Protein AF-0000000079914888 (afdb_homodimer)

Secondary structure (DSSP, 8-state):
---HHHHHHHHHHHHHHHHTT--EEEEESSGGG-EEEEEEEGGG--HHHHHHHHHHB-S--EEEEEHHHHHHTT--BSSTTTTSSTTS--BBPPEEESSS-SSS-SHHHHHHHHHHHH-TT--GGGEEEEEEEEEEEE-TTGGGT--SHHHHHHHHHHHTTS-SEEEEEEBB-TTSPBP-HHHHHHHHHHHT--EEEHHHHHHHHHHH-SSSS-SEEEEEEEEEEETTEEEEEEEEEETTT--EEEEEEETT--SSS-EEEEEEPPTTS-TTSTTSHHHHHHHHHHHHHHHH--EEEEE--SS--TTTTSHHHHHHHHHHHHHHHHHTT-SEEEEES-TT-SSTT-EEEEE-------TT-------/---HHHHHHHHHHHHHHHHTT--EEEEESSGGG-EEEEEEEGGG--HHHHHHHHHHB-S--EEEEEHHHHHHTT--BSSTTTTSSTTS--BBPPEEESSS-SSS-SHHHHHHHHHHHH-TT--GGGEEEEEEEEEEEE-TTGGGT--SHHHHHHHHHHHTTS-SEEEEEEBB-TTSPBP-HHHHHHHHHHHT--EEEHHHHHHHHHHH-SSSS-SEEEEEEEEEEETTEEEEEEEEEETTT--EEEEEEETT--SSS-EEEEEEPPTTS-TTSTTSHHHHHHHHHHHHHHHH--EEEEE--SS--TTTTSHHHHHHHHHHHHHHHHHTT-SEEEEES-TT-SSTT-EEEEE-------TT-------

InterPro domains:
  IPR000422 3,4-dihydroxy-2-butanone 4-phosphate synthase, RibB [PF00926] (12-204)
  IPR017945 DHBP synthase RibB-like alpha/beta domain superfamily [SSF55821] (9-207)
  IPR036144 GTP cyclohydrolase II superfamily [G3DSA:3.40.50.10990] (211-333)
  IPR036144 GTP cyclohydrolase II superfamily [SSF142695] (216-333)

Nearest PDB structures (foldseek):
  4i14-assembly1_A  TM=8.337E-01  e=9.834E-28  Mycobacterium tuberculosis H37Ra
  7uf0-assembly1_A  TM=9.380E-01  e=1.508E-22  Vibrio cholerae
  7tye-assembly1_A  TM=9.480E-01  e=1.698E-22  Escherichia coli
  3h07-assembly1_B  TM=9.379E-01  e=3.901E-22  Yersinia pestis CO92
  1k4i-assembly1_A  TM=9.338E-01  e=3.513E-21  Pyricularia grisea

Foldseek 3Di:
DCPLVNLVVLLVQQLVCQLVQHKAWEWEDDAPPIWIKIKTQLQSQALPVLVVRCVFFPLQKEKQAAVVLCVQLVFAFPDVPPPPDLPGFRWTFAKWFPPDADQCRHSHRVSVRSNLSQDPPRHNVRIDTHGRYIYTYAYNQACLVPLDPSSLSLQSCQLSVGRSIIIMGIGADPVGHHQGDPRVVVVCVVVVHRYHYSVSSLLCCLQLNRNDDCLWDWDDWDWADDPVFIWIKIWIQRNVQRWIKIKIWAPPADLAAFEEEEAEQDPVRDLCPPDDPSVVVVVVVNVVCNVPIHMYIYTYDDVPPPCCVPPSVLSNVNSVVSRVCVVVPHQKYWYAQRRPDPDRGDTDIDGNDNPNDDPPPPPCPVD/DCPLVNLVVLLVQQLVCQLVQHKAWEWEDDFPPIWIKIKTQLQSQALVVLVVRCVFFPLQKEKQAAVVLCVQLVFAFPDVPPPPDLPGFRWTAAKWFPPDADQCRHSHRVSVRSNLSQDPPRHNVRIDTHGRYIYTYAYPQQCLVPLDPSSLSLLSCLLSVGRSIIIMGIGADPVGHHQGDPRVVVVCVVVVHRYHYSVSSLLCCLQQNSLPDFQKDWDDWDWDDDPVFIWIKIWIQRPSQRWIKIKIWAPPADLAAFEEEEAEQDPVRDLCPPDDPSVVVVVVVNVVCNVPIHMYIYTYDDVPPPCCVPPSVLSNVNSVVSSVCVVVPHQKYWYAQRRPDPDRGDTDIDGRDNPDDDPPVPPPPPD

pLDDT: mean 82.07, std 18.64, range [19.5, 98.88]

Organism: NCBI:txid1990687

Radius of gyration: 35.87 Å; Cα contacts (8 Å, |Δi|>4): 1701; chains: 2; bounding box: 53×127×68 Å

Structure (mmCIF, N/CA/C/O backbone):
data_AF-0000000079914888-model_v1
#
loop_
_entity.id
_entity.type
_entity.pdbx_description
1 polymer '3,4-dihydroxy-2-butanone-4-phosphate synthase'
#
loop_
_atom_site.group_PDB
_atom_site.id
_atom_site.type_symbol
_atom_site.label_atom_id
_atom_site.label_alt_id
_atom_site.label_comp_id
_atom_site.label_asym_id
_atom_site.label_entity_id
_atom_site.label_seq_id
_atom_site.pdbx_PDB_ins_code
_atom_site.Cartn_x
_atom_site.Cartn_y
_atom_site.Cartn_z
_atom_site.occupancy
_atom_site.B_iso_or_equiv
_atom_site.auth_seq_id
_atom_site.auth_comp_id
_atom_site.auth_asym_id
_atom_site.auth_atom_id
_atom_site.pdbx_PDB_model_num
ATOM 1 N N . MET A 1 1 ? 11.844 36.281 2.699 1 27.12 1 MET A N 1
ATOM 2 C CA . MET A 1 1 ? 10.992 36.594 3.842 1 27.12 1 MET A CA 1
ATOM 3 C C . MET A 1 1 ? 9.539 36.219 3.549 1 27.12 1 MET A C 1
ATOM 5 O O . MET A 1 1 ? 8.922 36.812 2.652 1 27.12 1 MET A O 1
ATOM 9 N N . THR A 1 2 ? 9.195 35.031 3.654 1 41.75 2 THR A N 1
ATOM 10 C CA . THR A 1 2 ? 7.836 34.594 3.352 1 41.75 2 THR A CA 1
ATOM 11 C C . THR A 1 2 ? 6.816 35.5 4.039 1 41.75 2 THR A C 1
ATOM 13 O O . THR A 1 2 ? 6.898 35.719 5.25 1 41.75 2 THR A O 1
ATOM 16 N N . ASP A 1 3 ? 6.332 36.531 3.318 1 44.31 3 ASP A N 1
ATOM 17 C CA . ASP A 1 3 ? 5.324 37.469 3.795 1 44.31 3 ASP A CA 1
ATOM 18 C C . ASP A 1 3 ? 4.219 36.75 4.566 1 44.31 3 ASP A C 1
ATOM 20 O O . ASP A 1 3 ? 3.605 35.812 4.055 1 44.31 3 ASP A O 1
ATOM 24 N N . VAL A 1 4 ? 4.273 36.969 5.945 1 45.81 4 VAL A N 1
ATOM 25 C CA . VAL A 1 4 ? 3.314 36.375 6.883 1 45.81 4 VAL A CA 1
ATOM 26 C C . VAL A 1 4 ? 1.916 36.406 6.273 1 45.81 4 VAL A C 1
ATOM 28 O O . VAL A 1 4 ? 1.139 35.469 6.441 1 45.81 4 VAL A O 1
ATOM 31 N N . CYS A 1 5 ? 1.622 37.5 5.559 1 51.66 5 CYS A N 1
ATOM 32 C CA . CYS A 1 5 ? 0.307 37.625 4.941 1 51.66 5 CYS A CA 1
ATOM 33 C C . CYS A 1 5 ? 0.116 36.562 3.855 1 51.66 5 CYS A C 1
ATOM 35 O O . CYS A 1 5 ? -0.977 36.031 3.703 1 51.66 5 CYS A O 1
ATOM 37 N N . ASP A 1 6 ? 1.163 36.219 3.285 1 70.38 6 ASP A N 1
ATOM 38 C CA . ASP A 1 6 ? 1.077 35.219 2.207 1 70.38 6 ASP A CA 1
ATOM 39 C C . ASP A 1 6 ? 0.903 33.812 2.758 1 70.38 6 ASP A C 1
ATOM 41 O O . ASP A 1 6 ? 0.128 33.031 2.217 1 70.38 6 ASP A O 1
ATOM 45 N N . VAL A 1 7 ? 1.467 33.594 3.936 1 75.56 7 VAL A N 1
ATOM 46 C CA . VAL A 1 7 ? 1.355 32.312 4.582 1 75.56 7 VAL A CA 1
ATOM 47 C C . VAL A 1 7 ? -0.082 32.094 5.047 1 75.56 7 VAL A C 1
ATOM 49 O O . VAL A 1 7 ? -0.653 31.016 4.82 1 75.56 7 VAL A O 1
ATOM 52 N N . LYS A 1 8 ? -0.635 33.125 5.68 1 76.62 8 LYS A N 1
ATOM 53 C CA . LYS A 1 8 ? -2.008 33 6.168 1 76.62 8 LYS A CA 1
ATOM 54 C C . LYS A 1 8 ? -2.975 32.688 5.027 1 76.62 8 LYS A C 1
ATOM 56 O O . LYS A 1 8 ? -3.863 31.859 5.172 1 76.62 8 LYS A O 1
ATOM 61 N N . LYS A 1 9 ? -2.781 33.375 3.971 1 80.81 9 LYS A N 1
ATOM 62 C CA . LYS A 1 9 ? -3.662 33.156 2.824 1 80.81 9 LYS A CA 1
ATOM 63 C C . LYS A 1 9 ? -3.555 31.734 2.293 1 80.81 9 LYS A C 1
ATOM 65 O O . LYS A 1 9 ? -4.562 31.125 1.932 1 80.81 9 LYS A O 1
ATOM 70 N N . ARG A 1 10 ? -2.404 31.203 2.225 1 88.44 10 ARG A N 1
ATOM 71 C CA . ARG A 1 10 ? -2.201 29.828 1.755 1 88.44 10 ARG A CA 1
ATOM 72 C C . ARG A 1 10 ? -2.857 28.828 2.693 1 88.44 10 ARG A C 1
ATOM 74 O O . ARG A 1 10 ? -3.512 27.891 2.242 1 88.44 10 ARG A O 1
ATOM 81 N N . ILE A 1 11 ? -2.713 29.078 3.957 1 88.81 11 ILE A N 1
ATOM 82 C CA . ILE A 1 11 ? -3.281 28.188 4.953 1 88.81 11 ILE A CA 1
ATOM 83 C C . ILE A 1 11 ? -4.805 28.234 4.895 1 88.81 11 ILE A C 1
ATOM 85 O O . ILE A 1 11 ? -5.477 27.203 4.91 1 88.81 11 ILE A O 1
ATOM 89 N N . GLU A 1 12 ? -5.32 29.438 4.789 1 85.56 12 GLU A N 1
ATOM 90 C CA . GLU A 1 12 ? -6.77 29.609 4.707 1 85.56 12 GLU A CA 1
ATOM 91 C C . GLU A 1 12 ? -7.332 28.953 3.451 1 85.56 12 GLU A C 1
ATOM 93 O O . GLU A 1 12 ? -8.398 28.328 3.492 1 85.56 12 GLU A O 1
ATOM 98 N N . SER A 1 13 ? -6.645 29.125 2.393 1 91.19 13 SER A N 1
ATOM 99 C CA . SER A 1 13 ? -7.066 28.469 1.156 1 91.19 13 SER A CA 1
ATOM 100 C C . SER A 1 13 ? -7.129 26.953 1.322 1 91.19 13 SER A C 1
ATOM 102 O O . SER A 1 13 ? -8.102 26.312 0.917 1 91.19 13 SER A O 1
ATOM 104 N N . ALA A 1 14 ? -6.125 26.375 1.916 1 95.69 14 ALA A N 1
ATOM 105 C CA . ALA A 1 14 ? -6.07 24.922 2.135 1 95.69 14 ALA A CA 1
ATOM 106 C C . ALA A 1 14 ? -7.164 24.484 3.098 1 95.69 14 ALA A C 1
ATOM 108 O O . ALA A 1 14 ? -7.871 23.5 2.83 1 95.69 14 ALA A O 1
ATOM 109 N N . THR A 1 15 ? -7.348 25.203 4.207 1 93.88 15 THR A N 1
ATOM 110 C CA . THR A 1 15 ? -8.305 24.781 5.227 1 93.88 15 THR A CA 1
ATOM 111 C C . THR A 1 15 ? -9.734 24.953 4.73 1 93.88 15 THR A C 1
ATOM 113 O O . THR A 1 15 ? -10.625 24.172 5.09 1 93.88 15 THR A O 1
ATOM 116 N N . ASN A 1 16 ? -9.961 26 3.893 1 93.12 16 ASN A N 1
ATOM 117 C CA . ASN A 1 16 ? -11.273 26.156 3.271 1 93.12 16 ASN A CA 1
ATOM 118 C C . ASN A 1 16 ? -11.602 24.984 2.357 1 93.12 16 ASN A C 1
ATOM 120 O O . ASN A 1 16 ? -12.734 24.5 2.348 1 93.12 16 ASN A O 1
ATOM 124 N N . ALA A 1 17 ? -10.656 24.562 1.61 1 96.88 17 ALA A N 1
ATOM 125 C CA . ALA A 1 17 ? -10.852 23.391 0.76 1 96.88 17 ALA A CA 1
ATOM 126 C C . ALA A 1 17 ? -11.148 22.141 1.596 1 96.88 17 ALA A C 1
ATOM 128 O O . ALA A 1 17 ? -12.117 21.438 1.332 1 96.88 17 ALA A O 1
ATOM 129 N N . LEU A 1 18 ? -10.375 21.938 2.623 1 97.5 18 LEU A N 1
ATOM 130 C CA . LEU A 1 18 ? -10.531 20.766 3.475 1 97.5 18 LEU A CA 1
ATOM 131 C C . LEU A 1 18 ? -11.898 20.75 4.145 1 97.5 18 LEU A C 1
ATOM 133 O O . LEU A 1 18 ? -12.523 19.688 4.277 1 97.5 18 LEU A O 1
ATOM 137 N N . ALA A 1 19 ? -12.336 21.891 4.551 1 94.75 19 ALA A N 1
ATOM 138 C CA . ALA A 1 19 ? -13.609 22 5.262 1 94.75 19 ALA A CA 1
ATOM 139 C C . ALA A 1 19 ? -14.766 21.516 4.398 1 94.75 19 ALA A C 1
ATOM 141 O O . ALA A 1 19 ? -15.82 21.125 4.922 1 94.75 19 ALA A O 1
ATOM 142 N N . THR A 1 20 ? -14.547 21.516 3.115 1 95.62 20 THR A N 1
ATOM 143 C CA . THR A 1 20 ? -15.602 21.062 2.211 1 95.62 20 THR A CA 1
ATOM 144 C C . THR A 1 20 ? -15.289 19.688 1.651 1 95.62 20 THR A C 1
ATOM 146 O O . THR A 1 20 ? -15.914 19.25 0.685 1 95.62 20 THR A O 1
ATOM 149 N N . GLY A 1 21 ? -14.281 19.031 2.146 1 97.12 21 GLY A N 1
ATOM 150 C CA . GLY A 1 21 ? -13.938 17.672 1.764 1 97.12 21 GLY A CA 1
ATOM 151 C C . GLY A 1 21 ? -13.008 17.594 0.567 1 97.12 21 GLY A C 1
ATOM 152 O O . GLY A 1 21 ? -12.703 16.5 0.078 1 97.12 21 GLY A O 1
ATOM 153 N N . ARG A 1 22 ? -12.578 18.703 0.05 1 97.94 22 ARG A N 1
ATOM 154 C CA . ARG A 1 22 ? -11.656 18.766 -1.08 1 97.94 22 ARG A CA 1
ATOM 155 C C . ARG A 1 22 ? -10.211 18.594 -0.618 1 97.94 22 ARG A C 1
ATOM 157 O O . ARG A 1 22 ? -9.883 18.906 0.528 1 97.94 22 ARG A O 1
ATOM 164 N N . PRO A 1 23 ? -9.383 18.141 -1.525 1 98.69 23 PRO A N 1
ATOM 165 C CA . PRO A 1 23 ? -8 17.859 -1.137 1 98.69 23 PRO A CA 1
ATOM 166 C C . PRO A 1 23 ? -7.137 19.125 -1.113 1 98.69 23 PRO A C 1
ATOM 168 O O . PRO A 1 23 ? -7.535 20.156 -1.656 1 98.69 23 PRO A O 1
ATOM 171 N N . ALA A 1 24 ? -6.043 19.062 -0.455 1 98.62 24 ALA A N 1
ATOM 172 C CA . ALA A 1 24 ? -4.918 19.984 -0.508 1 98.62 24 ALA A CA 1
ATOM 173 C C . ALA A 1 24 ? -3.598 19.25 -0.672 1 98.62 24 ALA A C 1
ATOM 175 O O . ALA A 1 24 ? -3.547 18.016 -0.543 1 98.62 24 ALA A O 1
ATOM 176 N N . LEU A 1 25 ? -2.557 19.984 -1.064 1 98.56 25 LEU A N 1
ATOM 177 C CA . LEU A 1 25 ? -1.216 19.422 -1.157 1 98.56 25 LEU A CA 1
ATOM 178 C C . LEU A 1 25 ? -0.324 19.953 -0.04 1 98.56 25 LEU A C 1
ATOM 180 O O . LEU A 1 25 ? -0.385 21.125 0.302 1 98.56 25 LEU A O 1
ATOM 184 N N . ILE A 1 26 ? 0.391 19.094 0.558 1 98.06 26 ILE A N 1
ATOM 185 C CA . ILE A 1 26 ? 1.416 19.453 1.53 1 98.06 26 ILE A CA 1
ATOM 186 C C . ILE A 1 26 ? 2.801 19.188 0.942 1 98.06 26 ILE A C 1
ATOM 188 O O . ILE A 1 26 ? 3.088 18.078 0.483 1 98.06 26 ILE A O 1
ATOM 192 N N . VAL A 1 27 ? 3.607 20.156 0.972 1 96.12 27 VAL A N 1
ATOM 193 C CA . VAL A 1 27 ? 4.93 20.047 0.365 1 96.12 27 VAL A CA 1
ATOM 194 C C . VAL A 1 27 ? 6.004 20.125 1.448 1 96.12 27 VAL A C 1
ATOM 196 O O . VAL A 1 27 ? 5.984 21.047 2.275 1 96.12 27 VAL A O 1
ATOM 199 N N . SER A 1 28 ? 6.867 19.156 1.496 1 92.94 28 SER A N 1
ATOM 200 C CA . SER A 1 28 ? 8.031 19.156 2.373 1 92.94 28 SER A CA 1
ATOM 201 C C . SER A 1 28 ? 9.328 19.25 1.571 1 92.94 28 SER A C 1
ATOM 203 O O . SER A 1 28 ? 9.375 18.828 0.413 1 92.94 28 SER A O 1
ATOM 205 N N . GLY A 1 29 ? 10.305 19.766 2.186 1 85.5 29 GLY A N 1
ATOM 206 C CA . GLY A 1 29 ? 11.594 19.906 1.522 1 85.5 29 GLY A CA 1
ATOM 207 C C . GLY A 1 29 ? 11.672 21.141 0.635 1 85.5 29 GLY A C 1
ATOM 208 O O . GLY A 1 29 ? 10.758 21.969 0.635 1 85.5 29 GLY A O 1
ATOM 209 N N . ALA A 1 30 ? 12.891 21.344 0.058 1 77.62 30 ALA A N 1
ATOM 210 C CA . ALA A 1 30 ? 13.094 22.516 -0.809 1 77.62 30 ALA A CA 1
ATOM 211 C C . ALA A 1 30 ? 13.688 22.094 -2.15 1 77.62 30 ALA A C 1
ATOM 213 O O . ALA A 1 30 ? 14.445 21.125 -2.225 1 77.62 30 ALA A O 1
ATOM 214 N N . ASP A 1 31 ? 13.18 22.719 -3.113 1 74 31 ASP A N 1
ATOM 215 C CA . ASP A 1 31 ? 13.711 22.609 -4.469 1 74 31 ASP A CA 1
ATOM 216 C C . ASP A 1 31 ? 13.672 21.172 -4.957 1 74 31 ASP A C 1
ATOM 218 O O . ASP A 1 31 ? 12.617 20.531 -4.93 1 74 31 ASP A O 1
ATOM 222 N N . ASP A 1 32 ? 14.828 20.578 -5.234 1 74.44 32 ASP A N 1
ATOM 223 C CA . ASP A 1 32 ? 14.93 19.266 -5.883 1 74.44 32 ASP A CA 1
ATOM 224 C C . ASP A 1 32 ? 14.711 18.141 -4.879 1 74.44 32 ASP A C 1
ATOM 226 O O . ASP A 1 32 ? 14.703 16.969 -5.25 1 74.44 32 ASP A O 1
ATOM 230 N N . GLN A 1 33 ? 14.383 18.516 -3.725 1 82.38 33 GLN A N 1
ATOM 231 C CA . GLN A 1 33 ? 14.148 17.5 -2.699 1 82.38 33 GLN A CA 1
ATOM 232 C C . GLN A 1 33 ? 12.719 17.578 -2.172 1 82.38 33 GLN A C 1
ATOM 234 O O . GLN A 1 33 ? 12.422 17.094 -1.079 1 82.38 33 GLN A O 1
ATOM 239 N N . GLU A 1 34 ? 11.953 18.203 -3.039 1 90.75 34 GLU A N 1
ATOM 240 C CA . GLU A 1 34 ? 10.562 18.375 -2.613 1 90.75 34 GLU A CA 1
ATOM 241 C C . GLU A 1 34 ? 9.805 17.062 -2.678 1 90.75 34 GLU A C 1
ATOM 243 O O . GLU A 1 34 ? 10.008 16.266 -3.592 1 90.75 34 GLU A O 1
ATOM 248 N N . VAL A 1 35 ? 9.031 16.844 -1.685 1 94 35 VAL A N 1
ATOM 249 C CA . VAL A 1 35 ? 8.047 15.766 -1.661 1 94 35 VAL A CA 1
ATOM 250 C C . VAL A 1 35 ? 6.656 16.328 -1.393 1 94 35 VAL A C 1
ATOM 252 O O . VAL A 1 35 ? 6.465 17.094 -0.439 1 94 35 VAL A O 1
ATOM 255 N N . ALA A 1 36 ? 5.766 16.078 -2.264 1 97.69 36 ALA A N 1
ATOM 256 C CA . ALA A 1 36 ? 4.395 16.562 -2.102 1 97.69 36 ALA A CA 1
ATOM 257 C C . ALA A 1 36 ? 3.443 15.414 -1.782 1 97.69 36 ALA A C 1
ATOM 259 O O . ALA A 1 36 ? 3.492 14.359 -2.426 1 97.69 36 ALA A O 1
ATOM 260 N N . ASP A 1 37 ? 2.656 15.617 -0.782 1 98.25 37 ASP A N 1
ATOM 261 C CA . ASP A 1 37 ? 1.632 14.648 -0.405 1 98.25 37 ASP A CA 1
ATOM 262 C C . ASP A 1 37 ? 0.232 15.219 -0.604 1 98.25 37 ASP A C 1
ATOM 264 O O . ASP A 1 37 ? -0 16.406 -0.348 1 98.25 37 ASP A O 1
ATOM 268 N N . VAL A 1 38 ? -0.628 14.336 -1.021 1 98.62 38 VAL A N 1
ATOM 269 C CA . VAL A 1 38 ? -2.049 14.664 -1.042 1 98.62 38 VAL A CA 1
ATOM 270 C C . VAL A 1 38 ? -2.627 14.547 0.365 1 98.62 38 VAL A C 1
ATOM 272 O O . VAL A 1 38 ? -2.262 13.648 1.12 1 98.62 38 VAL A O 1
ATOM 275 N N . LEU A 1 39 ? -3.473 15.484 0.669 1 98.69 39 LEU A N 1
ATOM 276 C CA . LEU A 1 39 ? -4.203 15.469 1.933 1 98.69 39 LEU A CA 1
ATOM 277 C C . LEU A 1 39 ? -5.707 15.516 1.693 1 98.69 39 LEU A C 1
ATOM 279 O O . LEU A 1 39 ? -6.207 16.438 1.044 1 98.69 39 LEU A O 1
ATOM 283 N N . ILE A 1 40 ? -6.402 14.531 2.182 1 98.81 40 ILE A N 1
ATOM 284 C CA . ILE A 1 40 ? -7.859 14.484 2.242 1 98.81 40 ILE A CA 1
ATOM 285 C C . ILE A 1 40 ? -8.312 14.352 3.695 1 98.81 40 ILE A C 1
ATOM 287 O O . ILE A 1 40 ? -7.832 13.477 4.422 1 98.81 40 ILE A O 1
ATOM 291 N N . PRO A 1 41 ? -9.164 15.328 4.137 1 98.75 41 PRO A N 1
ATOM 292 C CA . PRO A 1 41 ? -9.672 15.109 5.492 1 98.75 41 PRO A CA 1
ATOM 293 C C . PRO A 1 41 ? -10.445 13.797 5.629 1 98.75 41 PRO A C 1
ATOM 295 O O . PRO A 1 41 ? -11.477 13.617 4.98 1 98.75 41 PRO A O 1
ATOM 298 N N . ALA A 1 42 ? -9.969 12.906 6.488 1 98.88 42 ALA A N 1
ATOM 299 C CA . ALA A 1 42 ? -10.523 11.562 6.602 1 98.88 42 ALA A CA 1
ATOM 300 C C . ALA A 1 42 ? -12 11.609 6.961 1 98.88 42 ALA A C 1
ATOM 302 O O . ALA A 1 42 ? -12.797 10.812 6.457 1 98.88 42 ALA A O 1
ATOM 303 N N . ALA A 1 43 ? -12.398 12.531 7.816 1 98.44 43 ALA A N 1
ATOM 304 C CA . ALA A 1 43 ? -13.773 12.625 8.297 1 98.44 43 ALA A CA 1
ATOM 305 C C . ALA A 1 43 ? -14.75 12.844 7.145 1 98.44 43 ALA A C 1
ATOM 307 O O . ALA A 1 43 ? -15.914 12.445 7.223 1 98.44 43 ALA A O 1
ATOM 308 N N . LEU A 1 44 ? -14.273 13.43 6.078 1 98.44 44 LEU A N 1
ATOM 309 C CA . LEU A 1 44 ? -15.133 13.773 4.953 1 98.44 44 LEU A CA 1
ATOM 310 C C . LEU A 1 44 ? -14.711 13.031 3.693 1 98.44 44 LEU A C 1
ATOM 312 O O . LEU A 1 44 ? -15.094 13.414 2.584 1 98.44 44 LEU A O 1
ATOM 316 N N . ALA A 1 45 ? -13.906 12.016 3.852 1 98.56 45 ALA A N 1
ATOM 317 C CA . ALA A 1 45 ? -13.367 11.297 2.701 1 98.56 45 ALA A CA 1
ATOM 318 C C . ALA A 1 45 ? -14.477 10.586 1.931 1 98.56 45 ALA A C 1
ATOM 320 O O . ALA A 1 45 ? -15.242 9.812 2.506 1 98.56 45 ALA A O 1
ATOM 321 N N . GLY A 1 46 ? -14.586 10.883 0.694 1 98.19 46 GLY A N 1
ATOM 322 C CA . GLY A 1 46 ? -15.477 10.172 -0.211 1 98.19 46 GLY A CA 1
ATOM 323 C C . GLY A 1 46 ? -14.75 9.453 -1.325 1 98.19 46 GLY A C 1
ATOM 324 O O . GLY A 1 46 ? -13.539 9.633 -1.506 1 98.19 46 GLY A O 1
ATOM 325 N N . PRO A 1 47 ? -15.539 8.641 -2.088 1 98.06 47 PRO A N 1
ATOM 326 C CA . PRO A 1 47 ? -14.906 7.84 -3.141 1 98.06 47 PRO A CA 1
ATOM 327 C C . PRO A 1 47 ? -14.289 8.703 -4.242 1 98.06 47 PRO A C 1
ATOM 329 O O . PRO A 1 47 ? -13.25 8.344 -4.801 1 98.06 47 PRO A O 1
ATOM 332 N N . ARG A 1 48 ? -14.828 9.805 -4.52 1 98 48 ARG A N 1
ATOM 333 C CA . ARG A 1 48 ? -14.367 10.641 -5.625 1 98 48 ARG A CA 1
ATOM 334 C C . ARG A 1 48 ? -12.93 11.109 -5.391 1 98 48 ARG A C 1
ATOM 336 O O . ARG A 1 48 ? -12.047 10.859 -6.211 1 98 48 ARG A O 1
ATOM 343 N N . TRP A 1 49 ? -12.711 11.758 -4.281 1 98.5 49 TRP A N 1
ATOM 344 C CA . TRP A 1 49 ? -11.391 12.328 -4.027 1 98.5 49 TRP A CA 1
ATOM 345 C C . TRP A 1 49 ? -10.398 11.25 -3.627 1 98.5 49 TRP A C 1
ATOM 347 O O . TRP A 1 49 ? -9.195 11.375 -3.887 1 98.5 49 TRP A O 1
ATOM 357 N N . THR A 1 50 ? -10.938 10.156 -3.004 1 98.75 50 THR A N 1
ATOM 358 C CA . THR A 1 50 ? -10.047 9.031 -2.719 1 98.75 50 THR A CA 1
ATOM 359 C C . THR A 1 50 ? -9.555 8.391 -4.012 1 98.75 50 THR A C 1
ATOM 361 O O . THR A 1 50 ? -8.367 8.07 -4.141 1 98.75 50 THR A O 1
ATOM 364 N N . ALA A 1 51 ? -10.445 8.234 -4.984 1 98.75 51 ALA A N 1
ATOM 365 C CA . ALA A 1 51 ? -10.055 7.723 -6.297 1 98.75 51 ALA A CA 1
ATOM 366 C C . ALA A 1 51 ? -9.055 8.656 -6.977 1 98.75 51 ALA A C 1
ATOM 368 O O . ALA A 1 51 ? -8.086 8.203 -7.59 1 98.75 51 ALA A O 1
ATOM 369 N N . TRP A 1 52 ? -9.359 9.938 -6.859 1 98.69 52 TRP A N 1
ATOM 370 C CA . TRP A 1 52 ? -8.445 10.945 -7.395 1 98.69 52 TRP A CA 1
ATOM 371 C C . TRP A 1 52 ? -7.062 10.82 -6.766 1 98.69 52 TRP A C 1
ATOM 373 O O . TRP A 1 52 ? -6.047 10.891 -7.461 1 98.69 52 TRP A O 1
ATOM 383 N N . ALA A 1 53 ? -7.012 10.625 -5.484 1 98.62 53 ALA A N 1
ATOM 384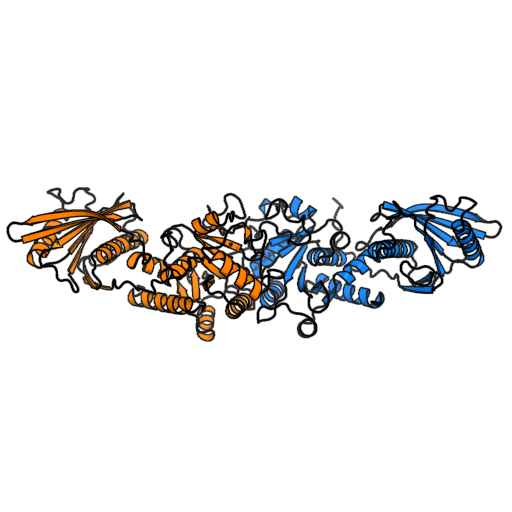 C CA . ALA A 1 53 ? -5.738 10.445 -4.789 1 98.62 53 ALA A CA 1
ATOM 385 C C . ALA A 1 53 ? -5.016 9.203 -5.285 1 98.62 53 ALA A C 1
ATOM 387 O O . ALA A 1 53 ? -3.812 9.242 -5.559 1 98.62 53 ALA A O 1
ATOM 388 N N . VAL A 1 54 ? -5.73 8.109 -5.387 1 98.56 54 VAL A N 1
ATOM 389 C CA . VAL A 1 54 ? -5.117 6.867 -5.855 1 98.56 54 VAL A CA 1
ATOM 390 C C . VAL A 1 54 ? -4.523 7.078 -7.246 1 98.56 54 VAL A C 1
ATOM 392 O O . VAL A 1 54 ? -3.4 6.652 -7.52 1 98.56 54 VAL A O 1
ATOM 395 N N . ARG A 1 55 ? -5.188 7.785 -8.086 1 98 55 ARG A N 1
ATOM 396 C CA . ARG A 1 55 ? -4.801 8 -9.477 1 98 55 ARG A CA 1
ATOM 397 C C . ARG A 1 55 ? -3.516 8.812 -9.57 1 98 55 ARG A C 1
ATOM 399 O O . ARG A 1 55 ? -2.697 8.594 -10.461 1 98 55 ARG A O 1
ATOM 406 N N . TYR A 1 56 ? -3.336 9.727 -8.664 1 98.31 56 TYR A N 1
ATOM 407 C CA . TYR A 1 56 ? -2.279 10.703 -8.898 1 98.31 56 TYR A CA 1
ATOM 408 C C . TYR A 1 56 ? -1.164 10.562 -7.871 1 98.31 56 TYR A C 1
ATOM 410 O O . TYR A 1 56 ? -0.207 11.344 -7.875 1 98.31 56 TYR A O 1
ATOM 418 N N . THR A 1 57 ? -1.278 9.625 -6.992 1 98.5 57 THR A N 1
ATOM 419 C CA . THR A 1 57 ? -0.246 9.414 -5.984 1 98.5 57 THR A CA 1
ATOM 420 C C . THR A 1 57 ? 0.374 8.023 -6.129 1 98.5 57 THR A C 1
ATOM 422 O O . THR A 1 57 ? 0.115 7.324 -7.109 1 98.5 57 THR A O 1
ATOM 425 N N . SER A 1 58 ? 1.237 7.684 -5.145 1 97.94 58 SER A N 1
ATOM 426 C CA . SER A 1 58 ? 1.842 6.359 -5.059 1 97.94 58 SER A CA 1
ATOM 427 C C . SER A 1 58 ? 0.786 5.285 -4.824 1 97.94 58 SER A C 1
ATOM 429 O O . SER A 1 58 ? 1.05 4.094 -5.012 1 97.94 58 SER A O 1
ATOM 431 N N . GLY A 1 59 ? -0.333 5.711 -4.363 1 98.25 59 GLY A N 1
ATOM 432 C CA . GLY A 1 59 ? -1.402 4.781 -4.039 1 98.25 59 GLY A CA 1
ATOM 433 C C . GLY A 1 59 ? -1.282 4.195 -2.645 1 98.25 59 GLY A C 1
ATOM 434 O O . GLY A 1 59 ? -2.221 3.57 -2.145 1 98.25 59 GLY A O 1
ATOM 435 N N . LEU A 1 60 ? -0.147 4.301 -2.018 1 98.25 60 LEU A N 1
ATOM 436 C CA . LEU A 1 60 ? -0.001 3.893 -0.624 1 98.25 60 LEU A CA 1
ATOM 437 C C . LEU A 1 60 ? -0.72 4.863 0.306 1 98.25 60 LEU A C 1
ATOM 439 O O . LEU A 1 60 ? -0.107 5.801 0.827 1 98.25 60 LEU A O 1
ATOM 443 N N . LEU A 1 61 ? -1.974 4.617 0.514 1 98.62 61 LEU A N 1
ATOM 444 C CA . LEU A 1 61 ? -2.795 5.508 1.323 1 98.62 61 LEU A CA 1
ATOM 445 C C . LEU A 1 61 ? -2.521 5.301 2.809 1 98.62 61 LEU A C 1
ATOM 447 O O . LEU A 1 61 ? -2.676 4.191 3.324 1 98.62 61 LEU A O 1
ATOM 451 N N . CYS A 1 62 ? -2.197 6.348 3.432 1 98.31 62 CYS A N 1
ATOM 452 C CA . CYS A 1 62 ? -1.969 6.352 4.871 1 98.31 62 CYS A CA 1
ATOM 453 C C . CYS A 1 62 ? -2.977 7.246 5.582 1 98.31 62 CYS A C 1
ATOM 455 O O . CYS A 1 62 ? -3.473 8.211 5 1 98.31 62 CYS A O 1
ATOM 457 N N . ALA A 1 63 ? -3.299 6.918 6.766 1 98.75 63 ALA A N 1
ATOM 458 C CA . ALA A 1 63 ? -4.121 7.77 7.625 1 98.75 63 ALA A CA 1
ATOM 459 C C . ALA A 1 63 ? -3.289 8.383 8.75 1 98.75 63 ALA A C 1
ATOM 461 O O . ALA A 1 63 ? -3.102 7.762 9.797 1 98.75 63 ALA A O 1
ATOM 462 N N . ALA A 1 64 ? -2.844 9.578 8.516 1 98.31 64 ALA A N 1
ATOM 463 C CA . ALA A 1 64 ? -2.1 10.281 9.555 1 98.31 64 ALA A CA 1
ATOM 464 C C . ALA A 1 64 ? -3.012 10.688 10.703 1 98.31 64 ALA A C 1
ATOM 466 O O . ALA A 1 64 ? -4.113 11.195 10.484 1 98.31 64 ALA A O 1
ATOM 467 N N . MET A 1 65 ? -2.547 10.469 11.891 1 97.94 65 MET A N 1
ATOM 468 C CA . MET A 1 65 ? -3.367 10.758 13.062 1 97.94 65 MET A CA 1
ATOM 469 C C . MET A 1 65 ? -2.496 10.992 14.297 1 97.94 65 MET A C 1
ATOM 471 O O . MET A 1 65 ? -1.33 10.602 14.32 1 97.94 65 MET A O 1
ATOM 475 N N . ARG A 1 66 ? -3.078 11.688 15.242 1 93.31 66 ARG A N 1
ATOM 476 C CA . ARG A 1 66 ? -2.375 11.836 16.516 1 93.31 66 ARG A CA 1
ATOM 477 C C . ARG A 1 66 ? -2.174 10.484 17.188 1 93.31 66 ARG A C 1
ATOM 479 O O . ARG A 1 66 ? -3.029 9.602 17.094 1 93.31 66 ARG A O 1
ATOM 486 N N . SER A 1 67 ? -1.054 10.367 17.859 1 91.56 67 SER A N 1
ATOM 487 C CA . SER A 1 67 ? -0.733 9.109 18.547 1 91.56 67 SER A CA 1
ATOM 488 C C . SER A 1 67 ? -1.826 8.727 19.531 1 91.56 67 SER A C 1
ATOM 490 O O . SER A 1 67 ? -2.088 7.539 19.75 1 91.56 67 SER A O 1
ATOM 492 N N . THR A 1 68 ? -2.477 9.711 20.125 1 92.81 68 THR A N 1
ATOM 493 C CA . THR A 1 68 ? -3.543 9.438 21.094 1 92.81 68 THR A CA 1
ATOM 494 C C . THR A 1 68 ? -4.715 8.734 20.406 1 92.81 68 THR A C 1
ATOM 496 O O . THR A 1 68 ? -5.312 7.824 20.984 1 92.81 68 THR A O 1
ATOM 499 N N . ARG A 1 69 ? -5.051 9.148 19.219 1 95.88 69 ARG A N 1
ATOM 500 C CA . ARG A 1 69 ? -6.117 8.492 18.469 1 95.88 69 ARG A CA 1
ATOM 501 C C . ARG A 1 69 ? -5.738 7.062 18.109 1 95.88 69 ARG A C 1
ATOM 503 O O . ARG A 1 69 ? -6.562 6.152 18.219 1 95.88 69 ARG A O 1
ATOM 510 N N . ALA A 1 70 ? -4.527 6.859 17.688 1 96.19 70 ALA A N 1
ATOM 511 C CA . ALA A 1 70 ? -4.035 5.516 17.391 1 96.19 70 ALA A CA 1
ATOM 512 C C . ALA A 1 70 ? -4.113 4.617 18.625 1 96.19 70 ALA A C 1
ATOM 514 O O . ALA A 1 70 ? -4.488 3.449 18.516 1 96.19 70 ALA A O 1
ATOM 515 N N . ASP A 1 71 ? -3.779 5.184 19.75 1 94.81 71 ASP A N 1
ATOM 516 C CA . ASP A 1 71 ? -3.844 4.43 21 1 94.81 71 ASP A CA 1
ATOM 517 C C . ASP A 1 71 ? -5.285 4.051 21.344 1 94.81 71 ASP A C 1
ATOM 519 O O . ASP A 1 71 ? -5.555 2.918 21.75 1 94.81 71 ASP A O 1
ATOM 523 N N . GLU A 1 72 ? -6.125 5.008 21.203 1 96.25 72 GLU A N 1
ATOM 524 C CA . GLU A 1 72 ? -7.539 4.777 21.469 1 96.25 72 GLU A CA 1
ATOM 525 C C . GLU A 1 72 ? -8.078 3.615 20.625 1 96.25 72 GLU A C 1
ATOM 527 O O . GLU A 1 72 ? -8.898 2.828 21.109 1 96.25 72 GLU A O 1
ATOM 532 N N . LEU A 1 73 ? -7.602 3.518 19.453 1 97.62 73 LEU A N 1
ATOM 533 C CA . LEU A 1 73 ? -8.094 2.506 18.531 1 97.62 73 LEU A CA 1
ATOM 534 C C . LEU A 1 73 ? -7.211 1.261 18.562 1 97.62 73 LEU A C 1
ATOM 536 O O . LEU A 1 73 ? -7.426 0.323 17.797 1 97.62 73 LEU A O 1
ATOM 540 N N . GLU A 1 74 ? -6.16 1.278 19.422 1 96.12 74 GLU A N 1
ATOM 541 C CA . GLU A 1 74 ? -5.23 0.162 19.578 1 96.12 74 GLU A CA 1
ATOM 542 C C . GLU A 1 74 ? -4.562 -0.187 18.25 1 96.12 74 GLU A C 1
ATOM 544 O O . GLU A 1 74 ? -4.539 -1.352 17.844 1 96.12 74 GLU A O 1
ATOM 549 N N . LEU A 1 75 ? -4.117 0.8 17.594 1 95.31 75 LEU A N 1
ATOM 550 C CA . LEU A 1 75 ? -3.375 0.638 16.344 1 95.31 75 LEU A CA 1
ATOM 551 C C . LEU A 1 75 ? -1.873 0.641 16.609 1 95.31 75 LEU A C 1
ATOM 553 O O . LEU A 1 75 ? -1.26 1.705 16.719 1 95.31 75 LEU A O 1
ATOM 557 N N . PRO A 1 76 ? -1.286 -0.473 16.641 1 90.19 76 PRO A N 1
ATOM 558 C CA . PRO A 1 76 ? 0.139 -0.511 16.969 1 90.19 76 PRO A CA 1
ATOM 559 C C . PRO A 1 76 ? 1.032 -0.076 15.812 1 90.19 76 PRO A C 1
ATOM 561 O O . PRO A 1 76 ? 0.611 -0.124 14.656 1 90.19 76 PRO A O 1
ATOM 564 N N . ALA A 1 77 ? 2.254 0.299 16.219 1 90.62 77 ALA A N 1
ATOM 565 C CA . ALA A 1 77 ? 3.27 0.53 15.188 1 90.62 77 ALA A CA 1
ATOM 566 C C . ALA A 1 77 ? 3.561 -0.746 14.406 1 90.62 77 ALA A C 1
ATOM 568 O O . ALA A 1 77 ? 3.482 -1.849 14.953 1 90.62 77 ALA A O 1
ATOM 569 N N . MET A 1 78 ? 3.816 -0.608 13.164 1 90.75 78 MET A N 1
ATOM 570 C CA . MET A 1 78 ? 4.125 -1.759 12.32 1 90.75 78 MET A CA 1
ATOM 571 C C . MET A 1 78 ? 5.387 -2.467 12.812 1 90.75 78 MET A C 1
ATOM 573 O O . MET A 1 78 ? 5.477 -3.695 12.75 1 90.75 78 MET A O 1
ATOM 577 N N . VAL A 1 79 ? 6.359 -1.733 13.172 1 86.31 79 VAL A N 1
ATOM 578 C CA . VAL A 1 79 ? 7.594 -2.26 13.75 1 86.31 79 VAL A CA 1
ATOM 579 C C . VAL A 1 79 ? 7.82 -1.645 15.125 1 86.31 79 VAL A C 1
ATOM 581 O O . VAL A 1 79 ? 7.66 -0.435 15.312 1 86.31 79 VAL A O 1
ATOM 584 N N . ARG A 1 80 ? 8.164 -2.57 16.031 1 77.56 80 ARG A N 1
ATOM 585 C CA . ARG A 1 80 ? 8.438 -2.055 17.359 1 77.56 80 ARG A CA 1
ATOM 586 C C . ARG A 1 80 ? 9.602 -1.065 17.344 1 77.56 80 ARG A C 1
ATOM 588 O O . ARG A 1 80 ? 10.633 -1.324 16.703 1 77.56 80 ARG A O 1
ATOM 595 N N . GLY A 1 81 ? 9.453 -0.033 17.969 1 63.22 81 GLY A N 1
ATOM 596 C CA . GLY A 1 81 ? 10.492 0.98 18.078 1 63.22 81 GLY A CA 1
ATOM 597 C C . GLY A 1 81 ? 10.547 1.909 16.891 1 63.22 81 GLY A C 1
ATOM 598 O O . GLY A 1 81 ? 11.406 2.789 16.812 1 63.22 81 GLY A O 1
ATOM 599 N N . ASN A 1 82 ? 9.719 1.521 15.898 1 60.19 82 ASN A N 1
ATOM 600 C CA . ASN A 1 82 ? 9.664 2.371 14.711 1 60.19 82 ASN A CA 1
ATOM 601 C C . ASN A 1 82 ? 9.039 3.727 15.023 1 60.19 82 ASN A C 1
ATOM 603 O O . ASN A 1 82 ? 8.172 3.83 15.898 1 60.19 82 ASN A O 1
ATOM 607 N N . GLY A 1 83 ? 9.602 4.953 14.602 1 49 83 GLY A N 1
ATOM 608 C CA . GLY A 1 83 ? 9.125 6.301 14.852 1 49 83 GLY A CA 1
ATOM 609 C C . GLY A 1 83 ? 10.102 7.133 15.664 1 49 83 GLY A C 1
ATOM 610 O O . GLY A 1 83 ? 9.898 8.336 15.852 1 49 83 GLY A O 1
ATOM 611 N N . SER A 1 84 ? 10.992 6.289 16.219 1 42.59 84 SER A N 1
ATOM 612 C CA . SER A 1 84 ? 11.984 7.043 16.984 1 42.59 84 SER A CA 1
ATOM 613 C C . SER A 1 84 ? 12.945 7.785 16.062 1 42.59 84 SER A C 1
ATOM 615 O O . SER A 1 84 ? 13.586 8.758 16.469 1 42.59 84 SER A O 1
ATOM 617 N N . SER A 1 85 ? 13.062 7.152 14.805 1 47.34 85 SER A N 1
ATOM 618 C CA . SER A 1 85 ? 13.992 7.855 13.93 1 47.34 85 SER A CA 1
ATOM 619 C C . SER A 1 85 ? 13.258 8.789 12.977 1 47.34 85 SER A C 1
ATOM 621 O O . SER A 1 85 ? 12.109 8.539 12.617 1 47.34 85 SER A O 1
ATOM 623 N N . THR A 1 86 ? 13.719 9.953 12.859 1 48.16 86 THR A N 1
ATOM 624 C CA . THR A 1 86 ? 13.25 10.977 11.938 1 48.16 86 THR A CA 1
ATOM 625 C C . THR A 1 86 ? 13.219 10.453 10.508 1 48.16 86 THR A C 1
ATOM 627 O O . THR A 1 86 ? 12.594 11.055 9.633 1 48.16 86 THR A O 1
ATOM 630 N N . THR A 1 87 ? 13.789 9.18 10.281 1 54.91 87 THR A N 1
ATOM 631 C CA . THR A 1 87 ? 14.016 8.828 8.883 1 54.91 87 THR A CA 1
ATOM 632 C C . THR A 1 87 ? 13.031 7.746 8.43 1 54.91 87 THR A C 1
ATOM 634 O O . THR A 1 87 ? 12.906 7.469 7.238 1 54.91 87 THR A O 1
ATOM 637 N N . THR A 1 88 ? 12.336 7.246 9.469 1 62.62 88 THR A N 1
ATOM 638 C CA . THR A 1 88 ? 11.445 6.164 9.062 1 62.62 88 THR A CA 1
ATOM 639 C C . THR A 1 88 ? 9.992 6.531 9.328 1 62.62 88 THR A C 1
ATOM 641 O O . THR A 1 88 ? 9.664 7.074 10.391 1 62.62 88 THR A O 1
ATOM 644 N N . PRO A 1 89 ? 9.258 6.219 8.32 1 72.38 89 PRO A N 1
ATOM 645 C CA . PRO A 1 89 ? 7.848 6.551 8.531 1 72.38 89 PRO A CA 1
ATOM 646 C C . PRO A 1 89 ? 7.234 5.797 9.711 1 72.38 89 PRO A C 1
ATOM 648 O O . PRO A 1 89 ? 7.555 4.625 9.93 1 72.38 89 PRO A O 1
ATOM 651 N N . ALA A 1 90 ? 6.488 6.422 10.398 1 87.19 90 ALA A N 1
ATOM 652 C CA . ALA A 1 90 ? 5.852 5.832 11.578 1 87.19 90 ALA A CA 1
ATOM 653 C C . ALA A 1 90 ? 4.586 5.074 11.195 1 87.19 90 ALA A C 1
ATOM 655 O O . ALA A 1 90 ? 3.51 5.336 11.734 1 87.19 90 ALA A O 1
ATOM 656 N N . PHE A 1 91 ? 4.777 4.066 10.352 1 93.81 91 PHE A N 1
ATOM 657 C CA . PHE A 1 91 ? 3.65 3.277 9.867 1 93.81 91 PHE A CA 1
ATOM 658 C C . PHE A 1 91 ? 3.064 2.424 10.992 1 93.81 91 PHE A C 1
ATOM 660 O O . PHE A 1 91 ? 3.805 1.858 11.797 1 93.81 91 PHE A O 1
ATOM 667 N N . GLY A 1 92 ? 1.814 2.4 11.008 1 94.5 92 GLY A N 1
ATOM 668 C CA . GLY A 1 92 ? 1.122 1.401 11.805 1 94.5 92 GLY A CA 1
ATOM 669 C C . GLY A 1 92 ? 0.672 0.198 10.992 1 94.5 92 GLY A C 1
ATOM 670 O O . GLY A 1 92 ? 0.811 0.179 9.773 1 94.5 92 GLY A O 1
ATOM 671 N N . VAL A 1 93 ? 0.195 -0.753 11.773 1 94.19 93 VAL A N 1
ATOM 672 C CA . VAL A 1 93 ? -0.42 -1.913 11.141 1 94.19 93 VAL A CA 1
ATOM 673 C C . VAL A 1 93 ? -1.621 -1.469 10.305 1 94.19 93 VAL A C 1
ATOM 675 O O . VAL A 1 93 ? -2.467 -0.707 10.781 1 94.19 93 VAL A O 1
ATOM 678 N N . GLY A 1 94 ? -1.628 -1.957 9.008 1 95.88 94 GLY A N 1
ATOM 679 C CA . GLY A 1 94 ? -2.73 -1.585 8.133 1 95.88 94 GLY A CA 1
ATOM 680 C C . GLY A 1 94 ? -4.082 -2.049 8.648 1 95.88 94 GLY A C 1
ATOM 681 O O . GLY A 1 94 ? -4.176 -3.078 9.32 1 95.88 94 GLY A O 1
ATOM 682 N N . VAL A 1 95 ? -5.121 -1.302 8.227 1 96.81 95 VAL A N 1
ATOM 683 C CA . VAL A 1 95 ? -6.449 -1.621 8.734 1 96.81 95 VAL A CA 1
ATOM 684 C C . VAL A 1 95 ? -7.484 -1.467 7.625 1 96.81 95 VAL A C 1
ATOM 686 O O . VAL A 1 95 ? -7.23 -0.803 6.617 1 96.81 95 VAL A O 1
ATOM 689 N N . ASP A 1 96 ? -8.625 -2.104 7.793 1 96.75 96 ASP A N 1
ATOM 690 C CA . ASP A 1 96 ? -9.859 -1.898 7.051 1 96.75 96 ASP A CA 1
ATOM 691 C C . ASP A 1 96 ? -11.055 -1.752 7.992 1 96.75 96 ASP A C 1
ATOM 693 O O . ASP A 1 96 ? -11.039 -2.283 9.109 1 96.75 96 ASP A O 1
ATOM 697 N N . ALA A 1 97 ? -12.031 -0.983 7.551 1 97.69 97 ALA A N 1
ATOM 698 C CA . ALA A 1 97 ? -13.305 -1.045 8.266 1 97.69 97 ALA A CA 1
ATOM 699 C C . ALA A 1 97 ? -13.875 -2.461 8.25 1 97.69 97 ALA A C 1
ATOM 701 O O . ALA A 1 97 ? -13.781 -3.164 7.238 1 97.69 97 ALA A O 1
ATOM 702 N N . VAL A 1 98 ? -14.5 -2.857 9.344 1 95.44 98 VAL A N 1
ATOM 703 C CA . VAL A 1 98 ? -15.086 -4.188 9.43 1 95.44 98 VAL A CA 1
ATOM 704 C C . VAL A 1 98 ? -16.344 -4.25 8.578 1 95.44 98 VAL A C 1
ATOM 706 O O . VAL A 1 98 ? -16.625 -5.262 7.922 1 95.44 98 VAL A O 1
ATOM 709 N N . ALA A 1 99 ? -17.047 -3.229 8.602 1 95.62 99 ALA A N 1
ATOM 710 C CA . ALA A 1 99 ? -18.344 -3.213 7.91 1 95.62 99 ALA A CA 1
ATOM 711 C C . ALA A 1 99 ? -18.328 -2.205 6.766 1 95.62 99 ALA A C 1
ATOM 713 O O . ALA A 1 99 ? -17.672 -1.165 6.848 1 95.62 99 ALA A O 1
ATOM 714 N N . GLY A 1 100 ? -19.047 -2.578 5.691 1 94.94 100 GLY A N 1
ATOM 715 C CA . GLY A 1 100 ? -19.25 -1.643 4.598 1 94.94 100 GLY A CA 1
ATOM 716 C C . GLY A 1 100 ? -18.125 -1.639 3.586 1 94.94 100 GLY A C 1
ATOM 717 O O . GLY A 1 100 ? -17.938 -0.662 2.855 1 94.94 100 GLY A O 1
ATOM 718 N N . VAL A 1 101 ? -17.281 -2.645 3.66 1 94.38 101 VAL A N 1
ATOM 719 C CA . VAL A 1 101 ? -16.203 -2.73 2.689 1 94.38 101 VAL A CA 1
ATOM 720 C C . VAL A 1 101 ? -16.203 -4.109 2.033 1 94.38 101 VAL A C 1
ATOM 722 O O . VAL A 1 101 ? -16.75 -5.066 2.588 1 94.38 101 VAL A O 1
ATOM 725 N N . GLY A 1 102 ? -15.727 -4.184 0.835 1 92.12 102 GLY A N 1
ATOM 726 C CA . GLY A 1 102 ? -15.477 -5.438 0.144 1 92.12 102 GLY A CA 1
ATOM 727 C C . GLY A 1 102 ? -14.062 -5.957 0.334 1 92.12 102 GLY A C 1
ATOM 728 O O . GLY A 1 102 ? -13.688 -6.363 1.435 1 92.12 102 GLY A O 1
ATOM 729 N N . THR A 1 103 ? -13.219 -5.82 -0.66 1 90.19 103 THR A N 1
ATOM 730 C CA . THR A 1 103 ? -11.828 -6.27 -0.597 1 90.19 103 THR A CA 1
ATOM 731 C C . THR A 1 103 ? -11 -5.348 0.291 1 90.19 103 THR A C 1
ATOM 733 O O . THR A 1 103 ? -9.914 -5.719 0.733 1 90.19 103 THR A O 1
ATOM 736 N N . GLY A 1 104 ? -11.484 -4.199 0.493 1 95 104 GLY A N 1
ATOM 737 C CA . GLY A 1 104 ? -10.781 -3.201 1.278 1 95 104 GLY A CA 1
ATOM 738 C C . GLY A 1 104 ? -9.875 -2.318 0.443 1 95 104 GLY A C 1
ATOM 739 O O . GLY A 1 104 ? -9.375 -1.299 0.926 1 95 104 GLY A O 1
ATOM 740 N N . ILE A 1 105 ? -9.719 -2.605 -0.835 1 96.5 105 ILE A N 1
ATOM 741 C CA . ILE A 1 105 ? -8.641 -1.992 -1.595 1 96.5 105 ILE A CA 1
ATOM 742 C C . ILE A 1 105 ? -9.195 -0.902 -2.506 1 96.5 105 ILE A C 1
ATOM 744 O O . ILE A 1 105 ? -8.453 -0.039 -2.98 1 96.5 105 ILE A O 1
ATOM 748 N N . SER A 1 106 ? -10.516 -0.865 -2.812 1 97.19 106 SER A N 1
ATOM 749 C CA . SER A 1 106 ? -11.117 0.125 -3.701 1 97.19 106 SER A CA 1
ATOM 750 C C . SER A 1 106 ? -11.133 1.508 -3.059 1 97.19 106 SER A C 1
ATOM 752 O O . SER A 1 106 ? -10.938 1.638 -1.848 1 97.19 106 SER A O 1
ATOM 754 N N . ALA A 1 107 ? -11.352 2.533 -3.906 1 98.5 107 ALA A N 1
ATOM 755 C CA . ALA A 1 107 ? -11.461 3.885 -3.363 1 98.5 107 ALA A CA 1
ATOM 756 C C . ALA A 1 107 ? -12.641 3.996 -2.398 1 98.5 107 ALA A C 1
ATOM 758 O O . ALA A 1 107 ? -12.547 4.672 -1.37 1 98.5 107 ALA A O 1
ATOM 759 N N . THR A 1 108 ? -13.719 3.359 -2.752 1 98.25 108 THR A N 1
ATOM 760 C CA . THR A 1 108 ? -14.891 3.354 -1.882 1 98.25 108 THR A CA 1
ATOM 761 C C . THR A 1 108 ? -14.562 2.709 -0.538 1 98.25 108 THR A C 1
ATOM 763 O O . THR A 1 108 ? -14.891 3.26 0.516 1 98.25 108 THR A O 1
ATOM 766 N N 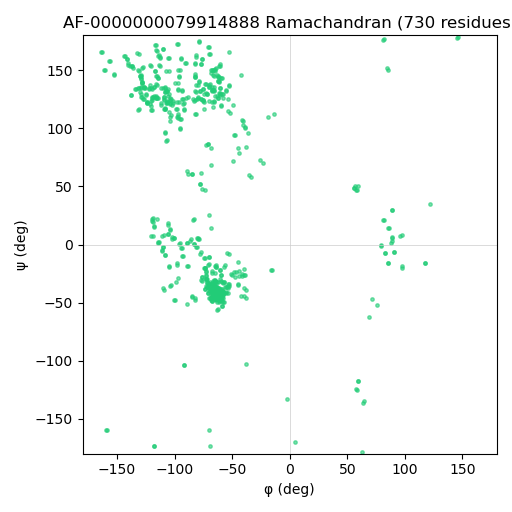. ASP A 1 109 ? -13.953 1.597 -0.584 1 97.94 109 ASP A N 1
ATOM 767 C CA . ASP A 1 109 ? -13.625 0.878 0.643 1 97.94 109 ASP A CA 1
ATOM 768 C C . ASP A 1 109 ? -12.625 1.664 1.491 1 97.94 109 ASP A C 1
ATOM 770 O O . ASP A 1 109 ? -12.797 1.78 2.707 1 97.94 109 ASP A O 1
ATOM 774 N N . ARG A 1 110 ? -11.586 2.221 0.852 1 98.69 110 ARG A N 1
ATOM 775 C CA . ARG A 1 110 ? -10.547 2.914 1.605 1 98.69 110 ARG A CA 1
ATOM 776 C C . ARG A 1 110 ? -11.055 4.258 2.125 1 98.69 110 ARG A C 1
ATOM 778 O O . ARG A 1 110 ? -10.641 4.711 3.193 1 98.69 110 ARG A O 1
ATOM 785 N N . SER A 1 111 ? -12.008 4.914 1.405 1 98.75 111 SER A N 1
ATOM 786 C CA . SER A 1 111 ? -12.641 6.113 1.945 1 98.75 111 SER A CA 1
ATOM 787 C C . SER A 1 111 ? -13.5 5.789 3.162 1 98.75 111 SER A C 1
ATOM 789 O O . SER A 1 111 ? -13.531 6.555 4.129 1 98.75 111 SER A O 1
ATOM 791 N N . ARG A 1 112 ? -14.172 4.676 3.137 1 98.56 112 ARG A N 1
ATOM 792 C CA . ARG A 1 112 ? -14.945 4.23 4.285 1 98.56 112 ARG A CA 1
ATOM 793 C C . ARG A 1 112 ? -14.047 3.967 5.488 1 98.56 112 ARG A C 1
ATOM 795 O O . ARG A 1 112 ? -14.359 4.375 6.609 1 98.56 112 ARG A O 1
ATOM 802 N N . THR A 1 113 ? -12.984 3.281 5.25 1 98.69 113 THR A N 1
ATOM 803 C CA . THR A 1 113 ? -12.031 3.012 6.324 1 98.69 113 THR A CA 1
ATOM 804 C C . THR A 1 113 ? -11.5 4.312 6.918 1 98.69 113 THR A C 1
ATOM 806 O O . THR A 1 113 ? -11.383 4.441 8.141 1 98.69 113 THR A O 1
ATOM 809 N N . ALA A 1 114 ? -11.227 5.273 6.035 1 98.81 114 ALA A N 1
ATOM 810 C CA . ALA A 1 114 ? -10.758 6.578 6.5 1 98.81 114 ALA A CA 1
ATOM 811 C C . ALA A 1 114 ? -11.781 7.238 7.414 1 98.81 114 ALA A C 1
ATOM 813 O O . ALA A 1 114 ? -11.43 7.766 8.477 1 98.81 114 ALA A O 1
ATOM 814 N N . ARG A 1 115 ? -13.023 7.207 7.039 1 98.75 115 ARG A N 1
ATOM 815 C CA . ARG A 1 115 ? -14.078 7.82 7.84 1 98.75 115 ARG A CA 1
ATOM 816 C C . ARG A 1 115 ? -14.219 7.117 9.188 1 98.75 115 ARG A C 1
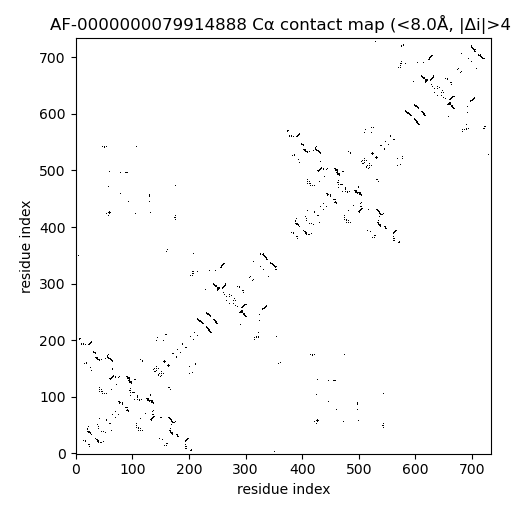ATOM 818 O O . ARG A 1 115 ? -14.477 7.762 10.203 1 98.75 115 ARG A O 1
ATOM 825 N N . VAL A 1 116 ? -14.086 5.84 9.188 1 98.69 116 VAL A N 1
ATOM 826 C CA . VAL A 1 116 ? -14.164 5.078 10.43 1 98.69 116 VAL A CA 1
ATOM 827 C C . VAL A 1 116 ? -13.016 5.473 11.359 1 98.69 116 VAL A C 1
ATOM 829 O O . VAL A 1 116 ? -13.211 5.648 12.562 1 98.69 116 VAL A O 1
ATOM 832 N N . LEU A 1 117 ? -11.852 5.664 10.836 1 98.75 117 LEU A N 1
ATOM 833 C CA . LEU A 1 117 ? -10.68 6.059 11.617 1 98.75 117 LEU A CA 1
ATOM 834 C C . LEU A 1 117 ? -10.875 7.445 12.219 1 98.75 117 LEU A C 1
ATOM 836 O O . LEU A 1 117 ? -10.367 7.73 13.305 1 98.75 117 LEU A O 1
ATOM 840 N N . ALA A 1 118 ? -11.625 8.289 11.531 1 98.5 118 ALA A N 1
ATOM 841 C CA . ALA A 1 118 ? -11.773 9.68 11.938 1 98.5 118 ALA A CA 1
ATOM 842 C C . ALA A 1 118 ? -12.938 9.852 12.906 1 98.5 118 ALA A C 1
ATOM 844 O O . ALA A 1 118 ? -13.031 10.867 13.609 1 98.5 118 ALA A O 1
ATOM 845 N N . SER A 1 119 ? -13.844 8.914 12.977 1 97.81 119 SER A N 1
ATOM 846 C CA . SER A 1 119 ? -15.039 9.023 13.797 1 97.81 119 SER A CA 1
ATOM 847 C C . SER A 1 119 ? -14.719 8.828 15.273 1 97.81 119 SER A C 1
ATOM 849 O O . SER A 1 119 ? -14.062 7.855 15.648 1 97.81 119 SER A O 1
ATOM 851 N N . PRO A 1 120 ? -15.258 9.711 16.109 1 95.19 120 PRO A N 1
ATOM 852 C CA . PRO A 1 120 ? -15.016 9.562 17.547 1 95.19 120 PRO A CA 1
ATOM 853 C C . PRO A 1 120 ? -15.742 8.359 18.141 1 95.19 120 PRO A C 1
ATOM 855 O O . PRO A 1 120 ? -15.414 7.922 19.25 1 95.19 120 PRO A O 1
ATOM 858 N N . GLN A 1 121 ? -16.594 7.754 17.453 1 96.81 121 GLN A N 1
ATOM 859 C CA . GLN A 1 121 ? -17.375 6.637 17.953 1 96.81 121 GLN A CA 1
ATOM 860 C C . GLN A 1 121 ? -16.719 5.305 17.625 1 96.81 121 GLN A C 1
ATOM 862 O O . GLN A 1 121 ? -17.109 4.262 18.156 1 96.81 121 GLN A O 1
ATOM 867 N N . THR A 1 122 ? -15.742 5.414 16.828 1 97.81 122 THR A N 1
ATOM 868 C CA . THR A 1 122 ? -15.117 4.172 16.391 1 97.81 122 THR A CA 1
ATOM 869 C C . THR A 1 122 ? -14.406 3.482 17.547 1 97.81 122 THR A C 1
ATOM 871 O O . THR A 1 122 ? -13.734 4.137 18.344 1 97.81 122 THR A O 1
ATOM 874 N N . ARG A 1 123 ? -14.625 2.178 17.719 1 97.5 123 ARG A N 1
ATOM 875 C CA . ARG A 1 123 ? -13.945 1.304 18.656 1 97.5 123 ARG A CA 1
ATOM 876 C C . ARG A 1 123 ? -12.938 0.402 17.953 1 97.5 123 ARG A C 1
ATOM 878 O O . ARG A 1 123 ? -13.047 0.178 16.734 1 97.5 123 ARG A O 1
ATOM 885 N N . PRO A 1 124 ? -11.984 -0.152 18.656 1 97.31 124 PRO A N 1
ATOM 886 C CA . PRO A 1 124 ? -10.984 -1.03 18.031 1 97.31 124 PRO A CA 1
ATOM 887 C C . PRO A 1 124 ? -11.617 -2.168 17.234 1 97.31 124 PRO A C 1
ATOM 889 O O . PRO A 1 124 ? -11.125 -2.525 16.172 1 97.31 124 PRO A O 1
ATOM 892 N N . VAL A 1 125 ? -12.727 -2.721 17.609 1 96.38 125 VAL A N 1
ATOM 893 C CA . VAL A 1 125 ? -13.359 -3.887 17 1 96.38 125 VAL A CA 1
ATOM 894 C C . VAL A 1 125 ? -13.984 -3.5 15.664 1 96.38 125 VAL A C 1
ATOM 896 O O . VAL A 1 125 ? -14.305 -4.367 14.844 1 96.38 125 VAL A O 1
ATOM 899 N N . ASP A 1 126 ? -14.078 -2.246 15.398 1 97.38 126 ASP A N 1
ATOM 900 C CA . ASP A 1 126 ? -14.68 -1.774 14.156 1 97.38 126 ASP A CA 1
ATOM 901 C C . ASP A 1 126 ? -13.656 -1.789 13.016 1 97.38 126 ASP A C 1
ATOM 903 O O . ASP A 1 126 ? -13.984 -1.446 11.875 1 97.38 126 ASP A O 1
ATOM 907 N N . LEU A 1 127 ? -12.422 -2.23 13.336 1 96.75 127 LEU A N 1
ATOM 908 C CA . LEU A 1 127 ? -11.336 -2.273 12.359 1 96.75 127 LEU A CA 1
ATOM 909 C C . LEU A 1 127 ? -10.719 -3.666 12.297 1 96.75 127 LEU A C 1
ATOM 911 O O . LEU A 1 127 ? -10.531 -4.312 13.328 1 96.75 127 LEU A O 1
ATOM 915 N N . THR A 1 128 ? -10.5 -4.094 11.086 1 93.19 128 THR A N 1
ATOM 916 C CA . THR A 1 128 ? -9.734 -5.324 10.914 1 93.19 128 THR A CA 1
ATOM 917 C C . THR A 1 128 ? -8.242 -5.012 10.789 1 93.19 128 THR A C 1
ATOM 919 O O . THR A 1 128 ? -7.863 -3.914 10.375 1 93.19 128 THR A O 1
ATOM 922 N N . ARG A 1 129 ? -7.414 -5.98 11.109 1 91.94 129 ARG A N 1
ATOM 923 C CA . ARG A 1 129 ? -5.961 -5.957 10.977 1 91.94 129 ARG A CA 1
ATOM 924 C C . ARG A 1 129 ? -5.438 -7.281 10.43 1 91.94 129 ARG A C 1
ATOM 926 O O . ARG A 1 129 ? -5.824 -8.352 10.906 1 91.94 129 ARG A O 1
ATOM 933 N N . PRO A 1 130 ? -4.66 -7.273 9.43 1 93.31 130 PRO A N 1
ATOM 934 C CA . PRO A 1 130 ? -4.18 -6.137 8.648 1 93.31 130 PRO A CA 1
ATOM 935 C C . PRO A 1 130 ? -5.219 -5.625 7.652 1 93.31 130 PRO A C 1
ATOM 937 O O . PRO A 1 130 ? -6.32 -6.176 7.566 1 93.31 130 PRO A O 1
ATOM 940 N N . GLY A 1 131 ? -4.879 -4.52 6.977 1 94.88 131 GLY A N 1
ATOM 941 C CA . GLY A 1 131 ? -5.758 -3.961 5.965 1 94.88 131 GLY A CA 1
ATOM 942 C C . GLY A 1 131 ? -5.043 -3.045 4.988 1 94.88 131 GLY A C 1
ATOM 943 O O . GLY A 1 131 ? -3.824 -3.143 4.816 1 94.88 131 GLY A O 1
ATOM 944 N N . HIS A 1 132 ? -5.828 -2.178 4.32 1 97.38 132 HIS A N 1
ATOM 945 C CA . HIS A 1 132 ? -5.324 -1.555 3.1 1 97.38 132 HIS A CA 1
ATOM 946 C C . HIS A 1 132 ? -5.051 -0.069 3.312 1 97.38 132 HIS A C 1
ATOM 948 O O . HIS A 1 132 ? -4.598 0.621 2.398 1 97.38 132 HIS A O 1
ATOM 954 N N . VAL A 1 133 ? -5.34 0.423 4.496 1 98.25 133 VAL A N 1
ATOM 955 C CA . VAL A 1 133 ? -4.988 1.786 4.879 1 98.25 133 VAL A CA 1
ATOM 956 C C . VAL A 1 133 ? -3.994 1.757 6.035 1 98.25 133 VAL A C 1
ATOM 958 O O . VAL A 1 133 ? -4.246 1.117 7.062 1 98.25 133 VAL A O 1
ATOM 961 N N . LEU A 1 134 ? -2.879 2.453 5.859 1 97.75 134 LEU A N 1
ATOM 962 C CA . LEU A 1 134 ? -1.828 2.389 6.867 1 97.75 134 LEU A CA 1
ATOM 963 C C . LEU A 1 134 ? -1.898 3.592 7.805 1 97.75 134 LEU A C 1
ATOM 965 O O . LEU A 1 134 ? -1.697 4.73 7.375 1 97.75 134 LEU A O 1
ATOM 969 N N . PRO A 1 135 ? -2.158 3.348 9.078 1 97.56 135 PRO A N 1
ATOM 970 C CA . PRO A 1 135 ? -2.064 4.461 10.023 1 97.56 135 PRO A CA 1
ATOM 971 C C . PRO A 1 135 ? -0.655 5.047 10.109 1 97.56 135 PRO A C 1
ATOM 973 O O . PRO A 1 135 ? 0.33 4.309 10.023 1 97.56 135 PRO A O 1
ATOM 976 N N . LEU A 1 136 ? -0.566 6.293 10.211 1 96.81 136 LEU A N 1
ATOM 977 C CA . LEU A 1 136 ? 0.671 7.031 10.445 1 96.81 136 LEU A CA 1
ATOM 978 C C . LEU A 1 136 ? 0.586 7.836 11.734 1 96.81 136 LEU A C 1
ATOM 980 O O . LEU A 1 136 ? -0.195 8.789 11.828 1 96.81 136 LEU A O 1
ATOM 984 N N . ARG A 1 137 ? 1.399 7.496 12.68 1 94.19 137 ARG A N 1
ATOM 985 C CA . ARG A 1 137 ? 1.367 8.18 13.969 1 94.19 137 ARG A CA 1
ATOM 986 C C . ARG A 1 137 ? 2.141 9.492 13.914 1 94.19 137 ARG A C 1
ATOM 988 O O . ARG A 1 137 ? 3.27 9.531 13.422 1 94.19 137 ARG A O 1
ATOM 995 N N . THR A 1 138 ? 1.513 10.492 14.398 1 93.5 138 THR A N 1
ATOM 996 C CA . THR A 1 138 ? 2.152 11.805 14.391 1 93.5 138 THR A CA 1
ATOM 997 C C . THR A 1 138 ? 2.447 12.273 15.812 1 93.5 138 THR A C 1
ATOM 999 O O . THR A 1 138 ? 1.897 11.734 16.781 1 93.5 138 THR A O 1
ATOM 1002 N N . ALA A 1 139 ? 3.305 13.234 15.891 1 86.25 139 ALA A N 1
ATOM 1003 C CA . ALA A 1 139 ? 3.688 13.812 17.172 1 86.25 139 ALA A CA 1
ATOM 1004 C C . ALA A 1 139 ? 2.518 14.562 17.812 1 86.25 139 ALA A C 1
ATOM 1006 O O . ALA A 1 139 ? 1.683 15.133 17.109 1 86.25 139 ALA A O 1
ATOM 1007 N N . SER A 1 140 ? 2.498 14.586 19.109 1 82.56 140 SER A N 1
ATOM 1008 C CA . SER A 1 140 ? 1.391 15.156 19.875 1 82.56 140 SER A CA 1
ATOM 1009 C C . SER A 1 140 ? 1.247 16.656 19.594 1 82.56 140 SER A C 1
ATOM 1011 O O . SER A 1 140 ? 0.134 17.172 19.578 1 82.56 140 SER A O 1
ATOM 1013 N N . ARG A 1 141 ? 2.318 17.312 19.328 1 78.81 141 ARG A N 1
ATOM 1014 C CA . ARG A 1 141 ? 2.264 18.75 19.094 1 78.81 141 ARG A CA 1
ATOM 1015 C C . ARG A 1 141 ? 2.379 19.078 17.609 1 78.81 141 ARG A C 1
ATOM 1017 O O . ARG A 1 141 ? 2.732 20.203 17.25 1 78.81 141 ARG A O 1
ATOM 1024 N N . GLY A 1 142 ? 2.232 18.016 16.812 1 89.38 142 GLY A N 1
ATOM 1025 C CA . GLY A 1 142 ? 2.213 18.203 15.383 1 89.38 142 GLY A CA 1
ATOM 1026 C C . GLY A 1 142 ? 3.523 18.734 14.828 1 89.38 142 GLY A C 1
ATOM 1027 O O . GLY A 1 142 ? 4.598 18.25 15.195 1 89.38 142 GLY A O 1
ATOM 1028 N N . VAL A 1 143 ? 3.455 19.703 13.969 1 89.69 143 VAL A N 1
ATOM 1029 C CA . VAL A 1 143 ? 4.609 20.219 13.234 1 89.69 143 VAL A CA 1
ATOM 1030 C C . VAL A 1 143 ? 5.527 20.984 14.188 1 89.69 143 VAL A C 1
ATOM 1032 O O . VAL A 1 143 ? 6.68 21.266 13.852 1 89.69 143 VAL A O 1
ATOM 1035 N N . LEU A 1 144 ? 5.031 21.359 15.328 1 77.12 144 LEU A N 1
ATOM 1036 C CA . LEU A 1 144 ? 5.875 22.047 16.297 1 77.12 144 LEU A CA 1
ATOM 1037 C C . LEU A 1 144 ? 6.875 21.094 16.938 1 77.12 144 LEU A C 1
ATOM 1039 O O . LEU A 1 144 ? 7.887 21.531 17.484 1 77.12 144 LEU A O 1
ATOM 1043 N N . GLU A 1 145 ? 6.531 19.828 16.906 1 78.81 145 GLU A N 1
ATOM 1044 C CA . GLU A 1 145 ? 7.414 18.797 17.453 1 78.81 145 GLU A CA 1
ATOM 1045 C C . GLU A 1 145 ? 8.188 18.094 16.344 1 78.81 145 GLU A C 1
ATOM 1047 O O . GLU A 1 145 ? 9.391 17.844 16.469 1 78.81 145 GLU A O 1
ATOM 1052 N N . ARG A 1 146 ? 7.504 17.703 15.336 1 84.62 146 ARG A N 1
ATOM 1053 C CA . ARG A 1 146 ? 8.086 17.031 14.18 1 84.62 146 ARG A CA 1
ATOM 1054 C C . ARG A 1 146 ? 7.605 17.656 12.875 1 84.62 146 ARG A C 1
ATOM 1056 O O . ARG A 1 146 ? 6.414 17.609 12.562 1 84.62 146 ARG A O 1
ATOM 1063 N N . ARG A 1 147 ? 8.508 18.25 12.086 1 87.31 147 ARG A N 1
ATOM 1064 C CA . ARG A 1 147 ? 8.172 19.047 10.922 1 87.31 147 ARG A CA 1
ATOM 1065 C C . ARG A 1 147 ? 8.055 18.188 9.672 1 87.31 147 ARG A C 1
ATOM 1067 O O . ARG A 1 147 ? 8.758 18.422 8.68 1 87.31 147 ARG A O 1
ATOM 1074 N N . ASN A 1 148 ? 7.109 17.25 9.727 1 92.44 148 ASN A N 1
ATOM 1075 C CA . ASN A 1 148 ? 6.867 16.359 8.609 1 92.44 148 ASN A CA 1
ATOM 1076 C C . ASN A 1 148 ? 5.48 16.562 8.008 1 92.44 148 ASN A C 1
ATOM 1078 O O . ASN A 1 148 ? 4.629 17.219 8.609 1 92.44 148 ASN A O 1
ATOM 1082 N N . SER A 1 149 ? 5.312 15.977 6.816 1 95.62 149 SER A N 1
ATOM 1083 C CA . SER A 1 149 ? 4.051 16.094 6.09 1 95.62 149 SER A CA 1
ATOM 1084 C C . SER A 1 149 ? 2.895 15.5 6.879 1 95.62 149 SER A C 1
ATOM 1086 O O . SER A 1 149 ? 1.783 16.031 6.863 1 95.62 149 SER A O 1
ATOM 1088 N N . ALA A 1 150 ? 3.152 14.438 7.547 1 96.38 150 ALA A N 1
ATOM 1089 C CA . ALA A 1 150 ? 2.096 13.781 8.312 1 96.38 150 ALA A CA 1
ATOM 1090 C C . ALA A 1 150 ? 1.569 14.695 9.414 1 96.38 150 ALA A C 1
ATOM 1092 O O . ALA A 1 150 ? 0.357 14.828 9.594 1 96.38 150 ALA A O 1
ATOM 1093 N N . GLU A 1 151 ? 2.512 15.328 10.164 1 94.06 151 GLU A N 1
ATOM 1094 C CA . GLU A 1 151 ? 2.129 16.266 11.211 1 94.06 151 GLU A CA 1
ATOM 1095 C C . GLU A 1 151 ? 1.355 17.453 10.633 1 94.06 151 GLU A C 1
ATOM 1097 O O . GLU A 1 151 ? 0.34 17.875 11.195 1 94.06 151 GLU A O 1
ATOM 1102 N N . ALA A 1 152 ? 1.857 17.922 9.508 1 96 152 ALA A N 1
ATOM 1103 C CA . ALA A 1 152 ? 1.203 19.062 8.875 1 96 152 ALA A CA 1
ATOM 1104 C C . ALA A 1 152 ? -0.219 18.719 8.445 1 96 152 ALA A C 1
ATOM 1106 O O . ALA A 1 152 ? -1.134 19.531 8.578 1 96 152 ALA A O 1
ATOM 1107 N N . ALA A 1 153 ? -0.435 17.531 7.906 1 98 153 ALA A N 1
ATOM 1108 C CA . ALA A 1 153 ? -1.747 17.094 7.449 1 98 153 ALA A CA 1
ATOM 1109 C C . ALA A 1 153 ? -2.75 17.062 8.602 1 98 153 ALA A C 1
ATOM 1111 O O . ALA A 1 153 ? -3.871 17.562 8.469 1 98 153 ALA A O 1
ATOM 1112 N N . VAL A 1 154 ? -2.332 16.531 9.688 1 97 154 VAL A N 1
ATOM 1113 C CA . VAL A 1 154 ? -3.201 16.422 10.852 1 97 154 VAL A CA 1
ATOM 1114 C C . VAL A 1 154 ? -3.496 17.812 11.406 1 97 154 VAL A C 1
ATOM 1116 O O . VAL A 1 154 ? -4.645 18.141 11.727 1 97 154 VAL A O 1
ATOM 1119 N N . ASP A 1 155 ? -2.451 18.672 11.516 1 94 155 ASP A N 1
ATOM 1120 C CA . ASP A 1 155 ? -2.617 20.047 11.992 1 94 155 ASP A CA 1
ATOM 1121 C C . ASP A 1 155 ? -3.619 20.812 11.133 1 94 155 ASP A C 1
ATOM 1123 O O . ASP A 1 155 ? -4.48 21.516 11.664 1 94 155 ASP A O 1
ATOM 1127 N N . LEU A 1 156 ? -3.533 20.609 9.836 1 95.62 156 LEU A N 1
ATOM 1128 C CA . LEU A 1 156 ? -4.414 21.328 8.93 1 95.62 156 LEU A CA 1
ATOM 1129 C C . LEU A 1 156 ? -5.859 20.875 9.102 1 95.62 156 LEU A C 1
ATOM 1131 O O . LEU A 1 156 ? -6.785 21.688 9 1 95.62 156 LEU A O 1
ATOM 1135 N N . CYS A 1 157 ? -6.066 19.594 9.305 1 96.25 157 CYS A N 1
ATOM 1136 C CA . CYS A 1 157 ? -7.418 19.125 9.602 1 96.25 157 CYS A CA 1
ATOM 1137 C C . CYS A 1 157 ? -7.965 19.797 10.859 1 96.25 157 CYS A C 1
ATOM 1139 O O . CYS A 1 157 ? -9.109 20.266 10.867 1 96.25 157 CYS A O 1
ATOM 1141 N N . GLU A 1 158 ? -7.133 19.891 11.859 1 91.94 158 GLU A N 1
ATOM 1142 C CA . GLU A 1 158 ? -7.547 20.531 13.109 1 91.94 158 GLU A CA 1
ATOM 1143 C C . GLU A 1 158 ? -7.863 22 12.898 1 91.94 158 GLU A C 1
ATOM 1145 O O . GLU A 1 158 ? -8.875 22.5 13.391 1 91.94 158 GLU A O 1
ATOM 1150 N N . ILE A 1 159 ? -6.973 22.672 12.195 1 87.06 159 ILE A N 1
ATOM 1151 C CA . ILE A 1 159 ? -7.172 24.078 11.906 1 87.06 159 ILE A CA 1
ATOM 1152 C C . ILE A 1 159 ? -8.477 24.281 11.141 1 87.06 159 ILE A C 1
ATOM 1154 O O . ILE A 1 159 ? -9.188 25.266 11.352 1 87.06 159 ILE A O 1
ATOM 1158 N N . ALA A 1 160 ? -8.859 23.281 10.297 1 91.62 160 ALA A N 1
ATOM 1159 C CA . ALA A 1 160 ? -10.078 23.359 9.492 1 91.62 160 ALA A CA 1
ATOM 1160 C C . ALA A 1 160 ? -11.305 22.984 10.32 1 91.62 160 ALA A C 1
ATOM 1162 O O . ALA A 1 160 ? -12.43 22.984 9.812 1 91.62 160 ALA A O 1
ATOM 1163 N N . GLY A 1 161 ? -11.094 22.609 11.625 1 89.38 161 GLY A N 1
ATOM 1164 C CA . GLY A 1 161 ? -12.188 22.25 12.516 1 89.38 161 GLY A CA 1
ATOM 1165 C C . GLY A 1 161 ? -12.672 20.828 12.328 1 89.38 161 GLY A C 1
ATOM 1166 O O . GLY A 1 161 ? -13.828 20.516 12.625 1 89.38 161 GLY A O 1
ATOM 1167 N N . LEU A 1 162 ? -11.852 20.062 11.789 1 94.44 162 LEU A N 1
ATOM 1168 C CA . LEU A 1 162 ? -12.219 18.672 11.508 1 94.44 162 LEU A CA 1
ATOM 1169 C C . LEU A 1 162 ? -11.453 17.719 12.414 1 94.44 162 LEU A C 1
ATOM 1171 O O . LEU A 1 162 ? -10.531 18.125 13.125 1 94.44 162 LEU A O 1
ATOM 1175 N N . SER A 1 163 ? -11.914 16.422 12.391 1 95.75 163 SER A N 1
ATOM 1176 C CA . SER A 1 163 ? -11.188 15.375 13.094 1 95.75 163 SER A CA 1
ATOM 1177 C C . SER A 1 163 ? -9.719 15.352 12.68 1 95.75 163 SER A C 1
ATOM 1179 O O . SER A 1 163 ? -9.398 15.484 11.5 1 95.75 163 SER A O 1
ATOM 1181 N N . PRO A 1 164 ? -8.844 15.211 13.672 1 96.31 164 PRO A N 1
ATOM 1182 C CA . PRO A 1 164 ? -7.414 15.25 13.359 1 96.31 164 PRO A CA 1
ATOM 1183 C C . PRO A 1 164 ? -6.906 13.945 12.75 1 96.31 164 PRO A C 1
ATOM 1185 O O . PRO A 1 164 ? -5.941 13.359 13.25 1 96.31 164 PRO A O 1
ATOM 1188 N N . VAL A 1 165 ? -7.5 13.469 11.781 1 98.56 165 VAL A N 1
ATOM 1189 C CA . VAL A 1 165 ? -7.121 12.32 10.961 1 98.56 165 VAL A CA 1
ATOM 1190 C C . VAL A 1 165 ? -7.145 12.703 9.484 1 98.56 165 VAL A C 1
ATOM 1192 O O . VAL A 1 165 ? -8.125 13.266 8.992 1 98.56 165 VAL A O 1
ATOM 1195 N N . ALA A 1 166 ? -6.055 12.453 8.828 1 98.81 166 ALA A N 1
ATOM 1196 C CA . ALA A 1 166 ? -5.902 12.859 7.43 1 98.81 166 ALA A CA 1
ATOM 1197 C C . ALA A 1 166 ? -5.492 11.672 6.559 1 98.81 166 ALA A C 1
ATOM 1199 O O . ALA A 1 166 ? -4.57 10.93 6.898 1 98.81 166 ALA A O 1
ATOM 1200 N N . LEU A 1 167 ? -6.246 11.422 5.52 1 98.81 167 LEU A N 1
ATOM 1201 C CA . LEU A 1 167 ? -5.816 10.484 4.488 1 98.81 167 LEU A CA 1
ATOM 1202 C C . LEU A 1 167 ? -4.75 11.117 3.592 1 98.81 167 LEU A C 1
ATOM 1204 O O . LEU A 1 167 ? -4.957 12.203 3.049 1 98.81 167 LEU A O 1
ATOM 1208 N N . THR A 1 168 ? -3.545 10.469 3.461 1 98.5 168 THR A N 1
ATOM 1209 C CA . THR A 1 168 ? -2.43 11.07 2.738 1 98.5 168 THR A CA 1
ATOM 1210 C C . THR A 1 168 ? -1.743 10.039 1.849 1 98.5 168 THR A C 1
ATOM 1212 O O . THR A 1 168 ? -1.825 8.836 2.107 1 98.5 168 THR A O 1
ATOM 1215 N N . ALA A 1 169 ? -1.131 10.43 0.818 1 98.44 169 ALA A N 1
ATOM 1216 C CA . ALA A 1 169 ? -0.285 9.641 -0.074 1 98.44 169 ALA A CA 1
ATOM 1217 C C . ALA A 1 169 ? 0.625 10.539 -0.905 1 98.44 169 ALA A C 1
ATOM 1219 O O . ALA A 1 169 ? 0.26 11.672 -1.23 1 98.44 169 ALA A O 1
ATOM 1220 N N . THR A 1 170 ? 1.771 10.031 -1.251 1 98.12 170 THR A N 1
ATOM 1221 C CA . THR A 1 170 ? 2.77 10.836 -1.941 1 98.12 170 THR A CA 1
ATOM 1222 C C . THR A 1 170 ? 2.416 10.992 -3.418 1 98.12 170 THR A C 1
ATOM 1224 O O . THR A 1 170 ? 2.098 10.008 -4.09 1 98.12 170 THR A O 1
ATOM 1227 N N . LEU A 1 171 ? 2.475 12.195 -3.895 1 98.25 171 LEU A N 1
ATOM 1228 C CA . LEU A 1 171 ? 2.182 12.531 -5.281 1 98.25 171 LEU A CA 1
ATOM 1229 C C . LEU A 1 171 ? 3.293 12.039 -6.207 1 98.25 171 LEU A C 1
ATOM 1231 O O . LEU A 1 171 ? 4.473 12.297 -5.953 1 98.25 171 LEU A O 1
ATOM 1235 N N . LEU A 1 172 ? 2.9 11.352 -7.238 1 97.81 172 LEU A N 1
ATOM 1236 C CA . LEU A 1 172 ? 3.838 10.883 -8.25 1 97.81 172 LEU A CA 1
ATOM 1237 C C . LEU A 1 172 ? 3.361 11.258 -9.648 1 97.81 172 LEU A C 1
ATOM 1239 O O . LEU A 1 172 ? 2.158 11.266 -9.922 1 97.81 172 LEU A O 1
ATOM 1243 N N . GLY A 1 173 ? 4.359 11.547 -10.508 1 96.56 173 GLY A N 1
ATOM 1244 C CA . GLY A 1 173 ? 4.023 11.602 -11.922 1 96.56 173 GLY A CA 1
ATOM 1245 C C . GLY A 1 173 ? 3.717 10.242 -12.516 1 96.56 173 GLY A C 1
ATOM 1246 O O . GLY A 1 173 ? 3.977 9.211 -11.883 1 96.56 173 GLY A O 1
ATOM 1247 N N . ASP A 1 174 ? 3.197 10.289 -13.758 1 95.12 174 ASP A N 1
ATOM 1248 C CA . ASP A 1 174 ? 2.844 9.039 -14.422 1 95.12 174 ASP A CA 1
ATOM 1249 C C . ASP A 1 174 ? 4.086 8.188 -14.68 1 95.12 174 ASP A C 1
ATOM 1251 O O . ASP A 1 174 ? 3.98 6.977 -14.867 1 95.12 174 ASP A O 1
ATOM 1255 N N . ASP A 1 175 ? 5.191 8.781 -14.633 1 96.31 175 ASP A N 1
ATOM 1256 C CA . ASP A 1 175 ? 6.43 8.039 -14.836 1 96.31 175 ASP A CA 1
ATOM 1257 C C . ASP A 1 175 ? 6.961 7.492 -13.516 1 96.31 175 ASP A C 1
ATOM 1259 O O . ASP A 1 175 ? 8.031 6.871 -13.477 1 96.31 175 ASP A O 1
ATOM 1263 N N . GLY A 1 176 ? 6.258 7.727 -12.43 1 96.62 176 GLY A N 1
ATOM 1264 C CA . GLY A 1 176 ? 6.586 7.125 -11.148 1 96.62 176 GLY A CA 1
ATOM 1265 C C . GLY A 1 176 ? 7.566 7.953 -10.336 1 96.62 176 GLY A C 1
ATOM 1266 O O . GLY A 1 176 ? 8.031 7.512 -9.289 1 96.62 176 GLY A O 1
ATOM 1267 N N . THR A 1 177 ? 7.891 9.133 -10.828 1 96.12 177 THR A N 1
ATOM 1268 C CA . THR A 1 177 ? 8.812 10 -10.102 1 96.12 177 THR A CA 1
ATOM 1269 C C . THR A 1 177 ? 8.055 10.984 -9.227 1 96.12 177 THR A C 1
ATOM 1271 O O . THR A 1 177 ? 6.871 11.242 -9.445 1 96.12 177 THR A O 1
ATOM 1274 N N . LEU A 1 178 ? 8.773 11.5 -8.258 1 95.94 178 LEU A N 1
ATOM 1275 C CA . LEU A 1 178 ? 8.188 12.523 -7.402 1 95.94 178 LEU A CA 1
ATOM 1276 C C . LEU A 1 178 ? 7.898 13.789 -8.195 1 95.94 178 LEU A C 1
ATOM 1278 O O . LEU A 1 178 ? 8.727 14.234 -8.992 1 95.94 178 LEU A O 1
ATOM 1282 N N . LEU A 1 179 ? 6.746 14.312 -8.016 1 94.62 179 LEU A N 1
ATOM 1283 C CA . LEU A 1 179 ? 6.422 15.578 -8.648 1 94.62 179 LEU A CA 1
ATOM 1284 C C . LEU A 1 179 ? 7.008 16.75 -7.867 1 94.62 179 LEU A C 1
ATOM 1286 O O . LEU A 1 179 ? 6.762 16.891 -6.664 1 94.62 179 LEU A O 1
ATOM 1290 N N . GLN A 1 180 ? 7.777 17.594 -8.602 1 93.62 180 GLN A N 1
ATOM 1291 C CA . GLN A 1 180 ? 8.5 18.672 -7.922 1 93.62 180 GLN A CA 1
ATOM 1292 C C . GLN A 1 180 ? 8.523 19.938 -8.773 1 93.62 180 GLN A C 1
ATOM 1294 O O . GLN A 1 180 ? 8.156 19.906 -9.953 1 93.62 180 GLN A O 1
ATOM 1299 N N . GLY A 1 181 ? 8.805 21.016 -8.141 1 91.12 181 GLY A N 1
ATOM 1300 C CA . GLY A 1 181 ? 9.062 22.266 -8.828 1 91.12 181 GLY A CA 1
ATOM 1301 C C . GLY A 1 181 ? 7.914 22.719 -9.711 1 91.12 181 GLY A C 1
ATOM 1302 O O . GLY A 1 181 ? 6.77 22.781 -9.266 1 91.12 181 GLY A O 1
ATOM 1303 N N . THR A 1 182 ? 8.25 22.938 -10.984 1 91.75 182 THR A N 1
ATOM 1304 C CA . THR A 1 182 ? 7.301 23.5 -11.93 1 91.75 182 THR A CA 1
ATOM 1305 C C . THR A 1 182 ? 6.188 22.5 -12.234 1 91.75 182 THR A C 1
ATOM 1307 O O . THR A 1 182 ? 5.039 22.891 -12.461 1 91.75 182 THR A O 1
ATOM 1310 N N . GLU A 1 183 ? 6.512 21.281 -12.242 1 93.94 183 GLU A N 1
ATOM 1311 C CA . GLU A 1 183 ? 5.5 20.266 -12.516 1 93.94 183 GLU A CA 1
ATOM 1312 C C . GLU A 1 183 ? 4.477 20.188 -11.383 1 93.94 183 GLU A C 1
ATOM 1314 O O . GLU A 1 183 ? 3.285 19.984 -11.633 1 93.94 183 GLU A O 1
ATOM 1319 N N . LEU A 1 184 ? 4.988 20.281 -10.195 1 95.44 184 LEU A N 1
ATOM 1320 C CA . LEU A 1 184 ? 4.094 20.297 -9.047 1 95.44 184 LEU A CA 1
ATOM 1321 C C . LEU A 1 184 ? 3.17 21.5 -9.078 1 95.44 184 LEU A C 1
ATOM 1323 O O . LEU A 1 184 ? 1.967 21.375 -8.836 1 95.44 184 LEU A O 1
ATOM 1327 N N . ALA A 1 185 ? 3.75 22.672 -9.383 1 93.44 185 ALA A N 1
ATOM 1328 C CA . ALA A 1 185 ? 2.957 23.891 -9.477 1 93.44 185 ALA A CA 1
ATOM 1329 C C . ALA A 1 185 ? 1.891 23.766 -10.562 1 93.44 185 ALA A C 1
ATOM 1331 O O . ALA A 1 185 ? 0.748 24.188 -10.367 1 93.44 185 ALA A O 1
ATOM 1332 N N . ALA A 1 186 ? 2.238 23.25 -11.688 1 96.12 186 ALA A N 1
ATOM 1333 C CA . ALA A 1 186 ? 1.304 23.047 -12.789 1 96.12 186 ALA A CA 1
ATOM 1334 C C . ALA A 1 186 ? 0.188 22.078 -12.391 1 96.12 186 ALA A C 1
ATOM 1336 O O . ALA A 1 186 ? -0.979 22.297 -12.727 1 96.12 186 ALA A O 1
ATOM 1337 N N . PHE A 1 187 ? 0.598 21.062 -11.711 1 97.38 187 PHE A N 1
ATOM 1338 C CA . PHE A 1 187 ? -0.386 20.094 -11.242 1 97.38 187 PHE A CA 1
ATOM 1339 C C . PHE A 1 187 ? -1.419 20.766 -10.344 1 97.38 187 PHE A C 1
ATOM 1341 O O . PHE A 1 187 ? -2.623 20.578 -10.523 1 97.38 187 PHE A O 1
ATOM 1348 N N . ALA A 1 188 ? -0.944 21.453 -9.344 1 96.94 188 ALA A N 1
ATOM 1349 C CA . ALA A 1 188 ? -1.822 22.141 -8.398 1 96.94 188 ALA A CA 1
ATOM 1350 C C . ALA A 1 188 ? -2.789 23.062 -9.125 1 96.94 188 ALA A C 1
ATOM 1352 O O . ALA A 1 188 ? -3.971 23.141 -8.781 1 96.94 188 ALA A O 1
ATOM 1353 N N . GLN A 1 189 ? -2.287 23.75 -10.117 1 95.62 189 GLN A N 1
ATOM 1354 C CA . GLN A 1 189 ? -3.1 24.672 -10.891 1 95.62 189 GLN A CA 1
ATOM 1355 C C . GLN A 1 189 ? -4.148 23.938 -11.719 1 95.62 189 GLN A C 1
ATOM 1357 O O . GLN A 1 189 ? -5.332 24.281 -11.68 1 95.62 189 GLN A O 1
ATOM 1362 N N . VAL A 1 190 ? -3.789 22.922 -12.438 1 97.25 190 VAL A N 1
ATOM 1363 C CA . VAL A 1 190 ? -4.66 22.172 -13.328 1 97.25 190 VAL A CA 1
ATOM 1364 C C . VAL A 1 190 ? -5.781 21.5 -12.531 1 97.25 190 VAL A C 1
ATOM 1366 O O . VAL A 1 190 ? -6.926 21.453 -12.984 1 97.25 190 VAL A O 1
ATOM 1369 N N . HIS A 1 191 ? -5.449 21.016 -11.367 1 97.56 191 HIS A N 1
ATOM 1370 C CA . HIS A 1 191 ? -6.434 20.297 -10.578 1 97.56 191 HIS A CA 1
ATOM 1371 C C . HIS A 1 191 ? -7.133 21.219 -9.578 1 97.56 191 HIS A C 1
ATOM 1373 O O . HIS A 1 191 ? -8.016 20.781 -8.836 1 97.56 191 HIS A O 1
ATOM 1379 N N . SER A 1 192 ? -6.727 22.516 -9.5 1 97 192 SER A N 1
ATOM 1380 C CA . SER A 1 192 ? -7.305 23.516 -8.609 1 97 192 SER A CA 1
ATOM 1381 C C . SER A 1 192 ? -7.262 23.062 -7.16 1 97 192 SER A C 1
ATOM 1383 O O . SER A 1 192 ? -8.281 23.094 -6.461 1 97 192 SER A O 1
ATOM 1385 N N . VAL A 1 193 ? -6.125 22.594 -6.73 1 97.94 193 VAL A N 1
ATOM 1386 C CA . VAL A 1 193 ? -5.914 22.156 -5.355 1 97.94 193 VAL A CA 1
ATOM 1387 C C . VAL A 1 193 ? -4.875 23.047 -4.676 1 97.94 193 VAL A C 1
ATOM 1389 O O . VAL A 1 193 ? -3.797 23.281 -5.227 1 97.94 193 VAL A O 1
ATOM 1392 N N . PRO A 1 194 ? -5.211 23.641 -3.512 1 97.31 194 PRO A N 1
ATOM 1393 C CA . PRO A 1 194 ? -4.227 24.469 -2.824 1 97.31 194 PRO A CA 1
ATOM 1394 C C . PRO A 1 194 ? -3.023 23.688 -2.32 1 97.31 194 PRO A C 1
ATOM 1396 O O . PRO A 1 194 ? -3.162 22.516 -1.927 1 97.31 194 PRO A O 1
ATOM 1399 N N . ALA A 1 195 ? -1.885 24.328 -2.361 1 96.38 195 ALA A N 1
ATOM 1400 C CA . ALA A 1 195 ? -0.644 23.734 -1.873 1 96.38 195 ALA A CA 1
ATOM 1401 C C . ALA A 1 195 ? -0.042 24.562 -0.744 1 96.38 195 ALA A C 1
ATOM 1403 O O . ALA A 1 195 ? -0.034 25.797 -0.808 1 96.38 195 ALA A O 1
ATOM 1404 N N . VAL A 1 196 ? 0.369 23.859 0.31 1 94.94 196 VAL A N 1
ATOM 1405 C CA . VAL A 1 196 ? 0.981 24.547 1.447 1 94.94 196 VAL A CA 1
ATOM 1406 C C . VAL A 1 196 ? 2.305 23.875 1.801 1 94.94 196 VAL A C 1
ATOM 1408 O O . VAL A 1 196 ? 2.424 22.641 1.727 1 94.94 196 VAL A O 1
ATOM 1411 N N . GLN A 1 197 ? 3.256 24.656 2.184 1 93.44 197 GLN A N 1
ATOM 1412 C CA . GLN A 1 197 ? 4.516 24.125 2.695 1 93.44 197 GLN A CA 1
ATOM 1413 C C . GLN A 1 197 ? 4.395 23.75 4.168 1 93.44 197 GLN A C 1
ATOM 1415 O O . GLN A 1 197 ? 3.691 24.406 4.93 1 93.44 197 GLN A O 1
ATOM 1420 N N . VAL A 1 198 ? 5.117 22.672 4.516 1 93.62 198 VAL A N 1
ATOM 1421 C CA . VAL A 1 198 ? 5.152 22.297 5.93 1 93.62 198 VAL A CA 1
ATOM 1422 C C . VAL A 1 198 ? 5.559 23.5 6.77 1 93.62 198 VAL A C 1
ATOM 1424 O O . VAL A 1 198 ? 4.988 23.75 7.836 1 93.62 198 VAL A O 1
ATOM 1427 N N . GLN A 1 199 ? 6.445 24.328 6.238 1 85.44 199 GLN A N 1
ATOM 1428 C CA . GLN A 1 199 ? 6.941 25.5 6.945 1 85.44 199 GLN A CA 1
ATOM 1429 C C . GLN A 1 199 ? 5.836 26.547 7.141 1 85.44 199 GLN A C 1
ATOM 1431 O O . GLN A 1 199 ? 5.824 27.266 8.141 1 85.44 199 GLN A O 1
ATOM 1436 N N . ASP A 1 200 ? 4.93 26.609 6.145 1 83.69 200 ASP A N 1
ATOM 1437 C CA . ASP A 1 200 ? 3.775 27.484 6.289 1 83.69 200 ASP A CA 1
ATOM 1438 C C . ASP A 1 200 ? 2.918 27.078 7.484 1 83.69 200 ASP A C 1
ATOM 1440 O O . ASP A 1 200 ? 2.412 27.938 8.211 1 83.69 200 ASP A O 1
ATOM 1444 N N . VAL A 1 201 ? 2.785 25.812 7.699 1 90.12 201 VAL A N 1
ATOM 1445 C CA . VAL A 1 201 ? 1.966 25.297 8.797 1 90.12 201 VAL A CA 1
ATOM 1446 C C . VAL A 1 201 ? 2.65 25.578 10.133 1 90.12 201 VAL A C 1
ATOM 1448 O O . VAL A 1 201 ? 1.994 25.953 11.102 1 90.12 201 VAL A O 1
ATOM 1451 N N . VAL A 1 202 ? 3.967 25.375 10.148 1 82.06 202 VAL A N 1
ATOM 1452 C CA . VAL A 1 202 ? 4.742 25.672 11.352 1 82.06 202 VAL A CA 1
ATOM 1453 C C . VAL A 1 202 ? 4.551 27.141 11.734 1 82.06 202 VAL A C 1
ATOM 1455 O O . VAL A 1 202 ? 4.219 27.453 12.875 1 82.06 202 VAL A O 1
ATOM 1458 N N . HIS A 1 203 ? 4.73 27.969 10.719 1 73.56 203 HIS A N 1
ATOM 1459 C CA . HIS A 1 203 ? 4.602 29.391 10.945 1 73.56 203 HIS A CA 1
ATOM 1460 C C . HIS A 1 203 ? 3.209 29.75 11.453 1 73.56 203 HIS A C 1
ATOM 1462 O O . HIS A 1 203 ? 3.068 30.531 12.398 1 73.56 203 HIS A O 1
ATOM 1468 N N . TYR A 1 204 ? 2.277 29.219 10.82 1 79.75 204 TYR A N 1
ATOM 1469 C CA . TYR A 1 204 ? 0.896 29.516 11.195 1 79.75 204 TYR A CA 1
ATOM 1470 C C . TYR A 1 204 ? 0.621 29.062 12.633 1 79.75 204 TYR A C 1
ATOM 1472 O O . TYR A 1 204 ? 0.017 29.812 13.406 1 79.75 204 TYR A O 1
ATOM 1480 N N . ARG A 1 205 ? 1.042 27.844 12.969 1 79.19 205 ARG A N 1
ATOM 1481 C CA . ARG A 1 205 ? 0.797 27.297 14.297 1 79.19 205 ARG A CA 1
ATOM 1482 C C . ARG A 1 205 ? 1.52 28.109 15.367 1 79.19 205 ARG A C 1
ATOM 1484 O O . ARG A 1 205 ? 1.026 28.25 16.484 1 79.19 205 ARG A O 1
ATOM 1491 N N . LEU A 1 206 ? 2.684 28.562 15.016 1 66.31 206 LEU A N 1
ATOM 1492 C CA . LEU A 1 206 ? 3.463 29.359 15.961 1 66.31 206 LEU A CA 1
ATOM 1493 C C . LEU A 1 206 ? 2.795 30.703 16.219 1 66.31 206 LEU A C 1
ATOM 1495 O O . LEU A 1 206 ? 2.869 31.234 17.328 1 66.31 206 LEU A O 1
ATOM 1499 N N . HIS A 1 207 ? 2.25 31.219 15.156 1 60.56 207 HIS A N 1
ATOM 1500 C CA . HIS A 1 207 ? 1.754 32.594 15.258 1 60.56 207 HIS A CA 1
ATOM 1501 C C . HIS A 1 207 ? 0.254 32.625 15.531 1 60.56 207 HIS A C 1
ATOM 1503 O O . HIS A 1 207 ? -0.289 33.625 15.953 1 60.56 207 HIS A O 1
ATOM 1509 N N . HIS A 1 208 ? -0.333 31.578 15.031 1 56.75 208 HIS A N 1
ATOM 1510 C CA . HIS A 1 208 ? -1.778 31.516 15.219 1 56.75 208 HIS A CA 1
ATOM 1511 C C . HIS A 1 208 ? -2.164 30.344 16.109 1 56.75 208 HIS A C 1
ATOM 1513 O O . HIS A 1 208 ? -3.352 30.047 16.281 1 56.75 208 HIS A O 1
ATOM 1519 N N . GLY A 1 209 ? -1.133 29.906 16.906 1 47.56 209 GLY A N 1
ATOM 1520 C CA . GLY A 1 209 ? -1.221 28.688 17.688 1 47.56 209 GLY A CA 1
ATOM 1521 C C . GLY A 1 209 ? -2.506 27.906 17.453 1 47.56 209 GLY A C 1
ATOM 1522 O O . GLY A 1 209 ? -3.256 28.219 16.531 1 47.56 209 GLY A O 1
ATOM 1523 N N . ASP A 1 210 ? -2.846 26.828 18.266 1 44.44 210 ASP A N 1
ATOM 1524 C CA . ASP A 1 210 ? -3.857 25.844 17.906 1 44.44 210 ASP A CA 1
ATOM 1525 C C . ASP A 1 210 ? -5.094 26.516 17.297 1 44.44 210 ASP A C 1
ATOM 1527 O O . ASP A 1 210 ? -5.312 27.719 17.5 1 44.44 210 ASP A O 1
ATOM 1531 N N . GLY A 1 211 ? -6.023 25.969 16.172 1 38.06 211 GLY A N 1
ATOM 1532 C CA . GLY A 1 211 ? -7.289 26.656 15.945 1 38.06 211 GLY A CA 1
ATOM 1533 C C . GLY A 1 211 ? -7.523 27.797 16.922 1 38.06 211 GLY A C 1
ATOM 1534 O O . GLY A 1 211 ? -6.672 28.094 17.766 1 38.06 211 GLY A O 1
ATOM 1535 N N . HIS A 1 212 ? -8.812 27.828 17.516 1 35.03 212 HIS A N 1
ATOM 1536 C CA . HIS A 1 212 ? -9.297 28.828 18.453 1 35.03 212 HIS A CA 1
ATOM 1537 C C . HIS A 1 212 ? -8.203 29.266 19.422 1 35.03 212 HIS A C 1
ATOM 1539 O O . HIS A 1 212 ? -7.883 30.453 19.5 1 35.03 212 HIS A O 1
ATOM 1545 N N . VAL A 1 213 ? -8.117 28.812 20.781 1 37.81 213 VAL A N 1
ATOM 1546 C CA . VAL A 1 213 ? -8.008 29.094 22.203 1 37.81 213 VAL A CA 1
ATOM 1547 C C . VAL A 1 213 ? -6.594 28.797 22.688 1 37.81 213 VAL A C 1
ATOM 1549 O O . VAL A 1 213 ? -6.133 27.656 22.625 1 37.81 213 VAL A O 1
ATOM 1552 N N . GLY A 1 214 ? -5.461 29.594 23.219 1 51.44 214 GLY A N 1
ATOM 1553 C CA . GLY A 1 214 ? -4.828 29.875 24.484 1 51.44 214 GLY A CA 1
ATOM 1554 C C . GLY A 1 214 ? -3.361 29.5 24.531 1 51.44 214 GLY A C 1
ATOM 1555 O O . GLY A 1 214 ? -2.961 28.625 25.297 1 51.44 214 GLY A O 1
ATOM 1556 N N . ARG A 1 215 ? -2.434 29.656 23.203 1 65.69 215 ARG A N 1
ATOM 1557 C CA . ARG A 1 215 ? -1.055 29.344 23.562 1 65.69 215 ARG A CA 1
ATOM 1558 C C . ARG A 1 215 ? -0.674 29.953 24.891 1 65.69 215 ARG A C 1
ATOM 1560 O O . ARG A 1 215 ? 0.005 29.328 25.703 1 65.69 215 ARG A O 1
ATOM 1567 N N . VAL A 1 216 ? -1.097 31.109 24.891 1 75.56 216 VAL A N 1
ATOM 1568 C CA . VAL A 1 216 ? -0.793 31.781 26.141 1 75.56 216 VAL A CA 1
ATOM 1569 C C . VAL A 1 216 ? -2.062 31.891 26.984 1 75.56 216 VAL A C 1
ATOM 1571 O O . VAL A 1 216 ? -3.16 32.031 26.453 1 75.56 216 VAL A O 1
ATOM 1574 N N . ARG A 1 217 ? -1.861 31.484 28.125 1 80.88 217 ARG A N 1
ATOM 1575 C CA . ARG A 1 217 ? -2.918 31.688 29.109 1 80.88 217 ARG A CA 1
ATOM 1576 C C . ARG A 1 217 ? -2.594 32.875 30.031 1 80.88 217 ARG A C 1
ATOM 1578 O O . ARG A 1 217 ? -1.531 32.906 30.656 1 80.88 217 ARG A O 1
ATOM 1585 N N . GLN A 1 218 ? -3.537 33.812 30.031 1 85.69 218 GLN A N 1
ATOM 1586 C CA . GLN A 1 218 ? -3.369 34.906 30.953 1 85.69 218 GLN A CA 1
ATOM 1587 C C . GLN A 1 218 ? -3.516 34.438 32.406 1 85.69 218 GLN A C 1
ATOM 1589 O O . GLN A 1 218 ? -4.5 33.781 32.75 1 85.69 218 GLN A O 1
ATOM 1594 N N . THR A 1 219 ? -2.492 34.688 33.125 1 89.31 219 THR A N 1
ATOM 1595 C CA . THR A 1 219 ? -2.496 34.156 34.5 1 89.31 219 THR A CA 1
ATOM 1596 C C . THR A 1 219 ? -2.799 35.281 35.5 1 89.31 219 THR A C 1
ATOM 1598 O O . THR A 1 219 ? -3.371 35.031 36.562 1 89.31 219 THR A O 1
ATOM 1601 N N . ALA A 1 220 ? -2.357 36.438 35.25 1 85.62 220 ALA A N 1
ATOM 1602 C CA . ALA A 1 220 ? -2.586 37.531 36.188 1 85.62 220 ALA A CA 1
ATOM 1603 C C . ALA A 1 220 ? -2.604 38.875 35.438 1 85.62 220 ALA A C 1
ATOM 1605 O O . ALA A 1 220 ? -2.029 39 34.344 1 85.62 220 ALA A O 1
ATOM 1606 N N . THR A 1 221 ? -3.436 39.781 35.938 1 87.5 221 THR A N 1
ATOM 1607 C CA . THR A 1 221 ? -3.436 41.156 35.469 1 87.5 221 THR A CA 1
ATOM 1608 C C . THR A 1 221 ? -3.359 42.125 36.656 1 87.5 221 THR A C 1
ATOM 1610 O O . THR A 1 221 ? -4.02 41.906 37.688 1 87.5 221 THR A O 1
ATOM 1613 N N . ARG A 1 222 ? -2.438 43.031 36.562 1 82.94 222 ARG A N 1
ATOM 1614 C CA . ARG A 1 222 ? -2.354 44.062 37.594 1 82.94 222 ARG A CA 1
ATOM 1615 C C . ARG A 1 222 ? -2.131 45.438 36.969 1 82.94 222 ARG A C 1
ATOM 1617 O O . ARG A 1 222 ? -1.656 45.562 35.844 1 82.94 222 ARG A O 1
ATOM 1624 N N . ILE A 1 223 ? -2.623 46.438 37.719 1 81.25 223 ILE A N 1
ATOM 1625 C CA . ILE A 1 223 ? -2.373 47.812 37.312 1 81.25 223 ILE A CA 1
ATOM 1626 C C . ILE A 1 223 ? -1.266 48.406 38.188 1 81.25 223 ILE A C 1
ATOM 1628 O O . ILE A 1 223 ? -1.281 48.25 39.406 1 81.25 223 ILE A O 1
ATOM 1632 N N . VAL A 1 224 ? -0.263 48.906 37.562 1 80.12 224 VAL A N 1
ATOM 1633 C CA . VAL A 1 224 ? 0.825 49.562 38.25 1 80.12 224 VAL A CA 1
ATOM 1634 C C . VAL A 1 224 ? 0.702 51.062 38.094 1 80.12 224 VAL A C 1
ATOM 1636 O O . VAL A 1 224 ? 0.685 51.562 36.969 1 80.12 224 VAL A O 1
ATOM 1639 N N . ASP A 1 225 ? 0.604 51.688 39.25 1 76.94 225 ASP A N 1
ATOM 1640 C CA . ASP A 1 225 ? 0.494 53.125 39.219 1 76.94 225 ASP A CA 1
ATOM 1641 C C . ASP A 1 225 ? 1.871 53.781 39.125 1 76.94 225 ASP A C 1
ATOM 1643 O O . ASP A 1 225 ? 2.799 53.406 39.844 1 76.94 225 ASP A O 1
ATOM 1647 N N . LEU A 1 226 ? 1.914 54.562 38.125 1 71.31 226 LEU A N 1
ATOM 1648 C CA . LEU A 1 226 ? 3.064 55.438 38 1 71.31 226 LEU A CA 1
ATOM 1649 C C . LEU A 1 226 ? 2.682 56.875 38.312 1 71.31 226 LEU A C 1
ATOM 1651 O O . LEU A 1 226 ? 1.495 57.219 38.375 1 71.31 226 LEU A O 1
ATOM 1655 N N . PRO A 1 227 ? 3.537 57.656 38.812 1 65.69 227 PRO A N 1
ATOM 1656 C CA . PRO A 1 227 ? 3.176 59 39.281 1 65.69 227 PRO A CA 1
ATOM 1657 C C . PRO A 1 227 ? 2.166 59.688 38.344 1 65.69 227 PRO A C 1
ATOM 1659 O O . PRO A 1 227 ? 1.224 60.312 38.844 1 65.69 227 PRO A O 1
ATOM 1662 N N . ASP A 1 228 ? 2.186 59.719 37.125 1 62.12 228 ASP A N 1
ATOM 1663 C CA . ASP A 1 228 ? 1.286 60.469 36.25 1 62.12 228 ASP A CA 1
ATOM 1664 C C . ASP A 1 228 ? 0.544 59.5 35.312 1 62.12 228 ASP A C 1
ATOM 1666 O O . ASP A 1 228 ? -0.195 59.969 34.438 1 62.12 228 ASP A O 1
ATOM 1670 N N . ARG A 1 229 ? 0.708 58.344 35.531 1 74.06 229 ARG A N 1
ATOM 1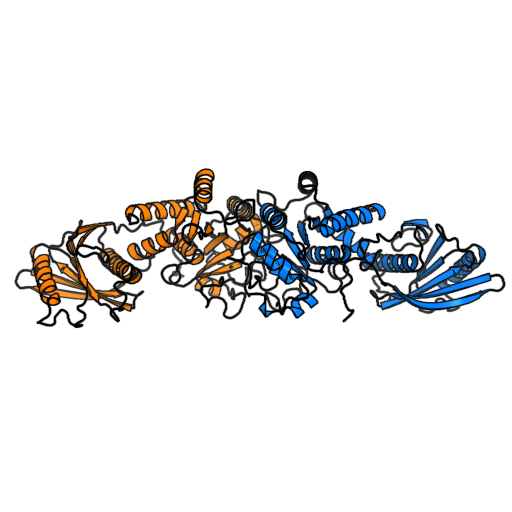671 C CA . ARG A 1 229 ? 0.082 57.438 34.594 1 74.06 229 ARG A CA 1
ATOM 1672 C C . ARG A 1 229 ? -0.004 56.031 35.188 1 74.06 229 ARG A C 1
ATOM 1674 O O . ARG A 1 229 ? 0.314 55.812 36.344 1 74.06 229 ARG A O 1
ATOM 1681 N N . CYS A 1 230 ? -0.802 55.219 34.562 1 76.38 230 CYS A N 1
ATOM 1682 C CA . CYS A 1 230 ? -0.86 53.844 35 1 76.38 230 CYS A CA 1
ATOM 1683 C C . CYS A 1 230 ? -0.483 52.906 33.844 1 76.38 230 CYS A C 1
ATOM 1685 O O . CYS A 1 230 ? -0.409 53.312 32.688 1 76.38 230 CYS A O 1
ATOM 1687 N N . MET A 1 231 ? -0.026 51.812 34.25 1 84.81 231 MET A N 1
ATOM 1688 C CA . MET A 1 231 ? 0.317 50.75 33.312 1 84.81 231 MET A CA 1
ATOM 1689 C C . MET A 1 231 ? -0.375 49.438 33.688 1 84.81 231 MET A C 1
ATOM 1691 O O . MET A 1 231 ? -0.522 49.125 34.844 1 84.81 231 MET A O 1
ATOM 1695 N N . ARG A 1 232 ? -0.932 48.812 32.688 1 87.56 232 ARG A N 1
ATOM 1696 C CA . ARG A 1 232 ? -1.483 47.5 32.875 1 87.56 232 ARG A CA 1
ATOM 1697 C C . ARG A 1 232 ? -0.421 46.406 32.656 1 87.56 232 ARG A C 1
ATOM 1699 O O . ARG A 1 232 ? 0.296 46.438 31.641 1 87.56 232 ARG A O 1
ATOM 1706 N N . VAL A 1 233 ? -0.222 45.5 33.594 1 89.19 233 VAL A N 1
ATOM 1707 C CA . VAL A 1 233 ? 0.728 44.406 33.531 1 89.19 233 VAL A CA 1
ATOM 1708 C C . VAL A 1 233 ? -0.026 43.094 33.438 1 89.19 233 VAL A C 1
ATOM 1710 O O . VAL A 1 233 ? -0.855 42.781 34.312 1 89.19 233 VAL A O 1
ATOM 1713 N N . VAL A 1 234 ? 0.186 42.375 32.406 1 90.94 234 VAL A N 1
ATOM 1714 C CA . VAL A 1 234 ? -0.508 41.094 32.188 1 90.94 234 VAL A CA 1
ATOM 1715 C C . VAL A 1 234 ? 0.505 39.969 32.094 1 90.94 234 VAL A C 1
ATOM 1717 O O . VAL A 1 234 ? 1.454 40.031 31.328 1 90.94 234 VAL A O 1
ATOM 1720 N N . ASP A 1 235 ? 0.333 38.938 32.906 1 91.81 235 ASP A N 1
ATOM 1721 C CA . ASP A 1 235 ? 1.198 37.75 32.906 1 91.81 235 ASP A CA 1
ATOM 1722 C C . ASP A 1 235 ? 0.593 36.625 32.094 1 91.81 235 ASP A C 1
ATOM 1724 O O . ASP A 1 235 ? -0.619 36.406 32.125 1 91.81 235 ASP A O 1
ATOM 1728 N N . PHE A 1 236 ? 1.448 35.969 31.359 1 89.38 236 PHE A N 1
ATOM 1729 C CA . PHE A 1 236 ? 1.028 34.875 30.5 1 89.38 236 PHE A CA 1
ATOM 1730 C C . PHE A 1 236 ? 1.862 33.625 30.75 1 89.38 236 PHE A C 1
ATOM 1732 O O . PHE A 1 236 ? 3.076 33.719 30.953 1 89.38 236 PHE A O 1
ATOM 1739 N N . ASP A 1 237 ? 1.188 32.5 30.766 1 87 237 ASP A N 1
ATOM 1740 C CA . ASP A 1 237 ? 1.866 31.203 30.672 1 87 237 ASP A CA 1
ATOM 1741 C C . ASP A 1 237 ? 1.862 30.703 29.219 1 87 237 ASP A C 1
ATOM 1743 O O . ASP A 1 237 ? 0.812 30.656 28.578 1 87 237 ASP A O 1
ATOM 1747 N N . ASP A 1 238 ? 3.029 30.469 28.719 1 81.25 238 ASP A N 1
ATOM 1748 C CA . ASP A 1 238 ? 3.152 29.844 27.406 1 81.25 238 ASP A CA 1
ATOM 1749 C C . ASP A 1 238 ? 3.021 28.328 27.516 1 81.25 238 ASP A C 1
ATOM 1751 O O . ASP A 1 238 ? 3.92 27.656 28.016 1 81.25 238 ASP A O 1
ATOM 1755 N N . GLU A 1 239 ? 1.966 27.875 26.984 1 73.94 239 GLU A N 1
ATOM 1756 C CA . GLU A 1 239 ? 1.643 26.469 27.156 1 73.94 239 GLU A CA 1
ATOM 1757 C C . GLU A 1 239 ? 2.543 25.578 26.297 1 73.94 239 GLU A C 1
ATOM 1759 O O . GLU A 1 239 ? 2.68 24.391 26.562 1 73.94 239 GLU A O 1
ATOM 1764 N N . LEU A 1 240 ? 3.125 26.141 25.312 1 70.62 240 LEU A N 1
ATOM 1765 C CA . LEU A 1 240 ? 4.016 25.375 24.453 1 70.62 240 LEU A CA 1
ATOM 1766 C C . LEU A 1 240 ? 5.41 25.266 25.062 1 70.62 240 LEU A C 1
ATOM 1768 O O . LEU A 1 240 ? 5.996 24.172 25.109 1 70.62 240 LEU A O 1
ATOM 1772 N N . THR A 1 241 ? 5.957 26.344 25.547 1 73.06 241 THR A N 1
ATOM 1773 C CA . THR A 1 241 ? 7.336 26.375 26.031 1 73.06 241 THR A CA 1
ATOM 1774 C C . THR A 1 241 ? 7.395 26.219 27.547 1 73.06 241 THR A C 1
ATOM 1776 O O . THR A 1 241 ? 8.453 25.922 28.094 1 73.06 241 THR A O 1
ATOM 1779 N N . GLY A 1 242 ? 6.301 26.438 28.141 1 76.06 242 GLY A N 1
ATOM 1780 C CA . GLY A 1 242 ? 6.273 26.438 29.594 1 76.06 242 GLY A CA 1
ATOM 1781 C C . GLY A 1 242 ? 6.785 27.734 30.203 1 76.06 242 GLY A C 1
ATOM 1782 O O . GLY A 1 242 ? 6.797 27.891 31.422 1 76.06 242 GLY A O 1
ATOM 1783 N N . ALA A 1 243 ? 7.172 28.609 29.422 1 80.38 243 ALA A N 1
ATOM 1784 C CA . ALA A 1 243 ? 7.723 29.875 29.922 1 80.38 243 ALA A CA 1
ATOM 1785 C C . ALA A 1 243 ? 6.617 30.812 30.406 1 80.38 243 ALA A C 1
ATOM 1787 O O . ALA A 1 243 ? 5.449 30.625 30.062 1 80.38 243 ALA A O 1
ATOM 1788 N N . HIS A 1 244 ? 7.082 31.688 31.328 1 87.56 244 HIS A N 1
ATOM 1789 C CA . HIS A 1 244 ? 6.195 32.719 31.844 1 87.56 244 HIS A CA 1
ATOM 1790 C C . HIS A 1 244 ? 6.586 34.094 31.297 1 87.56 244 HIS A C 1
ATOM 1792 O O . HIS A 1 244 ? 7.711 34.562 31.516 1 87.56 244 HIS A O 1
ATOM 1798 N N . HIS A 1 245 ? 5.656 34.656 30.562 1 89.19 245 HIS A N 1
ATOM 1799 C CA . HIS A 1 245 ? 5.926 35.969 29.953 1 89.19 245 HIS A CA 1
ATOM 1800 C C . HIS A 1 245 ? 5.051 37.062 30.562 1 89.19 245 HIS A C 1
ATOM 1802 O O . HIS A 1 245 ? 4.066 36.75 31.25 1 89.19 245 HIS A O 1
ATOM 1808 N N . THR A 1 246 ? 5.52 38.344 30.359 1 90.12 246 THR A N 1
ATOM 1809 C CA . THR A 1 246 ? 4.758 39.469 30.875 1 90.12 246 THR A CA 1
ATOM 1810 C C . THR A 1 246 ? 4.617 40.562 29.812 1 90.12 246 THR A C 1
ATOM 1812 O O . THR A 1 246 ? 5.578 40.875 29.109 1 90.12 246 THR A O 1
ATOM 1815 N N . ALA A 1 247 ? 3.414 41.031 29.688 1 93.38 247 ALA A N 1
ATOM 1816 C CA . ALA A 1 247 ? 3.189 42.188 28.844 1 93.38 247 ALA A CA 1
ATOM 1817 C C . ALA A 1 247 ? 2.92 43.438 29.703 1 93.38 247 ALA A C 1
ATOM 1819 O O . ALA A 1 247 ? 2.148 43.375 30.656 1 93.38 247 ALA A O 1
ATOM 1820 N N . PHE A 1 248 ? 3.643 44.594 29.375 1 89.56 248 PHE A N 1
ATOM 1821 C CA . PHE A 1 248 ? 3.4 45.906 29.953 1 89.56 248 PHE A CA 1
ATOM 1822 C C . PHE A 1 248 ? 2.707 46.812 28.953 1 89.56 248 PHE A C 1
ATOM 1824 O O . PHE A 1 248 ? 3.213 47.031 27.859 1 89.56 248 PHE A O 1
ATOM 1831 N N . ILE A 1 249 ? 1.548 47.312 29.344 1 92.06 249 ILE A N 1
ATOM 1832 C CA . ILE A 1 249 ? 0.75 48.094 28.422 1 92.06 249 ILE A CA 1
ATOM 1833 C C . ILE A 1 249 ? 0.528 49.5 29 1 92.06 249 ILE A C 1
ATOM 1835 O O . ILE A 1 249 ? -0.083 49.656 30.062 1 92.06 249 ILE A O 1
ATOM 1839 N N . GLY A 1 250 ? 1 50.5 28.266 1 88.31 250 GLY A N 1
ATOM 1840 C CA . GLY A 1 250 ? 0.751 51.875 28.688 1 88.31 250 GLY A CA 1
ATOM 1841 C C . GLY A 1 250 ? -0.718 52.25 28.656 1 88.31 250 GLY A C 1
ATOM 1842 O O . GLY A 1 250 ? -1.477 51.75 27.828 1 88.31 250 GLY A O 1
ATOM 1843 N N . SER A 1 251 ? -1.135 53.125 29.516 1 82.06 251 SER A N 1
ATOM 1844 C CA . SER A 1 251 ? -2.535 53.5 29.672 1 82.06 251 SER A CA 1
ATOM 1845 C C . SER A 1 251 ? -3.049 54.25 28.453 1 82.06 251 SER A C 1
ATOM 1847 O O . SER A 1 251 ? -4.25 54.25 28.172 1 82.06 251 SER A O 1
ATOM 1849 N N . THR A 1 252 ? -2.156 54.844 27.719 1 84.06 252 THR A N 1
ATOM 1850 C CA . THR A 1 252 ? -2.578 55.625 26.562 1 84.06 252 THR A CA 1
ATOM 1851 C C . THR A 1 252 ? -2.277 54.875 25.266 1 84.06 252 THR A C 1
ATOM 1853 O O . THR A 1 252 ? -2.201 55.5 24.203 1 84.06 252 THR A O 1
ATOM 1856 N N . THR A 1 253 ? -2.031 53.562 25.406 1 89.69 253 THR A N 1
ATOM 1857 C CA . THR A 1 253 ? -1.707 52.781 24.234 1 89.69 253 THR A CA 1
ATOM 1858 C C . THR A 1 253 ? -2.861 52.781 23.234 1 89.69 253 THR A C 1
ATOM 1860 O O . THR A 1 253 ? -4.004 52.5 23.594 1 89.69 253 THR A O 1
ATOM 1863 N N . PRO A 1 254 ? -2.559 53.156 22 1 87 254 PRO A N 1
ATOM 1864 C CA . PRO A 1 254 ? -3.629 53.125 21 1 87 254 PRO A CA 1
ATOM 1865 C C . PRO A 1 254 ? -4.09 51.688 20.656 1 87 254 PRO A C 1
ATOM 1867 O O . PRO A 1 254 ? -3.299 50.75 20.75 1 87 254 PRO A O 1
ATOM 1870 N N . ALA A 1 255 ? -5.344 51.656 20.359 1 80.94 255 ALA A N 1
ATOM 1871 C CA . ALA A 1 255 ? -5.895 50.375 19.953 1 80.94 255 ALA A CA 1
ATOM 1872 C C . ALA A 1 255 ? -5.371 49.938 18.594 1 80.94 255 ALA A C 1
ATOM 1874 O O . ALA A 1 255 ? -5.211 48.75 18.328 1 80.94 255 ALA A O 1
ATOM 1875 N N . ALA A 1 256 ? -5.121 50.938 17.797 1 83 256 ALA A N 1
ATOM 1876 C CA . ALA A 1 256 ? -4.695 50.625 16.438 1 83 256 ALA A CA 1
ATOM 1877 C C . ALA A 1 256 ? -3.186 50.812 16.281 1 83 256 ALA A C 1
ATOM 1879 O O . ALA A 1 256 ? -2.646 51.875 16.547 1 83 256 ALA A O 1
ATOM 1880 N N . ALA A 1 257 ? -2.453 49.812 15.938 1 86.62 257 ALA A N 1
ATOM 1881 C CA . ALA A 1 257 ? -1.052 49.75 15.531 1 86.62 257 ALA A CA 1
ATOM 1882 C C . ALA A 1 257 ? -0.139 50.281 16.625 1 86.62 257 ALA A C 1
ATOM 1884 O O . ALA A 1 257 ? 0.708 51.156 16.359 1 86.62 257 ALA A O 1
ATOM 1885 N N . PRO A 1 258 ? -0.298 49.812 17.844 1 91.12 258 PRO A N 1
ATOM 1886 C CA . PRO A 1 258 ? 0.62 50.281 18.875 1 91.12 258 PRO A CA 1
ATOM 1887 C C . PRO A 1 258 ? 2.064 49.844 18.625 1 91.12 258 PRO A C 1
ATOM 1889 O O . PRO A 1 258 ? 2.307 48.875 17.922 1 91.12 258 PRO A O 1
ATOM 1892 N N . THR A 1 259 ? 2.977 50.688 19.125 1 92 259 THR A N 1
ATOM 1893 C CA . THR A 1 259 ? 4.379 50.281 19.156 1 92 259 THR A CA 1
ATOM 1894 C C . THR A 1 259 ? 4.621 49.219 20.234 1 92 259 THR A C 1
ATOM 1896 O O . THR A 1 259 ? 4.145 49.344 21.359 1 92 259 THR A O 1
ATOM 1899 N N . VAL A 1 260 ? 5.297 48.125 19.797 1 92.69 260 VAL A N 1
ATOM 1900 C CA . VAL A 1 260 ? 5.609 47.031 20.719 1 92.69 260 VAL A CA 1
ATOM 1901 C C . VAL A 1 260 ? 7.125 46.844 20.828 1 92.69 260 VAL A C 1
ATOM 1903 O O . VAL A 1 260 ? 7.816 46.781 19.812 1 92.69 260 VAL A O 1
ATOM 1906 N N . TYR A 1 261 ? 7.66 46.844 22.016 1 89.12 261 TYR A N 1
ATOM 1907 C CA . TYR A 1 261 ? 9.062 46.562 22.281 1 89.12 261 TYR A CA 1
ATOM 1908 C C . TYR A 1 261 ? 9.234 45.156 22.844 1 89.12 261 TYR A C 1
ATOM 1910 O O . TYR A 1 261 ? 8.586 44.812 23.844 1 89.12 261 TYR A O 1
ATOM 1918 N N . ILE A 1 262 ? 10.109 44.406 22.172 1 87.88 262 ILE A N 1
ATOM 1919 C CA . ILE A 1 262 ? 10.406 43.094 22.703 1 87.88 262 ILE A CA 1
ATOM 1920 C C . ILE A 1 262 ? 11.641 43.156 23.594 1 87.88 262 ILE A C 1
ATOM 1922 O O . ILE A 1 262 ? 12.695 43.656 23.188 1 87.88 262 ILE A O 1
ATOM 1926 N N . VAL A 1 263 ? 11.469 42.688 24.812 1 82.12 263 VAL A N 1
ATOM 1927 C CA . VAL A 1 263 ? 12.578 42.656 25.766 1 82.12 263 VAL A CA 1
ATOM 1928 C C . VAL A 1 263 ? 12.766 41.25 26.281 1 82.12 263 VAL A C 1
ATOM 1930 O O . VAL A 1 263 ? 11.805 40.594 26.688 1 82.12 263 VAL A O 1
ATOM 1933 N N . PHE A 1 264 ? 13.969 40.781 26.219 1 79.88 264 PHE A N 1
ATOM 1934 C CA . PHE A 1 264 ? 14.281 39.438 26.719 1 79.88 264 PHE A CA 1
ATOM 1935 C C . PHE A 1 264 ? 14.82 39.5 28.141 1 79.88 264 PHE A C 1
ATOM 1937 O O . PHE A 1 264 ? 15.5 40.469 28.5 1 79.88 264 PHE A O 1
ATOM 1944 N N . GLU A 1 265 ? 14.383 38.406 28.859 1 75.06 265 GLU A N 1
ATOM 1945 C CA . GLU A 1 265 ? 14.891 38.312 30.219 1 75.06 265 GLU A CA 1
ATOM 1946 C C . GLU A 1 265 ? 16.422 38.281 30.234 1 75.06 265 GLU A C 1
ATOM 1948 O O . GLU A 1 265 ? 17.031 37.625 29.406 1 75.06 265 GLU A O 1
ATOM 1953 N N . CYS A 1 266 ? 16.969 39.125 31.031 1 63.94 266 CYS A N 1
ATOM 1954 C CA . CYS A 1 266 ? 18.422 39.188 31.203 1 63.94 266 CYS A CA 1
ATOM 1955 C C . CYS A 1 266 ? 18.969 37.906 31.797 1 63.94 266 CYS A C 1
ATOM 1957 O O . CYS A 1 266 ? 18.281 37.25 32.594 1 63.94 266 CYS A O 1
ATOM 1959 N N . SER A 1 267 ? 20.016 37.312 31.125 1 57.91 267 SER A N 1
ATOM 1960 C CA . SER A 1 267 ? 20.672 36.125 31.656 1 57.91 267 SER A CA 1
ATOM 1961 C C . SER A 1 267 ? 20.875 36.25 33.156 1 57.91 267 SER A C 1
ATOM 1963 O O . SER A 1 267 ? 20.969 35.219 33.844 1 57.91 267 SER A O 1
ATOM 1965 N N . HIS A 1 268 ? 20.953 37.469 33.656 1 55.75 268 HIS A N 1
ATOM 1966 C CA . HIS A 1 268 ? 21.188 37.625 35.094 1 55.75 268 HIS A CA 1
ATOM 1967 C C . HIS A 1 268 ? 19.891 37.531 35.875 1 55.75 268 HIS A C 1
ATOM 1969 O O . HIS A 1 268 ? 19.891 37.531 37.125 1 55.75 268 HIS A O 1
ATOM 1975 N N . ARG A 1 269 ? 18.75 36.906 35.344 1 55.12 269 ARG A N 1
ATOM 1976 C CA . ARG A 1 269 ? 17.469 36.344 35.781 1 55.12 269 ARG A CA 1
ATOM 1977 C C . ARG A 1 269 ? 16.484 37.469 36.094 1 55.12 269 ARG A C 1
ATOM 1979 O O . ARG A 1 269 ? 15.281 37.219 36.25 1 55.12 269 ARG A O 1
ATOM 1986 N N . ASP A 1 270 ? 16.859 38.562 37 1 46.75 270 ASP A N 1
ATOM 1987 C CA . ASP A 1 270 ? 15.859 39.531 37.438 1 46.75 270 ASP A CA 1
ATOM 1988 C C . ASP A 1 270 ? 16.047 40.875 36.75 1 46.75 270 ASP A C 1
ATOM 1990 O O . ASP A 1 270 ? 17 41.594 37 1 46.75 270 ASP A O 1
ATOM 1994 N N . PRO A 1 271 ? 15.398 41.062 35.594 1 49 271 PRO A N 1
ATOM 1995 C CA . PRO A 1 271 ? 15.562 42.375 34.938 1 49 271 PRO A CA 1
ATOM 1996 C C . PRO A 1 271 ? 15.297 43.531 35.875 1 49 271 PRO A C 1
ATOM 1998 O O . PRO A 1 271 ? 15.609 44.688 35.531 1 49 271 PRO A O 1
ATOM 2001 N N . LEU A 1 272 ? 14.492 43.281 36.906 1 47.47 272 LEU A N 1
ATOM 2002 C CA . LEU A 1 272 ? 14.242 44.375 37.875 1 47.47 272 LEU A CA 1
ATOM 2003 C C . LEU A 1 272 ? 15.414 44.5 38.844 1 47.47 272 LEU A C 1
ATOM 2005 O O . LEU A 1 272 ? 15.367 45.312 39.781 1 47.47 272 LEU A O 1
ATOM 2009 N N . ALA A 1 273 ? 16.359 43.688 38.469 1 49.5 273 ALA A N 1
ATOM 2010 C CA . ALA A 1 273 ? 17.516 43.844 39.344 1 49.5 273 ALA A CA 1
ATOM 2011 C C . ALA A 1 273 ? 18.359 45.031 38.938 1 49.5 273 ALA A C 1
ATOM 2013 O O . ALA A 1 273 ? 18.438 45.406 37.781 1 49.5 273 ALA A O 1
ATOM 2014 N N . PRO A 1 274 ? 18.859 45.844 39.75 1 55.91 274 PRO A N 1
ATOM 2015 C CA . PRO A 1 274 ? 19.359 47.219 39.625 1 55.91 274 PRO A CA 1
ATOM 2016 C C . PRO A 1 274 ? 20.5 47.344 38.625 1 55.91 274 PRO A C 1
ATOM 2018 O O . PRO A 1 274 ? 20.641 48.406 37.969 1 55.91 274 PRO A O 1
ATOM 2021 N N . ASP A 1 275 ? 21.484 46.375 38.312 1 59.25 275 ASP A N 1
ATOM 2022 C CA . ASP A 1 275 ? 22.734 46.844 37.719 1 59.25 275 ASP A CA 1
ATOM 2023 C C . ASP A 1 275 ? 22.953 46.25 36.344 1 59.25 275 ASP A C 1
ATOM 2025 O O . ASP A 1 275 ? 24.078 46.156 35.844 1 59.25 275 ASP A O 1
ATOM 2029 N N . CYS A 1 276 ? 22.062 45.812 35.625 1 63.44 276 CYS A N 1
ATOM 2030 C CA . CYS A 1 276 ? 22.469 45.281 34.312 1 63.44 276 CYS A CA 1
ATOM 2031 C C . CYS A 1 276 ? 21.875 46.125 33.188 1 63.44 276 CYS A C 1
ATOM 2033 O O . CYS A 1 276 ? 20.859 46.812 33.375 1 63.44 276 CYS A O 1
ATOM 2035 N N . GLY A 1 277 ? 22.656 46.438 32.125 1 67.69 277 GLY A N 1
ATOM 2036 C CA . GLY A 1 277 ? 22.203 47.156 30.938 1 67.69 277 GLY A CA 1
ATOM 2037 C C . GLY A 1 277 ? 20.812 46.75 30.484 1 67.69 277 GLY A C 1
ATOM 2038 O O . GLY A 1 277 ? 20.047 47.594 30.016 1 67.69 277 GLY A O 1
ATOM 2039 N N . CYS A 1 278 ? 20.5 45.625 30.812 1 72.62 278 CYS A N 1
ATOM 2040 C CA . CYS A 1 278 ? 19.172 45.156 30.422 1 72.62 278 CYS A CA 1
ATOM 2041 C C . CYS A 1 278 ? 18.078 45.875 31.203 1 72.62 278 CYS A C 1
ATOM 2043 O O . CYS A 1 278 ? 17.031 46.188 30.656 1 72.62 278 CYS A O 1
ATOM 2045 N N . ARG A 1 279 ? 18.422 46.125 32.312 1 73.06 279 ARG A N 1
ATOM 2046 C CA . ARG A 1 279 ? 17.469 46.812 33.188 1 73.06 279 ARG A CA 1
ATOM 2047 C C . ARG A 1 279 ? 17.25 48.25 32.688 1 73.06 279 ARG A C 1
ATOM 2049 O O . ARG A 1 279 ? 16.125 48.75 32.688 1 73.06 279 ARG A O 1
ATOM 2056 N N . GLN A 1 280 ? 18.453 48.812 32.438 1 76.06 280 GLN A N 1
ATOM 2057 C CA . GLN A 1 280 ? 18.359 50.188 31.953 1 76.06 280 GLN A CA 1
ATOM 2058 C C . GLN A 1 280 ? 17.516 50.281 30.688 1 76.06 280 GLN A C 1
ATOM 2060 O O . GLN A 1 280 ? 16.688 51.188 30.547 1 76.06 280 GLN A O 1
ATOM 2065 N N . GLU A 1 281 ? 17.734 49.375 29.891 1 78.19 281 GLU A N 1
ATOM 2066 C CA . GLU A 1 281 ? 16.953 49.375 28.656 1 78.19 281 GLU A CA 1
ATOM 2067 C C . GLU A 1 281 ? 15.469 49.156 28.938 1 78.19 281 GLU A C 1
ATOM 2069 O O . GLU A 1 281 ? 14.633 49.844 28.359 1 78.19 281 GLU A O 1
ATOM 2074 N N . PHE A 1 282 ? 15.211 48.312 29.766 1 84.25 282 PHE A N 1
ATOM 2075 C CA . PHE A 1 282 ? 13.828 48.031 30.125 1 84.25 282 PHE A CA 1
ATOM 2076 C C . PHE A 1 282 ? 13.18 49.281 30.719 1 84.25 282 PHE A C 1
ATOM 2078 O O . PHE A 1 282 ? 12.07 49.656 30.344 1 84.25 282 PHE A O 1
ATOM 2085 N N . GLU A 1 283 ? 13.914 49.844 31.625 1 82.12 283 GLU A N 1
ATOM 2086 C CA . GLU A 1 283 ? 13.359 51.031 32.281 1 82.12 283 GLU A CA 1
ATOM 2087 C C . GLU A 1 283 ? 13.109 52.156 31.297 1 82.12 283 GLU A C 1
ATOM 2089 O O . GLU A 1 283 ? 12.109 52.875 31.406 1 82.12 283 GLU A O 1
ATOM 2094 N N . THR A 1 284 ? 14.031 52.25 30.438 1 84.06 284 THR A N 1
ATOM 2095 C CA . THR A 1 284 ? 13.875 53.281 29.422 1 84.06 284 THR A CA 1
ATOM 2096 C C . THR A 1 284 ? 12.617 53.031 28.594 1 84.06 284 THR A C 1
ATOM 2098 O O . THR A 1 284 ? 11.828 53.938 28.359 1 84.06 284 THR A O 1
ATOM 2101 N N . ARG A 1 285 ? 12.406 51.844 28.25 1 87.62 285 ARG A N 1
ATOM 2102 C CA . ARG A 1 285 ? 11.242 51.5 27.438 1 87.62 285 ARG A CA 1
ATOM 2103 C C . ARG A 1 285 ? 9.961 51.594 28.266 1 87.62 285 ARG A C 1
ATOM 2105 O O . ARG A 1 285 ? 8.93 52.062 27.75 1 87.62 285 ARG A O 1
ATOM 2112 N N . ARG A 1 286 ? 10.102 51.219 29.438 1 87 286 ARG A N 1
ATOM 2113 C CA . ARG A 1 286 ? 8.945 51.281 30.328 1 87 286 ARG A CA 1
ATOM 2114 C C . ARG A 1 286 ? 8.477 52.719 30.484 1 87 286 ARG A C 1
ATOM 2116 O O . ARG A 1 286 ? 7.277 53 30.422 1 87 286 ARG A O 1
ATOM 2123 N N . THR A 1 287 ? 9.445 53.625 30.641 1 84.62 287 THR A N 1
ATOM 2124 C CA . THR A 1 287 ? 9.125 55.031 30.766 1 84.62 287 THR A CA 1
ATOM 2125 C C . THR A 1 287 ? 8.484 55.562 29.484 1 84.62 287 THR A C 1
ATOM 2127 O O . THR A 1 287 ? 7.52 56.344 29.531 1 84.62 287 THR A O 1
ATOM 2130 N N . ARG A 1 288 ? 8.984 55.125 28.484 1 87.94 288 ARG A N 1
ATOM 2131 C CA . ARG A 1 288 ? 8.492 55.594 27.188 1 87.94 288 ARG A CA 1
ATOM 2132 C C . ARG A 1 288 ? 7.043 55.156 26.969 1 87.94 288 ARG A C 1
ATOM 2134 O O . ARG A 1 288 ? 6.199 55.969 26.578 1 87.94 288 ARG A O 1
ATOM 2141 N N . ILE A 1 289 ? 6.738 53.938 27.234 1 89.81 289 ILE A N 1
ATOM 2142 C CA . ILE A 1 289 ? 5.395 53.438 26.938 1 89.81 289 ILE A CA 1
ATOM 2143 C C . ILE A 1 289 ? 4.406 54.031 27.953 1 89.81 289 ILE A C 1
ATOM 2145 O O . ILE A 1 289 ? 3.223 54.188 27.641 1 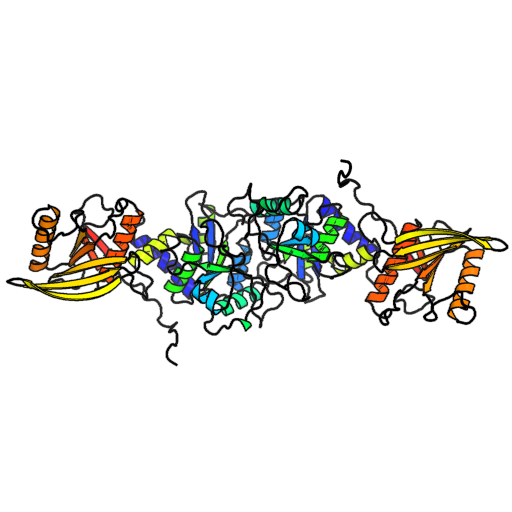89.81 289 ILE A O 1
ATOM 2149 N N . ALA A 1 290 ? 4.918 54.281 29.094 1 83.56 290 ALA A N 1
ATOM 2150 C CA . ALA A 1 290 ? 4.059 54.938 30.094 1 83.56 290 ALA A CA 1
ATOM 2151 C C . ALA A 1 290 ? 3.652 56.344 29.625 1 83.56 290 ALA A C 1
ATOM 2153 O O . ALA A 1 290 ? 2.516 56.75 29.844 1 83.56 290 ALA A O 1
ATOM 2154 N N . ALA A 1 291 ? 4.566 57 28.953 1 84.25 291 ALA A N 1
ATOM 2155 C CA . ALA A 1 291 ? 4.355 58.375 28.531 1 84.25 291 ALA A CA 1
ATOM 2156 C C . ALA A 1 291 ? 3.594 58.438 27.203 1 84.25 291 ALA A C 1
ATOM 2158 O O . ALA A 1 291 ? 2.666 59.25 27.062 1 84.25 291 ALA A O 1
ATOM 2159 N N . GLU A 1 292 ? 3.938 57.656 26.281 1 86.94 292 GLU A N 1
ATOM 2160 C CA . GLU A 1 292 ? 3.465 57.812 24.906 1 86.94 292 GLU A CA 1
ATOM 2161 C C . GLU A 1 292 ? 2.514 56.688 24.516 1 86.94 292 GLU A C 1
ATOM 2163 O O . GLU A 1 292 ? 1.867 56.75 23.469 1 86.94 292 GLU A O 1
ATOM 2168 N N . GLY A 1 293 ? 2.412 55.844 25.359 1 89.12 293 GLY A N 1
ATOM 2169 C CA . GLY A 1 293 ? 1.673 54.656 24.953 1 89.12 293 GLY A CA 1
ATOM 2170 C C . GLY A 1 293 ? 2.531 53.625 24.25 1 89.12 293 GLY A C 1
ATOM 2171 O O . GLY A 1 293 ? 3.527 54 23.609 1 89.12 293 GLY A O 1
ATOM 2172 N N . GLY A 1 294 ? 2.178 52.406 24.375 1 93.75 294 GLY A N 1
ATOM 2173 C CA . GLY A 1 294 ? 2.9 51.281 23.797 1 93.75 294 GLY A CA 1
ATOM 2174 C C . GLY A 1 294 ? 2.861 50.031 24.656 1 93.75 294 GLY A C 1
ATOM 2175 O O . GLY A 1 294 ? 2.145 50 25.656 1 93.75 294 GLY A O 1
ATOM 2176 N N . ILE A 1 295 ? 3.494 48.969 24.109 1 94 295 ILE A N 1
ATOM 2177 C CA . ILE A 1 295 ? 3.49 47.688 24.797 1 94 295 ILE A CA 1
ATOM 2178 C C . ILE A 1 295 ? 4.918 47.156 24.906 1 94 295 ILE A C 1
ATOM 2180 O O . ILE A 1 295 ? 5.715 47.312 23.969 1 94 295 ILE A O 1
ATOM 2184 N N . ILE A 1 296 ? 5.305 46.656 26.062 1 91.88 296 ILE A N 1
ATOM 2185 C CA . ILE A 1 296 ? 6.508 45.844 26.188 1 91.88 296 ILE A CA 1
ATOM 2186 C C . ILE A 1 296 ? 6.121 44.375 26.391 1 91.88 296 ILE A C 1
ATOM 2188 O O . ILE A 1 296 ? 5.316 44.062 27.266 1 91.88 296 ILE A O 1
ATOM 2192 N N . VAL A 1 297 ? 6.57 43.562 25.531 1 91.56 297 VAL A N 1
ATOM 2193 C CA . VAL A 1 297 ? 6.484 42.125 25.766 1 91.56 297 VAL A CA 1
ATOM 2194 C C . VAL A 1 297 ? 7.812 41.625 26.328 1 91.56 297 VAL A C 1
ATOM 2196 O O . VAL A 1 297 ? 8.828 41.625 25.625 1 91.56 297 VAL A O 1
ATOM 2199 N N . TYR A 1 298 ? 7.773 41.25 27.594 1 88.94 298 TYR A N 1
ATOM 2200 C CA . TYR A 1 298 ? 8.938 40.75 28.297 1 88.94 298 TYR A CA 1
ATOM 2201 C C . TYR A 1 298 ? 8.953 39.219 28.266 1 88.94 298 TYR A C 1
ATOM 2203 O O . TYR A 1 298 ? 8.156 38.562 28.938 1 88.94 298 TYR A O 1
ATOM 2211 N N . LEU A 1 299 ? 9.836 38.688 27.5 1 85.62 299 LEU A N 1
ATOM 2212 C CA . LEU A 1 299 ? 9.922 37.219 27.312 1 85.62 299 LEU A CA 1
ATOM 2213 C C . LEU A 1 299 ? 10.898 36.625 28.312 1 85.62 299 LEU A C 1
ATOM 2215 O O . LEU A 1 299 ? 12.055 37.031 28.391 1 85.62 299 LEU A O 1
ATOM 2219 N N . ARG A 1 300 ? 10.328 35.656 29.125 1 74.88 300 ARG A N 1
ATOM 2220 C CA . ARG A 1 300 ? 11.172 35 30.109 1 74.88 300 ARG A CA 1
ATOM 2221 C C . ARG A 1 300 ? 11.68 33.656 29.578 1 74.88 300 ARG A C 1
ATOM 2223 O O . ARG A 1 300 ? 10.961 32.938 28.859 1 74.88 300 ARG A O 1
ATOM 2230 N N . SER A 1 301 ? 12.859 33.438 29.312 1 59.31 301 SER A N 1
ATOM 2231 C CA . SER A 1 301 ? 13.477 32.25 28.719 1 59.31 301 SER A CA 1
ATOM 2232 C C . SER A 1 301 ? 13.508 31.109 29.719 1 59.31 301 SER A C 1
ATOM 2234 O O . SER A 1 301 ? 13.766 31.312 30.906 1 59.31 301 SER A O 1
ATOM 2236 N N . ASN A 1 302 ? 12.5 30.25 29.922 1 49.69 302 ASN A N 1
ATOM 2237 C CA . ASN A 1 302 ? 13.062 29.094 30.594 1 49.69 302 ASN A CA 1
ATOM 2238 C C . ASN A 1 302 ? 14.141 28.422 29.75 1 49.69 302 ASN A C 1
ATOM 2240 O O . ASN A 1 302 ? 13.961 28.219 28.547 1 49.69 302 ASN A O 1
ATOM 2244 N N . PRO A 1 303 ? 15.336 27.484 30.594 1 43.53 303 PRO A N 1
ATOM 2245 C CA . PRO A 1 303 ? 16.766 27.656 30.312 1 43.53 303 PRO A CA 1
ATOM 2246 C C . PRO A 1 303 ? 17.016 28.438 29.031 1 43.53 303 PRO A C 1
ATOM 2248 O O . PRO A 1 303 ? 16.219 28.391 28.094 1 43.53 303 PRO A O 1
ATOM 2251 N N . ARG A 1 304 ? 17.562 29.656 29.234 1 41.31 304 ARG A N 1
ATOM 2252 C CA . ARG A 1 304 ? 18.094 30.219 28 1 41.31 304 ARG A CA 1
ATOM 2253 C C . ARG A 1 304 ? 18.469 29.141 27 1 41.31 304 ARG A C 1
ATOM 2255 O O . ARG A 1 304 ? 19.406 28.375 27.234 1 41.31 304 ARG A O 1
ATOM 2262 N N . PRO A 1 305 ? 17.625 28.516 26.406 1 36.31 305 PRO A N 1
ATOM 2263 C CA . PRO A 1 305 ? 18.391 27.562 25.594 1 36.31 305 PRO A CA 1
ATOM 2264 C C . PRO A 1 305 ? 19.641 28.188 24.984 1 36.31 305 PRO A C 1
ATOM 2266 O O . PRO A 1 305 ? 19.594 29.328 24.5 1 36.31 305 PRO A O 1
ATOM 2269 N N . ALA A 1 306 ? 20.766 27.922 25.531 1 38.19 306 ALA A N 1
ATOM 2270 C CA . ALA A 1 306 ? 21.984 28.234 24.781 1 38.19 306 ALA A CA 1
ATOM 2271 C C . ALA A 1 306 ? 21.688 28.469 23.312 1 38.19 306 ALA A C 1
ATOM 2273 O O . ALA A 1 306 ? 22.453 29.125 22.609 1 38.19 306 ALA A O 1
ATOM 2274 N N . ASN A 1 307 ? 20.609 27.969 22.828 1 37.72 307 ASN A N 1
ATOM 2275 C CA . ASN A 1 307 ? 20.219 27.844 21.422 1 37.72 307 ASN A CA 1
ATOM 2276 C C . ASN A 1 307 ? 19.234 28.938 21.016 1 37.72 307 ASN A C 1
ATOM 2278 O O . ASN A 1 307 ? 18.484 28.781 20.062 1 37.72 307 ASN A O 1
ATOM 2282 N N . GLN A 1 308 ? 18.875 29.969 21.828 1 45.38 308 GLN A N 1
ATOM 2283 C CA . GLN A 1 308 ? 18.047 31.109 21.438 1 45.38 308 GLN A CA 1
ATOM 2284 C C . GLN A 1 308 ? 18.547 31.719 20.125 1 45.38 308 GLN A C 1
ATOM 2286 O O . GLN A 1 308 ? 17.797 32.438 19.438 1 45.38 308 GLN A O 1
ATOM 2291 N N . TYR A 1 309 ? 19.719 31.453 19.969 1 45.69 309 TYR A N 1
ATOM 2292 C CA . TYR A 1 309 ? 20.391 31.938 18.766 1 45.69 309 TYR A CA 1
ATOM 2293 C C . TYR A 1 309 ? 20.188 30.969 17.594 1 45.69 309 TYR A C 1
ATOM 2295 O O . TYR A 1 309 ? 20.734 31.172 16.516 1 45.69 309 TYR A O 1
ATOM 2303 N N . THR A 1 310 ? 19.312 30.016 18.109 1 53.81 310 THR A N 1
ATOM 2304 C CA . THR A 1 310 ? 19.062 29.156 16.969 1 53.81 310 THR A CA 1
ATOM 2305 C C . THR A 1 310 ? 17.766 29.531 16.266 1 53.81 310 THR A C 1
ATOM 2307 O O . THR A 1 310 ? 16.938 30.266 16.812 1 53.81 310 THR A O 1
ATOM 2310 N N . VAL A 1 311 ? 17.672 29.328 15.07 1 53.16 311 VAL A N 1
ATOM 2311 C CA . VAL A 1 311 ? 16.5 29.547 14.219 1 53.16 311 VAL A CA 1
ATOM 2312 C C . VAL A 1 311 ? 15.25 29.016 14.914 1 53.16 311 VAL A C 1
ATOM 2314 O O . VAL A 1 311 ? 14.203 29.672 14.906 1 53.16 311 VAL A O 1
ATOM 2317 N N . GLN A 1 312 ? 15.438 28 15.609 1 59.88 312 GLN A N 1
ATOM 2318 C CA . GLN A 1 312 ? 14.297 27.406 16.297 1 59.88 312 GLN A CA 1
ATOM 2319 C C . GLN A 1 312 ? 13.859 28.266 17.484 1 59.88 312 GLN A C 1
ATOM 2321 O O . GLN A 1 312 ? 12.664 28.453 17.719 1 59.88 312 GLN A O 1
ATOM 2326 N N . GLY A 1 313 ? 14.914 28.844 18.109 1 64.69 313 GLY A N 1
ATOM 2327 C CA . GLY A 1 313 ? 14.602 29.719 19.219 1 64.69 313 GLY A CA 1
ATOM 2328 C C . GLY A 1 313 ? 13.875 30.984 18.812 1 64.69 313 GLY A C 1
ATOM 2329 O O . GLY A 1 313 ? 12.914 31.391 19.469 1 64.69 313 GLY A O 1
ATOM 2330 N N . HIS A 1 314 ? 14.258 31.469 17.734 1 70.06 314 HIS A N 1
ATOM 2331 C CA . HIS A 1 314 ? 13.609 32.688 17.219 1 70.06 314 HIS A CA 1
ATOM 2332 C C . HIS A 1 314 ? 12.148 32.438 16.875 1 70.06 314 HIS A C 1
ATOM 2334 O O . HIS A 1 314 ? 11.273 33.219 17.219 1 70.06 314 HIS A O 1
ATOM 2340 N N . GLU A 1 315 ? 12 31.359 16.344 1 70.62 315 GLU A N 1
ATOM 2341 C CA . GLU A 1 315 ? 10.648 31.047 15.898 1 70.62 315 GLU A CA 1
ATOM 2342 C C . GLU A 1 315 ? 9.711 30.844 17.094 1 70.62 315 GLU A C 1
ATOM 2344 O O . GLU A 1 315 ? 8.562 31.281 17.062 1 70.62 315 GLU A O 1
ATOM 2349 N N . LEU A 1 316 ? 10.25 30.234 18.094 1 73.31 316 LEU A N 1
ATOM 2350 C CA . LEU A 1 316 ? 9.445 30.031 19.297 1 73.31 316 LEU A CA 1
ATOM 2351 C C . LEU A 1 316 ? 9.086 31.359 19.953 1 73.31 316 LEU A C 1
ATOM 2353 O O . LEU A 1 316 ? 7.941 31.562 20.359 1 73.31 316 LEU A O 1
ATOM 2357 N N . ALA A 1 317 ? 10.109 32.219 20 1 76.44 317 ALA A N 1
ATOM 2358 C CA . ALA A 1 317 ? 9.875 33.531 20.594 1 76.44 317 ALA A CA 1
ATOM 2359 C C . ALA A 1 317 ? 8.859 34.344 19.781 1 76.44 317 ALA A C 1
ATOM 2361 O O . ALA A 1 317 ? 7.973 34.969 20.344 1 76.44 317 ALA A O 1
ATOM 2362 N N . GLN A 1 318 ? 9.016 34.25 18.531 1 76.25 318 GLN A N 1
ATOM 2363 C CA . GLN A 1 318 ? 8.078 34.938 17.656 1 76.25 318 GLN A CA 1
ATOM 2364 C C . GLN A 1 318 ? 6.645 34.438 17.891 1 76.25 318 GLN A C 1
ATOM 2366 O O . GLN A 1 318 ? 5.715 35.25 17.953 1 76.25 318 GLN A O 1
ATOM 2371 N N . GLY A 1 319 ? 6.559 33.25 18.062 1 77.44 319 GLY A N 1
ATOM 2372 C CA . GLY A 1 319 ? 5.25 32.688 18.359 1 77.44 319 GLY A CA 1
ATOM 2373 C C . GLY A 1 319 ? 4.664 33.188 19.672 1 77.44 319 GLY A C 1
ATOM 2374 O O . GLY A 1 319 ? 3.473 33.5 19.734 1 77.44 319 GLY A O 1
ATOM 2375 N N . SER A 1 320 ? 5.523 33.25 20.688 1 79.75 320 SER A N 1
ATOM 2376 C CA . SER A 1 320 ? 5.07 33.75 21.984 1 79.75 320 SER A CA 1
ATOM 2377 C C . SER A 1 320 ? 4.566 35.188 21.859 1 79.75 320 SER A C 1
ATOM 2379 O O . SER A 1 320 ? 3.49 35.5 22.375 1 79.75 320 SER A O 1
ATOM 2381 N N . ILE A 1 321 ? 5.305 35.969 21.188 1 82.25 321 ILE A N 1
ATOM 2382 C CA . ILE A 1 321 ? 4.992 37.375 21.031 1 82.25 321 ILE A CA 1
ATOM 2383 C C . ILE A 1 321 ? 3.662 37.531 20.312 1 82.25 321 ILE A C 1
ATOM 2385 O O . ILE A 1 321 ? 2.771 38.25 20.781 1 82.25 321 ILE A O 1
ATOM 2389 N N . SER A 1 322 ? 3.58 36.812 19.219 1 79.12 322 SER A N 1
ATOM 2390 C CA . SER A 1 322 ? 2.361 36.906 18.422 1 79.12 322 SER A CA 1
ATOM 2391 C C . SER A 1 322 ? 1.143 36.469 19.219 1 79.12 322 SER A C 1
ATOM 2393 O O . SER A 1 322 ? 0.083 37.094 19.156 1 79.12 322 SER A O 1
ATOM 2395 N N . SER A 1 323 ? 1.3 35.406 19.953 1 79.69 323 SER A N 1
ATOM 2396 C CA . SER A 1 323 ? 0.193 34.875 20.734 1 79.69 323 SER A CA 1
ATOM 2397 C C . SER A 1 323 ? -0.223 35.844 21.828 1 79.69 323 SER A C 1
ATOM 2399 O O . SER A 1 323 ? -1.414 36.031 22.094 1 79.69 323 SER A O 1
ATOM 2401 N N . ILE A 1 324 ? 0.707 36.438 22.5 1 84.69 324 ILE A N 1
ATOM 2402 C CA . ILE A 1 324 ? 0.438 37.375 23.562 1 84.69 324 ILE A CA 1
ATOM 2403 C C . ILE A 1 324 ? -0.311 38.594 23 1 84.69 324 ILE A C 1
ATOM 2405 O O . ILE A 1 324 ? -1.346 39 23.547 1 84.69 324 ILE A O 1
ATOM 2409 N N . LEU A 1 325 ? 0.145 39.094 21.906 1 84.5 325 LEU A N 1
ATOM 2410 C CA . LEU A 1 325 ? -0.436 40.312 21.328 1 84.5 325 LEU A CA 1
ATOM 2411 C C . LEU A 1 325 ? -1.831 40.031 20.781 1 84.5 325 LEU A C 1
ATOM 2413 O O . LEU A 1 325 ? -2.734 40.875 20.922 1 84.5 325 LEU A O 1
ATOM 2417 N N . THR A 1 326 ? -1.963 38.844 20.203 1 78.75 326 THR A N 1
ATOM 2418 C CA . THR A 1 326 ? -3.289 38.438 19.734 1 78.75 326 THR A CA 1
ATOM 2419 C C . THR A 1 326 ? -4.25 38.312 20.922 1 78.75 326 THR A C 1
ATOM 2421 O O . THR A 1 326 ? -5.398 38.75 20.844 1 78.75 326 THR A O 1
ATOM 2424 N N . HIS A 1 327 ? -3.762 37.625 21.938 1 79.19 327 HIS A N 1
ATOM 2425 C CA . HIS A 1 327 ? -4.574 37.5 23.141 1 79.19 327 HIS A CA 1
ATOM 2426 C C . HIS A 1 327 ? -5.016 38.844 23.672 1 79.19 327 HIS A C 1
ATOM 2428 O O . HIS A 1 327 ? -6.141 39 24.156 1 79.19 327 HIS A O 1
ATOM 2434 N N . LEU A 1 328 ? -4.176 39.844 23.594 1 83.19 328 LEU A N 1
ATOM 2435 C CA . LEU A 1 328 ? -4.457 41.188 24.109 1 83.19 328 LEU A CA 1
ATOM 2436 C C . LEU A 1 328 ? -5.391 41.938 23.156 1 83.19 328 LEU A C 1
ATOM 2438 O O . LEU A 1 328 ? -5.824 43.062 23.469 1 83.19 328 LEU A O 1
ATOM 2442 N N . GLY A 1 329 ? -5.648 41.281 22 1 76.31 329 GLY A N 1
ATOM 2443 C CA . GLY A 1 329 ? -6.68 41.812 21.109 1 76.31 329 GLY A CA 1
ATOM 2444 C C . GLY A 1 329 ? -6.129 42.688 20 1 76.31 329 GLY A C 1
ATOM 2445 O O . GLY A 1 329 ? -6.883 43.375 19.312 1 76.31 329 GLY A O 1
ATOM 2446 N N . PHE A 1 330 ? -4.902 42.75 19.875 1 80.31 330 PHE A N 1
ATOM 2447 C CA . PHE A 1 330 ? -4.332 43.594 18.828 1 80.31 330 PHE A CA 1
ATOM 2448 C C . PHE A 1 330 ? -4.34 42.844 17.484 1 80.31 330 PHE A C 1
ATOM 2450 O O . PHE A 1 330 ? -4.102 41.656 17.422 1 80.31 330 PHE A O 1
ATOM 2457 N N . THR A 1 331 ? -4.578 43.562 16.422 1 76.12 331 THR A N 1
ATOM 2458 C CA . THR A 1 331 ? -4.621 43 15.086 1 76.12 331 THR A CA 1
ATOM 2459 C C . THR A 1 331 ? -3.416 43.438 14.266 1 76.12 331 THR A C 1
ATOM 2461 O O . THR A 1 331 ? -2.947 42.719 13.391 1 76.12 331 THR A O 1
ATOM 2464 N N . THR A 1 332 ? -3.033 44.719 14.461 1 82.88 332 THR A N 1
ATOM 2465 C CA . THR A 1 332 ? -1.832 45.25 13.836 1 82.88 332 THR A CA 1
ATOM 2466 C C . THR A 1 332 ? -0.958 45.969 14.875 1 82.88 332 THR A C 1
ATOM 2468 O O . THR A 1 332 ? -1.466 46.688 15.734 1 82.88 332 THR A O 1
ATOM 2471 N N . VAL A 1 333 ? 0.372 45.625 14.773 1 85.75 333 VAL A N 1
ATOM 2472 C CA . VAL A 1 333 ? 1.288 46.281 15.711 1 85.75 333 VAL A CA 1
ATOM 2473 C C . VAL A 1 333 ? 2.59 46.625 15 1 85.75 333 VAL A C 1
ATOM 2475 O O . VAL A 1 333 ? 2.867 46.125 13.906 1 85.75 333 VAL A O 1
ATOM 2478 N N . ILE A 1 334 ? 3.275 47.625 15.508 1 87 334 ILE A N 1
ATOM 2479 C CA . ILE A 1 334 ? 4.633 47.938 15.078 1 87 334 ILE A CA 1
ATOM 2480 C C . ILE A 1 334 ? 5.633 47.438 16.125 1 87 334 ILE A C 1
ATOM 2482 O O . ILE A 1 334 ? 5.691 47.969 17.234 1 87 334 ILE A O 1
ATOM 2486 N N . VAL A 1 335 ? 6.414 46.406 15.727 1 88.12 335 VAL A N 1
ATOM 2487 C CA . VAL A 1 335 ? 7.246 45.719 16.719 1 88.12 335 VAL A CA 1
ATOM 2488 C C . VAL A 1 335 ? 8.711 46.094 16.516 1 88.12 335 VAL A C 1
ATOM 2490 O O . VAL A 1 335 ? 9.195 46.156 15.383 1 88.12 335 VAL A O 1
ATOM 2493 N N . SER A 1 336 ? 9.352 46.438 17.594 1 85.38 336 SER A N 1
ATOM 2494 C CA . SER A 1 336 ? 10.797 46.594 17.625 1 85.38 336 SER A CA 1
ATOM 2495 C C . SER A 1 336 ? 11.469 45.5 18.438 1 85.38 336 SER A C 1
ATOM 2497 O O . SER A 1 336 ? 10.969 45.094 19.484 1 85.38 336 SER A O 1
ATOM 2499 N N . GLY A 1 337 ? 12.586 44.938 17.859 1 79.5 337 GLY A N 1
ATOM 2500 C CA . GLY A 1 337 ? 13.32 43.906 18.531 1 79.5 337 GLY A CA 1
ATOM 2501 C C . GLY A 1 337 ? 12.797 42.5 18.219 1 79.5 337 GLY A C 1
ATOM 2502 O O . GLY A 1 337 ? 12.812 41.625 19.078 1 79.5 337 GLY A O 1
ATOM 2503 N N . TRP A 1 338 ? 12.289 42.406 17.078 1 77.44 338 TRP A N 1
ATOM 2504 C CA . TRP A 1 338 ? 11.781 41.125 16.641 1 77.44 338 TRP A CA 1
ATOM 2505 C C . TRP A 1 338 ? 12.898 40.094 16.609 1 77.44 338 TRP A C 1
ATOM 2507 O O . TRP A 1 338 ? 13.977 40.344 16.078 1 77.44 338 TRP A O 1
ATOM 2517 N N . PRO A 1 339 ? 12.539 38.906 17.266 1 74.06 339 PRO A N 1
ATOM 2518 C CA . PRO A 1 339 ? 13.594 37.875 17.281 1 74.06 339 PRO A CA 1
ATOM 2519 C C . PRO A 1 339 ? 14.086 37.531 15.883 1 74.06 339 PRO A C 1
ATOM 2521 O O . PRO A 1 339 ? 13.289 37.188 15.008 1 74.06 339 PRO A O 1
ATOM 2524 N N . GLY A 1 340 ? 15.43 37.5 15.719 1 70.94 340 GLY A N 1
ATOM 2525 C CA . GLY A 1 340 ? 16.031 37.156 14.445 1 70.94 340 GLY A CA 1
ATOM 2526 C C . GLY A 1 340 ? 16.422 38.375 13.633 1 70.94 340 GLY A C 1
ATOM 2527 O O . GLY A 1 340 ? 17.172 38.281 12.656 1 70.94 340 GLY A O 1
ATOM 2528 N N . ASP A 1 341 ? 15.844 39.531 13.984 1 68.12 341 ASP A N 1
ATOM 2529 C CA . ASP A 1 341 ? 16.219 40.75 13.266 1 68.12 341 ASP A CA 1
ATOM 2530 C C . ASP A 1 341 ? 17.672 41.094 13.539 1 68.12 341 ASP A C 1
ATOM 2532 O O . ASP A 1 341 ? 18.172 40.906 14.656 1 68.12 341 ASP A O 1
ATOM 2536 N N . GLN A 1 342 ? 18.375 41.438 12.484 1 61.69 342 GLN A N 1
ATOM 2537 C CA . GLN A 1 342 ? 19.781 41.812 12.578 1 61.69 342 GLN A CA 1
ATOM 2538 C C . GLN A 1 342 ? 19.969 43.094 13.383 1 61.69 342 GLN A C 1
ATOM 2540 O O . GLN A 1 342 ? 20.969 43.25 14.078 1 61.69 342 GLN A O 1
ATOM 2545 N N . HIS A 1 343 ? 19 44.062 13.195 1 61.84 343 HIS A N 1
ATOM 2546 C CA . HIS A 1 343 ? 19.141 45.312 13.922 1 61.84 343 HIS A CA 1
ATOM 2547 C C . HIS A 1 343 ? 18.109 45.438 15.023 1 61.84 343 HIS A C 1
ATOM 2549 O O . HIS A 1 343 ? 16.906 45.375 14.758 1 61.84 343 HIS A O 1
ATOM 2555 N N . PRO A 1 344 ? 18.531 45.5 16.234 1 57.59 344 PRO A N 1
ATOM 2556 C CA . PRO A 1 344 ? 17.609 45.531 17.375 1 57.59 344 PRO A CA 1
ATOM 2557 C C . PRO A 1 344 ? 16.625 46.688 17.312 1 57.59 344 PRO A C 1
ATOM 2559 O O . PRO A 1 344 ? 15.539 46.594 17.906 1 57.59 344 PRO A O 1
ATOM 2562 N N . THR A 1 345 ? 16.922 47.719 16.531 1 63.5 345 THR A N 1
ATOM 2563 C CA . THR A 1 345 ? 16.062 48.906 16.516 1 63.5 345 THR A CA 1
ATOM 2564 C C . THR A 1 345 ? 15.148 48.875 15.289 1 63.5 345 THR A C 1
ATOM 2566 O O . THR A 1 345 ? 14.391 49.812 15.07 1 63.5 345 THR A O 1
ATOM 2569 N N . SER A 1 346 ? 15.18 47.875 14.602 1 73 346 SER A N 1
ATOM 2570 C CA . SER A 1 346 ? 14.328 47.812 13.422 1 73 346 SER A CA 1
ATOM 2571 C C . SER A 1 346 ? 12.867 47.562 13.805 1 73 346 SER A C 1
ATOM 2573 O O . SER A 1 346 ? 12.586 46.719 14.672 1 73 346 SER A O 1
ATOM 2575 N N . ALA A 1 347 ? 11.984 48.562 13.305 1 79.88 347 ALA A N 1
ATOM 2576 C CA . ALA A 1 347 ? 10.547 48.406 13.516 1 79.88 347 ALA A CA 1
ATOM 2577 C C . ALA A 1 347 ? 9.883 47.719 12.328 1 79.88 347 ALA A C 1
ATOM 2579 O O . ALA A 1 347 ? 10.25 47.969 11.18 1 79.88 347 ALA A O 1
ATOM 2580 N N . ARG A 1 348 ? 9.055 46.719 12.688 1 81.19 348 ARG A N 1
ATOM 2581 C CA . ARG A 1 348 ? 8.305 46.062 11.633 1 81.19 348 ARG A CA 1
ATOM 2582 C C . ARG A 1 348 ? 6.824 45.969 11.977 1 81.19 348 ARG A C 1
ATOM 2584 O O . ARG A 1 348 ? 6.457 45.812 13.141 1 81.19 348 ARG A O 1
ATOM 2591 N N . ALA A 1 349 ? 5.98 46.094 10.938 1 81.06 349 ALA A N 1
ATOM 2592 C CA . ALA A 1 349 ? 4.543 45.906 11.117 1 81.06 349 ALA A CA 1
ATOM 2593 C C . ALA A 1 349 ? 4.195 44.406 11.133 1 81.06 349 ALA A C 1
ATOM 2595 O O . ALA A 1 349 ? 4.699 43.656 10.312 1 81.06 349 ALA A O 1
ATOM 2596 N N . LEU A 1 350 ? 3.529 44.062 12.219 1 77.56 350 LEU A N 1
ATOM 2597 C CA . LEU A 1 350 ? 3.043 42.688 12.32 1 77.56 350 LEU A CA 1
ATOM 2598 C C . LEU A 1 350 ? 1.524 42.625 12.188 1 77.56 350 LEU A C 1
ATOM 2600 O O . LEU A 1 350 ? 0.811 43.375 12.852 1 77.56 350 LEU A O 1
ATOM 2604 N N . ASP A 1 351 ? 0.928 41.906 11.312 1 72.38 351 ASP A N 1
ATOM 2605 C CA . ASP A 1 351 ? -0.501 41.656 11.164 1 72.38 351 ASP A CA 1
ATOM 2606 C C . ASP A 1 351 ? -0.913 40.406 11.93 1 72.38 351 ASP A C 1
ATOM 2608 O O . ASP A 1 351 ? -0.475 39.281 11.602 1 72.38 351 ASP A O 1
ATOM 2612 N N . LEU A 1 352 ? -1.812 40.531 13.023 1 69.31 352 LEU A N 1
ATOM 2613 C CA . LEU A 1 352 ? -2.201 39.469 13.938 1 69.31 352 LEU A CA 1
ATOM 2614 C C . LEU A 1 352 ? -3.658 39.094 13.719 1 69.31 352 LEU A C 1
ATOM 2616 O O . LEU A 1 352 ? -4.262 38.438 14.578 1 69.31 352 LEU A O 1
ATOM 2620 N N . THR A 1 353 ? -4.48 39.5 12.789 1 59.66 353 THR A N 1
ATOM 2621 C CA . THR A 1 353 ? -5.883 39.188 12.531 1 59.66 353 THR A CA 1
ATOM 2622 C C . THR A 1 353 ? -6.102 37.688 12.484 1 59.66 353 THR A C 1
ATOM 2624 O O . THR A 1 353 ? -5.406 36.969 11.758 1 59.66 353 THR A O 1
ATOM 2627 N N . PRO A 1 354 ? -7.004 37.188 13.695 1 50.62 354 PRO A N 1
ATOM 2628 C CA . PRO A 1 354 ? -7.336 35.781 13.68 1 50.62 354 PRO A CA 1
ATOM 2629 C C . PRO A 1 354 ? -7.98 35.312 12.375 1 50.62 354 PRO A C 1
ATOM 2631 O O . PRO A 1 354 ? -8.695 36.094 11.734 1 50.62 354 PRO A O 1
ATOM 2634 N N . THR A 1 355 ? -7.5 34.406 11.789 1 44.03 355 THR A N 1
ATOM 2635 C CA . THR A 1 355 ? -8.258 33.812 10.68 1 44.03 355 THR A CA 1
ATOM 2636 C C . THR A 1 355 ? -9.367 32.906 11.195 1 44.03 355 THR A C 1
ATOM 2638 O O . THR A 1 355 ? -9.094 31.891 11.828 1 44.03 355 THR A O 1
ATOM 2641 N N . VAL A 1 356 ? -10.398 33.438 12 1 39.78 356 VAL A N 1
ATOM 2642 C CA . VAL A 1 356 ? -11.523 32.75 12.641 1 39.78 356 VAL A CA 1
ATOM 2643 C C . VAL A 1 356 ? -12.156 31.766 11.656 1 39.78 356 VAL A C 1
ATOM 2645 O O . VAL A 1 356 ? -12.68 32.156 10.617 1 39.78 356 VAL A O 1
ATOM 2648 N N . ARG A 1 357 ? -11.656 30.641 11.398 1 38.88 357 ARG A N 1
ATOM 2649 C CA . ARG A 1 357 ? -12.672 29.891 10.656 1 38.88 357 ARG A CA 1
ATOM 2650 C C . ARG A 1 357 ? -13.836 29.5 11.562 1 38.88 357 ARG A C 1
ATOM 2652 O O . ARG A 1 357 ? -13.75 29.625 12.789 1 38.88 357 ARG A O 1
ATOM 2659 N N . ASN A 1 358 ? -14.711 28.312 11.055 1 31.5 358 ASN A N 1
ATOM 2660 C CA . ASN A 1 358 ? -16.078 27.906 11.336 1 31.5 358 ASN A CA 1
ATOM 2661 C C . ASN A 1 358 ? -16.203 27.281 12.727 1 31.5 358 ASN A C 1
ATOM 2663 O O . ASN A 1 358 ? -15.445 26.391 13.086 1 31.5 358 ASN A O 1
ATOM 2667 N N . PRO A 1 359 ? -16.969 27.875 13.695 1 31.44 359 PRO A N 1
ATOM 2668 C CA . PRO A 1 359 ? -17.453 27.422 15.008 1 31.44 359 PRO A CA 1
ATOM 2669 C C . PRO A 1 359 ? -17.906 25.969 15.008 1 31.44 359 PRO A C 1
ATOM 2671 O O . PRO A 1 359 ? -18.344 25.453 16.031 1 31.44 359 PRO A O 1
ATOM 2674 N N . ALA A 1 360 ? -18.219 25.406 13.953 1 28.94 360 ALA A N 1
ATOM 2675 C CA . ALA A 1 360 ? -19.188 24.328 14.023 1 28.94 360 ALA A CA 1
ATOM 2676 C C . ALA A 1 360 ? -18.625 23.109 14.75 1 28.94 360 ALA A C 1
ATOM 2678 O O . ALA A 1 360 ? -19.375 22.219 15.148 1 28.94 360 ALA A O 1
ATOM 2679 N N . TYR A 1 361 ? -17.406 22.562 14.625 1 25.88 361 TYR A N 1
ATOM 2680 C CA . TYR A 1 361 ? -17.328 21.25 15.242 1 25.88 361 TYR A CA 1
ATOM 2681 C C . TYR A 1 361 ? -17.234 21.359 16.766 1 25.88 361 TYR A C 1
ATOM 2683 O O . TYR A 1 361 ? -16.141 21.531 17.297 1 25.88 361 TYR A O 1
ATOM 2691 N N . LYS A 1 362 ? -18.062 22.156 17.516 1 27.2 362 LYS A N 1
ATOM 2692 C CA . LYS A 1 362 ? -18.375 21.938 18.922 1 27.2 362 LYS A CA 1
ATOM 2693 C C . LYS A 1 362 ? -18.531 20.438 19.219 1 27.2 362 LYS A C 1
ATOM 2695 O O . LYS A 1 362 ? -19.406 19.781 18.656 1 27.2 362 LYS A O 1
ATOM 2700 N N . ILE A 1 363 ? -17.547 19.703 19.453 1 24.59 363 ILE A N 1
ATOM 2701 C CA . ILE A 1 363 ? -17.781 18.469 20.188 1 24.59 363 ILE A CA 1
ATOM 2702 C C . ILE A 1 363 ? -18.812 18.703 21.281 1 24.59 363 ILE A C 1
ATOM 2704 O O . ILE A 1 363 ? -18.656 19.609 22.094 1 24.59 363 ILE A O 1
ATOM 2708 N N . ALA A 1 364 ? -20.078 18.344 21.125 1 26.19 364 ALA A N 1
ATOM 2709 C CA . ALA A 1 364 ? -21.062 18.094 22.172 1 26.19 364 ALA A CA 1
ATOM 2710 C C . ALA A 1 364 ? -20.406 17.484 23.406 1 26.19 364 ALA A C 1
ATOM 2712 O O . ALA A 1 364 ? -20.031 16.297 23.406 1 26.19 364 ALA A O 1
ATOM 2713 N N . ALA A 1 365 ? -19.5 17.938 24.094 1 21.3 365 ALA A N 1
ATOM 2714 C CA . ALA A 1 365 ? -19.234 17.656 25.516 1 21.3 365 ALA A CA 1
ATOM 2715 C C . ALA A 1 365 ? -20.531 17.688 26.312 1 21.3 365 ALA A C 1
ATOM 2717 O O . ALA A 1 365 ? -20.516 17.469 27.531 1 21.3 365 ALA A O 1
ATOM 2718 N N . SER A 1 366 ? -21.562 18.359 25.859 1 19.78 366 SER A N 1
ATOM 2719 C CA . SER A 1 366 ? -22.594 18.516 26.875 1 19.78 366 SER A CA 1
ATOM 2720 C C . SER A 1 366 ? -23.25 17.188 27.203 1 19.78 366 SER A C 1
ATOM 2722 O O . SER A 1 366 ? -24.219 17.141 27.969 1 19.78 366 SER A O 1
ATOM 2724 N N . LEU A 1 367 ? -22.922 15.922 26.938 1 19.5 367 LEU A N 1
ATOM 2725 C CA . LEU A 1 367 ? -23.484 15.227 28.094 1 19.5 367 LEU A CA 1
ATOM 2726 C C . LEU A 1 367 ? -22.547 15.32 29.297 1 19.5 367 LEU A C 1
ATOM 2728 O O . LEU A 1 367 ? -21.328 15.281 29.141 1 19.5 367 LEU A O 1
ATOM 2732 N N . MET B 1 1 ? -15.945 -26.125 -20.5 1 27.75 1 MET B N 1
ATOM 2733 C CA . MET B 1 1 ? -14.781 -27 -20.406 1 27.75 1 MET B CA 1
ATOM 2734 C C . MET B 1 1 ? -13.523 -26.281 -20.891 1 27.75 1 MET B C 1
ATOM 2736 O O . MET B 1 1 ? -13.422 -25.906 -22.062 1 27.75 1 MET B O 1
ATOM 2740 N N . THR B 1 2 ? -12.953 -25.531 -20.094 1 42.41 2 THR B N 1
ATOM 2741 C CA . THR B 1 2 ? -11.773 -24.781 -20.484 1 42.41 2 THR B CA 1
ATOM 2742 C C . THR B 1 2 ? -10.758 -25.672 -21.188 1 42.41 2 THR B C 1
ATOM 2744 O O . THR B 1 2 ? -10.398 -26.734 -20.672 1 42.41 2 THR B O 1
ATOM 2747 N N . ASP B 1 3 ? -10.797 -25.719 -22.547 1 44.66 3 ASP B N 1
ATOM 2748 C CA . ASP B 1 3 ? -9.867 -26.469 -23.391 1 44.66 3 ASP B CA 1
ATOM 2749 C C . ASP B 1 3 ? -8.438 -26.359 -22.875 1 44.66 3 ASP B C 1
ATOM 2751 O O . ASP B 1 3 ? -7.93 -25.25 -22.688 1 44.66 3 ASP B O 1
ATOM 2755 N N . VAL B 1 4 ? -7.973 -27.531 -22.266 1 47.56 4 VAL B N 1
ATOM 2756 C CA . VAL B 1 4 ? -6.621 -27.641 -21.734 1 47.56 4 VAL B CA 1
ATOM 2757 C C . VAL B 1 4 ? -5.637 -26.906 -22.641 1 47.56 4 VAL B C 1
ATOM 2759 O O . VAL B 1 4 ? -4.707 -26.25 -22.156 1 47.56 4 VAL B O 1
ATOM 2762 N N . CYS B 1 5 ? -5.867 -27.031 -23.953 1 52.69 5 CYS B N 1
ATOM 2763 C CA . CYS B 1 5 ? -4.977 -26.375 -24.906 1 52.69 5 CYS B CA 1
ATOM 2764 C C . CYS B 1 5 ? -5.062 -24.844 -24.766 1 52.69 5 CYS B C 1
ATOM 2766 O O . CYS B 1 5 ? -4.051 -24.156 -24.891 1 52.69 5 CYS B O 1
ATOM 2768 N N . ASP B 1 6 ? -6.168 -24.391 -24.406 1 70.75 6 ASP B N 1
ATOM 2769 C CA . ASP B 1 6 ? -6.355 -22.953 -24.281 1 70.75 6 ASP B CA 1
ATOM 2770 C C . ASP B 1 6 ? -5.707 -22.406 -23 1 70.75 6 ASP B C 1
ATOM 2772 O O . ASP B 1 6 ? -5.09 -21.344 -23.016 1 70.75 6 ASP B O 1
ATOM 2776 N N . VAL B 1 7 ? -5.703 -23.266 -22 1 76.69 7 VAL B N 1
ATOM 2777 C CA . VAL B 1 7 ? -5.086 -22.891 -20.734 1 76.69 7 VAL B CA 1
ATOM 2778 C C . VAL B 1 7 ? -3.572 -22.797 -20.906 1 76.69 7 VAL B C 1
ATOM 2780 O O . VAL B 1 7 ? -2.951 -21.828 -20.469 1 76.69 7 VAL B O 1
ATOM 2783 N N . LYS B 1 8 ? -3.029 -23.797 -21.547 1 77.31 8 LYS B N 1
ATOM 2784 C CA . LYS B 1 8 ? -1.587 -23.812 -21.766 1 77.31 8 LYS B CA 1
ATOM 2785 C C . LYS B 1 8 ? -1.137 -22.578 -22.547 1 77.31 8 LYS B C 1
ATOM 2787 O O . LYS B 1 8 ? -0.124 -21.953 -22.203 1 77.31 8 LYS B O 1
ATOM 2792 N N . LYS B 1 9 ? -1.866 -22.234 -23.531 1 81.62 9 LYS B N 1
ATOM 2793 C CA . LYS B 1 9 ? -1.517 -21.078 -24.344 1 81.62 9 LYS B CA 1
ATOM 2794 C C . LYS B 1 9 ? -1.55 -19.797 -23.516 1 81.62 9 LYS B C 1
ATOM 2796 O O . LYS B 1 9 ? -0.681 -18.938 -23.672 1 81.62 9 LYS B O 1
ATOM 2801 N N . ARG B 1 10 ? -2.51 -19.625 -22.703 1 89.69 10 ARG B N 1
ATOM 2802 C CA . ARG B 1 10 ? -2.613 -18.453 -21.844 1 89.69 10 ARG B CA 1
ATOM 2803 C C . ARG B 1 10 ? -1.443 -18.375 -20.875 1 89.69 10 ARG B C 1
ATOM 2805 O O . ARG B 1 10 ? -0.861 -17.297 -20.672 1 89.69 10 ARG B O 1
ATOM 2812 N N . ILE B 1 11 ? -1.099 -19.516 -20.344 1 89.75 11 ILE B N 1
ATOM 2813 C CA . ILE B 1 11 ? -0.004 -19.562 -19.375 1 89.75 11 ILE B CA 1
ATOM 2814 C C . ILE B 1 11 ? 1.315 -19.25 -20.078 1 89.75 11 ILE B C 1
ATOM 2816 O O . ILE B 1 11 ? 2.121 -18.453 -19.578 1 89.75 11 ILE B O 1
ATOM 2820 N N . GLU B 1 12 ? 1.477 -19.828 -21.234 1 87.06 12 GLU B N 1
ATOM 2821 C CA . GLU B 1 12 ? 2.697 -19.578 -22 1 87.06 12 GLU B CA 1
ATOM 2822 C C . GLU B 1 12 ? 2.812 -18.109 -22.391 1 87.06 12 GLU B C 1
ATOM 2824 O O . GLU B 1 12 ? 3.9 -17.531 -22.344 1 87.06 12 GLU B O 1
ATOM 2829 N N . SER B 1 13 ? 1.738 -17.547 -22.797 1 92.31 13 SER B N 1
ATOM 2830 C CA . SER B 1 13 ? 1.734 -16.125 -23.125 1 92.31 13 SER B CA 1
ATOM 2831 C C . SER B 1 13 ? 2.158 -15.273 -21.938 1 92.31 13 SER B C 1
ATOM 2833 O O . SER B 1 13 ? 2.988 -14.367 -22.062 1 92.31 13 SER B O 1
ATOM 2835 N N . ALA B 1 14 ? 1.623 -15.547 -20.781 1 96.31 14 ALA B N 1
ATOM 2836 C CA . ALA B 1 14 ? 1.954 -14.812 -19.562 1 96.31 14 ALA B CA 1
ATOM 2837 C C . ALA B 1 14 ? 3.414 -15.016 -19.172 1 96.31 14 ALA B C 1
ATOM 2839 O O . ALA B 1 14 ? 4.129 -14.062 -18.875 1 96.31 14 ALA B O 1
ATOM 2840 N N . THR B 1 15 ? 3.885 -16.266 -19.219 1 94.75 15 THR B N 1
ATOM 2841 C CA . THR B 1 15 ? 5.238 -16.562 -18.75 1 94.75 15 THR B CA 1
ATOM 2842 C C . THR B 1 15 ? 6.273 -16.016 -19.734 1 94.75 15 THR B C 1
ATOM 2844 O O . THR B 1 15 ? 7.363 -15.617 -19.328 1 94.75 15 THR B O 1
ATOM 2847 N N . ASN B 1 16 ? 5.914 -16.016 -21.047 1 93.81 16 ASN B N 1
ATOM 2848 C CA . ASN B 1 16 ? 6.793 -15.375 -22.016 1 93.81 16 ASN B CA 1
ATOM 2849 C C . ASN B 1 16 ? 6.945 -13.883 -21.75 1 93.81 16 ASN B C 1
ATOM 2851 O O . ASN B 1 16 ? 8.047 -13.336 -21.859 1 93.81 16 ASN B O 1
ATOM 2855 N N . ALA B 1 17 ? 5.895 -13.242 -21.438 1 97.25 17 ALA B N 1
ATOM 2856 C CA . ALA B 1 17 ? 5.949 -11.828 -21.078 1 97.25 17 ALA B CA 1
ATOM 2857 C C . ALA B 1 17 ? 6.805 -11.609 -19.844 1 97.25 17 ALA B C 1
ATOM 2859 O O . ALA B 1 17 ? 7.703 -10.758 -19.828 1 97.25 17 ALA B O 1
ATOM 2860 N N . LEU B 1 18 ? 6.578 -12.398 -18.828 1 97.88 18 LEU B N 1
ATOM 2861 C CA . LEU B 1 18 ? 7.297 -12.266 -17.562 1 97.88 18 LEU B CA 1
ATOM 2862 C C . LEU B 1 18 ? 8.797 -12.477 -17.766 1 97.88 18 LEU B C 1
ATOM 2864 O O . LEU B 1 18 ? 9.609 -11.781 -17.156 1 97.88 18 LEU B O 1
ATOM 2868 N N . ALA B 1 19 ? 9.117 -13.406 -18.594 1 95.25 19 ALA B N 1
ATOM 2869 C CA . ALA B 1 19 ? 10.516 -13.758 -18.828 1 95.25 19 ALA B CA 1
ATOM 2870 C C . ALA B 1 19 ? 11.289 -12.562 -19.375 1 95.25 19 ALA B C 1
ATOM 2872 O O . ALA B 1 19 ? 12.516 -12.5 -19.25 1 95.25 19 ALA B O 1
ATOM 2873 N N . THR B 1 20 ? 10.57 -11.641 -19.953 1 96 20 THR B N 1
ATOM 2874 C CA . THR B 1 20 ? 11.227 -10.469 -20.516 1 96 20 THR B CA 1
ATOM 2875 C C . THR B 1 20 ? 10.992 -9.234 -19.641 1 96 20 THR B C 1
ATOM 2877 O O . THR B 1 20 ? 11.234 -8.109 -20.078 1 96 20 THR B O 1
ATOM 2880 N N . GLY B 1 21 ? 10.438 -9.406 -18.484 1 97.38 21 GLY B N 1
ATOM 2881 C CA . GLY B 1 21 ? 10.25 -8.328 -17.531 1 97.38 21 GLY B CA 1
ATOM 2882 C C . GLY B 1 21 ? 8.945 -7.578 -17.719 1 97.38 21 GLY B C 1
ATOM 2883 O O . GLY B 1 21 ? 8.688 -6.586 -17.047 1 97.38 21 GLY B O 1
ATOM 2884 N N . ARG B 1 22 ? 8.133 -7.977 -18.656 1 98.06 22 ARG B N 1
ATOM 2885 C CA . ARG B 1 22 ? 6.832 -7.355 -18.906 1 98.06 22 ARG B CA 1
ATOM 2886 C C . ARG B 1 22 ? 5.773 -7.887 -17.953 1 98.06 22 ARG B C 1
ATOM 2888 O O . ARG B 1 22 ? 5.891 -9 -17.438 1 98.06 22 ARG B O 1
ATOM 2895 N N . PRO B 1 23 ? 4.75 -7.086 -17.75 1 98.69 23 PRO B N 1
ATOM 2896 C CA . PRO B 1 23 ? 3.73 -7.488 -16.766 1 98.69 23 PRO B CA 1
ATOM 2897 C C . PRO B 1 23 ? 2.723 -8.477 -17.359 1 98.69 23 PRO B C 1
ATOM 2899 O O . PRO B 1 23 ? 2.65 -8.648 -18.578 1 98.69 23 PRO B O 1
ATOM 2902 N N . ALA B 1 24 ? 2.029 -9.133 -16.5 1 98.69 24 ALA B N 1
ATOM 2903 C CA . ALA B 1 24 ? 0.821 -9.906 -16.766 1 98.69 24 ALA B CA 1
ATOM 2904 C C . ALA B 1 24 ? -0.274 -9.586 -15.758 1 98.69 24 ALA B C 1
ATOM 2906 O O . ALA B 1 24 ? -0.021 -8.914 -14.75 1 98.69 24 ALA B O 1
ATOM 2907 N N . LEU B 1 25 ? -1.515 -9.984 -16.094 1 98.56 25 LEU B N 1
ATOM 2908 C CA . LEU B 1 25 ? -2.633 -9.828 -15.164 1 98.56 25 LEU B CA 1
ATOM 2909 C C . LEU B 1 25 ? -3.074 -11.18 -14.617 1 98.56 25 LEU B C 1
ATOM 2911 O O . LEU B 1 25 ? -3.121 -12.172 -15.352 1 98.56 25 LEU B O 1
ATOM 2915 N N . ILE B 1 26 ? -3.293 -11.227 -13.367 1 98.12 26 ILE B N 1
ATOM 2916 C CA . ILE B 1 26 ? -3.881 -12.383 -12.711 1 98.12 26 ILE B CA 1
ATOM 2917 C C . ILE B 1 26 ? -5.301 -12.062 -12.258 1 98.12 26 ILE B C 1
ATOM 2919 O O . ILE B 1 26 ? -5.523 -11.07 -11.547 1 98.12 26 ILE B O 1
ATOM 2923 N N . VAL B 1 27 ? -6.203 -12.852 -12.625 1 96.25 27 VAL B N 1
ATOM 2924 C CA . VAL B 1 27 ? -7.605 -12.594 -12.32 1 96.25 27 VAL B CA 1
ATOM 2925 C C . VAL B 1 27 ? -8.133 -13.672 -11.383 1 96.25 27 VAL B C 1
ATOM 2927 O O . VAL B 1 27 ? -7.965 -14.867 -11.641 1 96.25 27 VAL B O 1
ATOM 2930 N N . SER B 1 28 ? -8.688 -13.258 -10.281 1 93.19 28 SER B N 1
ATOM 2931 C CA . SER B 1 28 ? -9.375 -14.156 -9.352 1 93.19 28 SER B CA 1
ATOM 2932 C C . SER B 1 28 ? -10.867 -13.859 -9.297 1 93.19 28 SER B C 1
ATOM 2934 O O . SER B 1 28 ? -11.297 -12.734 -9.562 1 93.19 28 SER B O 1
ATOM 2936 N N . GLY B 1 29 ? -11.594 -14.836 -8.953 1 86.06 29 GLY B N 1
ATOM 2937 C CA . GLY B 1 29 ? -13.039 -14.688 -8.883 1 86.06 29 GLY B CA 1
ATOM 2938 C C . GLY B 1 29 ? -13.719 -14.812 -10.234 1 86.06 29 GLY B C 1
ATOM 2939 O O . GLY B 1 29 ? -13.07 -15.141 -11.234 1 86.06 29 GLY B O 1
ATOM 2940 N N . ALA B 1 30 ? -15.086 -14.758 -10.195 1 78.25 30 ALA B N 1
ATOM 2941 C CA . ALA B 1 30 ? -15.852 -14.883 -11.438 1 78.25 30 ALA B CA 1
ATOM 2942 C C . ALA B 1 30 ? -16.844 -13.734 -11.578 1 78.25 30 ALA B C 1
ATOM 2944 O O . ALA B 1 30 ? -17.359 -13.219 -10.586 1 78.25 30 ALA B O 1
ATOM 2945 N N . ASP B 1 31 ? -16.906 -13.305 -12.758 1 75.31 31 ASP B N 1
ATOM 2946 C CA . ASP B 1 31 ? -17.906 -12.328 -13.164 1 75.31 31 ASP B CA 1
ATOM 2947 C C . ASP B 1 31 ? -17.781 -11.039 -12.344 1 75.31 31 ASP B C 1
ATOM 2949 O O . ASP B 1 31 ? -16.703 -10.445 -12.273 1 75.31 31 ASP B O 1
ATOM 2953 N N . ASP B 1 32 ? -18.812 -10.695 -11.586 1 75.12 32 ASP B N 1
ATOM 2954 C CA . ASP B 1 32 ? -18.906 -9.406 -10.906 1 75.12 32 ASP B CA 1
ATOM 2955 C C . ASP B 1 32 ? -18.062 -9.406 -9.625 1 75.12 32 ASP B C 1
ATOM 2957 O O . ASP B 1 32 ? -17.984 -8.398 -8.93 1 75.12 32 ASP B O 1
ATOM 2961 N N . GLN B 1 33 ? -17.375 -10.453 -9.43 1 82.88 33 GLN B N 1
ATOM 2962 C CA . GLN B 1 33 ? -16.547 -10.539 -8.234 1 82.88 33 GLN B CA 1
ATOM 2963 C C . GLN B 1 33 ? -15.07 -10.695 -8.609 1 82.88 33 GLN B C 1
ATOM 2965 O O . GLN B 1 33 ? -14.266 -11.141 -7.789 1 82.88 33 GLN B O 1
ATOM 2970 N N . GLU B 1 34 ? -14.875 -10.297 -9.852 1 91.06 34 GLU B N 1
ATOM 2971 C CA . GLU B 1 34 ? -13.508 -10.445 -10.32 1 91.06 34 GLU B CA 1
ATOM 2972 C C . GLU B 1 34 ? -12.586 -9.406 -9.68 1 91.06 34 GLU B C 1
ATOM 2974 O O . GLU B 1 34 ? -12.984 -8.258 -9.469 1 91.06 34 GLU B O 1
ATOM 2979 N N . VAL B 1 35 ? -11.453 -9.852 -9.32 1 94.06 35 VAL B N 1
ATOM 2980 C CA . VAL B 1 35 ? -10.352 -8.992 -8.898 1 94.06 35 VAL B CA 1
ATOM 2981 C C . VAL B 1 35 ? -9.117 -9.273 -9.758 1 94.06 35 VAL B C 1
ATOM 2983 O O . VAL B 1 35 ? -8.703 -10.43 -9.898 1 94.06 35 VAL B O 1
ATOM 2986 N N . ALA B 1 36 ? -8.633 -8.289 -10.391 1 97.69 36 ALA B N 1
ATOM 2987 C CA . ALA B 1 36 ? -7.441 -8.438 -11.219 1 97.69 36 ALA B CA 1
ATOM 2988 C C . ALA B 1 36 ? -6.23 -7.762 -10.586 1 97.69 36 ALA B C 1
ATOM 2990 O O . ALA B 1 36 ? -6.328 -6.625 -10.117 1 97.69 36 ALA B O 1
ATOM 2991 N N . ASP B 1 37 ? -5.168 -8.469 -10.539 1 98.25 37 ASP B N 1
ATOM 2992 C CA . ASP B 1 37 ? -3.906 -7.938 -10.031 1 98.25 37 ASP B CA 1
ATOM 2993 C C . ASP B 1 37 ? -2.854 -7.871 -11.133 1 98.25 37 ASP B C 1
ATOM 2995 O O . ASP B 1 37 ? -2.777 -8.766 -11.984 1 98.25 37 ASP B O 1
ATOM 2999 N N . VAL B 1 38 ? -2.08 -6.824 -11.047 1 98.62 38 VAL B N 1
ATOM 3000 C CA . VAL B 1 38 ? -0.893 -6.734 -11.891 1 98.62 38 VAL B CA 1
ATOM 3001 C C . VAL B 1 38 ? 0.223 -7.598 -11.305 1 98.62 38 VAL B C 1
ATOM 3003 O O . VAL B 1 38 ? 0.386 -7.668 -10.086 1 98.62 38 VAL B O 1
ATOM 3006 N N . LEU B 1 39 ? 0.917 -8.242 -12.195 1 98.69 39 LEU B N 1
ATOM 3007 C CA . LEU B 1 39 ? 2.084 -9.031 -11.82 1 98.69 39 LEU B CA 1
ATOM 3008 C C . LEU B 1 39 ? 3.318 -8.578 -12.594 1 98.69 39 LEU B C 1
ATOM 3010 O O . LEU B 1 39 ? 3.314 -8.57 -13.828 1 98.69 39 LEU B O 1
ATOM 3014 N N . ILE B 1 40 ? 4.328 -8.18 -11.891 1 98.81 40 ILE B N 1
ATOM 3015 C CA . ILE B 1 40 ? 5.656 -7.906 -12.422 1 98.81 40 ILE B CA 1
ATOM 3016 C C . ILE B 1 40 ? 6.68 -8.82 -11.75 1 98.81 40 ILE B C 1
ATOM 3018 O O . ILE B 1 40 ? 6.73 -8.906 -10.523 1 98.81 40 ILE B O 1
ATOM 3022 N N . PRO B 1 41 ? 7.43 -9.586 -12.594 1 98.75 41 PRO B N 1
ATOM 3023 C CA . PRO B 1 41 ? 8.484 -10.359 -11.93 1 98.75 41 PRO B CA 1
ATOM 3024 C C . PRO B 1 41 ? 9.484 -9.477 -11.195 1 98.75 41 PRO B C 1
ATOM 3026 O O . PRO B 1 41 ? 10.172 -8.664 -11.82 1 98.75 41 PRO B O 1
ATOM 3029 N N . ALA B 1 42 ? 9.602 -9.664 -9.883 1 98.88 42 ALA B N 1
ATOM 3030 C CA . ALA B 1 42 ? 10.406 -8.789 -9.039 1 98.88 42 ALA B CA 1
ATOM 3031 C C . ALA B 1 42 ? 11.867 -8.789 -9.492 1 98.88 42 ALA B C 1
ATOM 3033 O O . ALA B 1 42 ? 12.523 -7.742 -9.484 1 98.88 42 ALA B O 1
ATOM 3034 N N . ALA B 1 43 ? 12.383 -9.914 -9.898 1 98.5 43 ALA B N 1
ATOM 3035 C CA . ALA B 1 43 ? 13.781 -10.062 -10.281 1 98.5 43 ALA B CA 1
ATOM 3036 C C . ALA B 1 43 ? 14.133 -9.141 -11.453 1 98.5 43 ALA B C 1
ATOM 3038 O O . ALA B 1 43 ? 15.281 -8.711 -11.594 1 98.5 43 ALA B O 1
ATOM 3039 N N . LEU B 1 44 ? 13.148 -8.812 -12.25 1 98.5 44 LEU B N 1
ATOM 3040 C CA . LEU B 1 44 ? 13.383 -8.016 -13.453 1 98.5 44 LEU B CA 1
ATOM 3041 C C . LEU B 1 44 ? 12.633 -6.691 -13.383 1 98.5 44 LEU B C 1
ATOM 3043 O O . LEU B 1 44 ? 12.438 -6.027 -14.398 1 98.5 44 LEU B O 1
ATOM 3047 N N . ALA B 1 45 ? 12.195 -6.328 -12.203 1 98.62 45 ALA B N 1
ATOM 3048 C CA . ALA B 1 45 ? 11.391 -5.117 -12.047 1 98.62 45 ALA B CA 1
ATOM 3049 C C . ALA B 1 45 ? 12.203 -3.869 -12.367 1 98.62 45 ALA B C 1
ATOM 3051 O O . ALA B 1 45 ? 13.273 -3.65 -11.797 1 98.62 45 ALA B O 1
ATOM 3052 N N . GLY B 1 46 ? 11.742 -3.107 -13.281 1 98.25 46 GLY B N 1
ATOM 3053 C CA . GLY B 1 46 ? 12.305 -1.804 -13.586 1 98.25 46 GLY B CA 1
ATOM 3054 C C . GLY B 1 46 ? 11.344 -0.661 -13.328 1 98.25 46 GLY B C 1
ATOM 3055 O O . GLY B 1 46 ? 10.156 -0.886 -13.07 1 98.25 46 GLY B O 1
ATOM 3056 N N . PRO B 1 47 ? 11.898 0.575 -13.43 1 98.12 47 PRO B N 1
ATOM 3057 C CA . PRO B 1 47 ? 11.055 1.735 -13.125 1 98.12 47 PRO B CA 1
ATOM 3058 C C . PRO B 1 47 ? 9.883 1.892 -14.086 1 98.12 47 PRO B C 1
ATOM 3060 O O . PRO B 1 47 ? 8.805 2.328 -13.688 1 98.12 47 PRO B O 1
ATOM 3063 N N . ARG B 1 48 ? 10.039 1.524 -15.289 1 98.06 48 ARG B N 1
ATOM 3064 C CA . ARG B 1 48 ? 9 1.735 -16.297 1 98.06 48 ARG B CA 1
ATOM 3065 C C . ARG B 1 48 ? 7.73 0.971 -15.945 1 98.06 48 ARG B C 1
ATOM 3067 O O . ARG B 1 48 ? 6.656 1.565 -15.828 1 98.06 48 ARG B O 1
ATOM 3074 N N . TRP B 1 49 ? 7.867 -0.312 -15.758 1 98.5 49 TRP B N 1
ATOM 3075 C CA . TRP B 1 49 ? 6.684 -1.131 -15.516 1 98.5 49 TRP B CA 1
ATOM 3076 C C . TRP B 1 49 ? 6.176 -0.949 -14.086 1 98.5 49 TRP B C 1
ATOM 3078 O O . TRP B 1 49 ? 4.977 -1.077 -13.828 1 98.5 49 TRP B O 1
ATOM 3088 N N . THR B 1 50 ? 7.117 -0.617 -13.164 1 98.75 50 THR B N 1
ATOM 3089 C CA . THR B 1 50 ? 6.664 -0.3 -11.82 1 98.75 50 THR B CA 1
ATOM 3090 C C . THR B 1 50 ? 5.828 0.975 -11.812 1 98.75 50 THR B C 1
ATOM 3092 O O . THR B 1 50 ? 4.785 1.036 -11.156 1 98.75 50 THR B O 1
ATOM 3095 N N . ALA B 1 51 ? 6.262 1.991 -12.562 1 98.75 51 ALA B N 1
ATOM 3096 C CA . ALA B 1 51 ? 5.48 3.217 -12.703 1 98.75 51 ALA B CA 1
ATOM 3097 C C . ALA B 1 51 ? 4.129 2.932 -13.352 1 98.75 51 ALA B C 1
ATOM 3099 O O . ALA B 1 51 ? 3.105 3.484 -12.938 1 98.75 51 ALA B O 1
ATOM 3100 N N . TRP B 1 52 ? 4.188 2.092 -14.367 1 98.69 52 TRP B N 1
ATOM 3101 C CA . TRP B 1 52 ? 2.957 1.671 -15.023 1 98.69 52 TRP B CA 1
ATOM 3102 C C . TRP B 1 52 ? 2.008 1.002 -14.039 1 98.69 52 TRP B C 1
ATOM 3104 O O . TRP B 1 52 ? 0.804 1.27 -14.039 1 98.69 52 TRP B O 1
ATOM 3114 N N . ALA B 1 53 ? 2.516 0.154 -13.211 1 98.62 53 ALA B N 1
ATOM 3115 C CA . ALA B 1 53 ? 1.701 -0.51 -12.195 1 98.62 53 ALA B CA 1
ATOM 3116 C C . ALA B 1 53 ? 1.103 0.503 -11.219 1 98.62 53 ALA B C 1
ATOM 3118 O O . ALA B 1 53 ? -0.088 0.439 -10.906 1 98.62 53 ALA B O 1
ATOM 3119 N N . VAL B 1 54 ? 1.926 1.408 -10.742 1 98.56 54 VAL B N 1
ATOM 3120 C CA . VAL B 1 54 ? 1.437 2.416 -9.812 1 98.56 54 VAL B CA 1
ATOM 3121 C C . VAL B 1 54 ? 0.297 3.205 -10.453 1 98.56 54 VAL B C 1
ATOM 3123 O O . VAL B 1 54 ? -0.73 3.453 -9.812 1 98.56 54 VAL B O 1
ATOM 3126 N N . ARG B 1 55 ? 0.405 3.529 -11.695 1 98.06 55 ARG B N 1
ATOM 3127 C CA . ARG B 1 55 ? -0.55 4.355 -12.422 1 98.06 55 ARG B CA 1
ATOM 3128 C C . ARG B 1 55 ? -1.896 3.652 -12.555 1 98.06 55 ARG B C 1
ATOM 3130 O O . ARG B 1 55 ? -2.945 4.301 -12.523 1 98.06 55 ARG B O 1
ATOM 3137 N N . TYR B 1 56 ? -1.865 2.354 -12.688 1 98.31 56 TYR B N 1
ATOM 3138 C CA . TYR B 1 56 ? -3.102 1.704 -13.117 1 98.31 56 TYR B CA 1
ATOM 3139 C C . TYR B 1 56 ? -3.645 0.797 -12.016 1 98.31 56 TYR B C 1
ATOM 3141 O O . TYR B 1 56 ? -4.652 0.115 -12.211 1 98.31 56 TYR B O 1
ATOM 3149 N N . THR B 1 57 ? -3.002 0.758 -10.898 1 98.5 57 THR B N 1
ATOM 3150 C CA . THR B 1 57 ? -3.463 -0.069 -9.789 1 98.5 57 THR B CA 1
ATOM 3151 C C . THR B 1 57 ? -3.797 0.792 -8.578 1 98.5 57 THR B C 1
ATOM 3153 O O . THR B 1 57 ? -3.824 2.021 -8.672 1 98.5 57 THR B O 1
ATOM 3156 N N . SER B 1 58 ? -4.098 0.106 -7.445 1 98 58 SER B N 1
ATOM 3157 C CA . SER B 1 58 ? -4.332 0.76 -6.164 1 98 58 SER B CA 1
ATOM 3158 C C . SER B 1 58 ? -3.076 1.473 -5.672 1 98 58 SER B C 1
ATOM 3160 O O . SER B 1 58 ? -3.146 2.314 -4.773 1 98 58 SER B O 1
ATOM 3162 N N . GLY B 1 59 ? -1.979 1.074 -6.215 1 98.25 59 GLY B N 1
ATOM 3163 C CA . GLY B 1 59 ? -0.704 1.63 -5.793 1 98.25 59 GLY B CA 1
ATOM 3164 C C . GLY B 1 59 ? -0.123 0.931 -4.574 1 98.25 59 GLY B C 1
ATOM 3165 O O . GLY B 1 59 ? 1.042 1.14 -4.23 1 98.25 59 GLY B O 1
ATOM 3166 N N . LEU B 1 60 ? -0.892 0.172 -3.854 1 98.25 60 LEU B N 1
ATOM 3167 C CA . LEU B 1 60 ? -0.37 -0.642 -2.762 1 98.25 60 LEU B CA 1
ATOM 3168 C C . LEU B 1 60 ? 0.454 -1.808 -3.299 1 98.25 60 LEU B C 1
ATOM 3170 O O . LEU B 1 60 ? -0.066 -2.912 -3.475 1 98.25 60 LEU B O 1
ATOM 3174 N N . LEU B 1 61 ? 1.708 -1.552 -3.521 1 98.62 61 LEU B N 1
ATOM 3175 C CA . LEU B 1 61 ? 2.59 -2.559 -4.102 1 98.62 61 LEU B CA 1
ATOM 3176 C C . LEU B 1 61 ? 2.994 -3.594 -3.059 1 98.62 61 LEU B C 1
ATOM 3178 O O . LEU B 1 61 ? 3.568 -3.248 -2.025 1 98.62 61 LEU B O 1
ATOM 3182 N N . CYS B 1 62 ? 2.748 -4.789 -3.381 1 98.31 62 CYS B N 1
ATOM 3183 C CA . CYS B 1 62 ? 3.133 -5.914 -2.537 1 98.31 62 CYS B CA 1
ATOM 3184 C C . CYS B 1 62 ? 4.137 -6.812 -3.25 1 98.31 62 CYS B C 1
ATOM 3186 O O . CYS B 1 62 ? 4.152 -6.883 -4.48 1 98.31 62 CYS B O 1
ATOM 3188 N N . ALA B 1 63 ? 4.973 -7.422 -2.514 1 98.75 63 ALA B N 1
ATOM 3189 C CA . ALA B 1 63 ? 5.883 -8.438 -3.039 1 98.75 63 ALA B CA 1
ATOM 3190 C C . ALA B 1 63 ? 5.477 -9.836 -2.57 1 98.75 63 ALA B C 1
ATOM 3192 O O . ALA B 1 63 ? 5.863 -10.266 -1.482 1 98.75 63 ALA B O 1
ATOM 3193 N N . ALA B 1 64 ? 4.758 -10.508 -3.41 1 98.31 64 ALA B N 1
ATOM 3194 C CA . ALA B 1 64 ? 4.375 -11.883 -3.098 1 98.31 64 ALA B CA 1
ATOM 3195 C C . ALA B 1 64 ? 5.578 -12.812 -3.168 1 98.31 64 ALA B C 1
ATOM 3197 O O . ALA B 1 64 ? 6.363 -12.75 -4.113 1 98.31 64 ALA B O 1
ATOM 3198 N N . MET B 1 65 ? 5.684 -13.664 -2.195 1 97.88 65 MET B N 1
ATOM 3199 C CA . MET B 1 65 ? 6.836 -14.562 -2.135 1 97.88 65 MET B CA 1
ATOM 3200 C C . MET B 1 65 ? 6.512 -15.805 -1.312 1 97.88 65 MET B C 1
ATOM 3202 O O . MET B 1 65 ? 5.562 -15.805 -0.527 1 97.88 65 MET B O 1
ATOM 3206 N N . ARG B 1 66 ? 7.285 -16.828 -1.572 1 92.69 66 ARG B N 1
ATOM 3207 C CA . ARG B 1 66 ? 7.148 -18.016 -0.73 1 92.69 66 ARG B CA 1
ATOM 3208 C C . ARG B 1 66 ? 7.516 -17.703 0.717 1 92.69 66 ARG B C 1
ATOM 3210 O O . ARG B 1 66 ? 8.414 -16.906 0.976 1 92.69 66 ARG B O 1
ATOM 3217 N N . SER B 1 67 ? 6.824 -18.359 1.615 1 90.5 67 SER B N 1
ATOM 3218 C CA . SER B 1 67 ? 7.066 -18.141 3.037 1 90.5 67 SER B CA 1
ATOM 3219 C C . SER B 1 67 ? 8.523 -18.422 3.398 1 90.5 67 SER B C 1
ATOM 3221 O O . SER B 1 67 ? 9.078 -17.766 4.285 1 90.5 67 SER B O 1
ATOM 3223 N N . THR B 1 68 ? 9.148 -19.344 2.729 1 91.88 68 THR B N 1
ATOM 3224 C CA . THR B 1 68 ? 10.547 -19.688 2.994 1 91.88 68 THR B CA 1
ATOM 3225 C C . THR B 1 68 ? 11.453 -18.5 2.691 1 91.88 68 THR B C 1
ATOM 3227 O O . THR B 1 68 ? 12.406 -18.234 3.428 1 91.88 68 THR B O 1
ATOM 3230 N N . ARG B 1 69 ? 11.18 -17.797 1.613 1 95.69 69 ARG B N 1
ATOM 3231 C CA . ARG B 1 69 ? 11.953 -16.609 1.272 1 95.69 69 ARG B CA 1
ATOM 3232 C C . ARG B 1 69 ? 11.758 -15.508 2.314 1 95.69 69 ARG B C 1
ATOM 3234 O O . ARG B 1 69 ? 12.719 -14.844 2.715 1 95.69 69 ARG B O 1
ATOM 3241 N N . ALA B 1 70 ? 10.547 -15.32 2.719 1 96.12 70 ALA B N 1
ATOM 3242 C CA . ALA B 1 70 ? 10.25 -14.344 3.768 1 96.12 70 ALA B CA 1
ATOM 3243 C C . ALA B 1 70 ? 11.008 -14.68 5.055 1 96.12 70 ALA B C 1
ATOM 3245 O O . ALA B 1 70 ? 11.531 -13.789 5.723 1 96.12 70 ALA B O 1
ATOM 3246 N N . ASP B 1 71 ? 11.07 -15.945 5.355 1 94.5 71 ASP B N 1
ATOM 3247 C CA . ASP B 1 71 ? 11.789 -16.391 6.547 1 94.5 71 ASP B CA 1
ATOM 3248 C C . ASP B 1 71 ? 13.281 -16.109 6.418 1 94.5 71 ASP B C 1
ATOM 3250 O O . ASP B 1 71 ? 13.914 -15.641 7.363 1 94.5 71 ASP B O 1
ATOM 3254 N N . GLU B 1 72 ? 13.781 -16.453 5.289 1 96.25 72 GLU B N 1
ATOM 3255 C CA . GLU B 1 72 ? 15.195 -16.219 5.023 1 96.25 72 GLU B CA 1
ATOM 3256 C C . GLU B 1 72 ? 15.562 -14.742 5.238 1 96.25 72 GLU B C 1
ATOM 3258 O O . GLU B 1 72 ? 16.641 -14.438 5.742 1 96.25 72 GLU B O 1
ATOM 3263 N N . LEU B 1 73 ? 14.68 -13.906 4.898 1 97.62 73 LEU B N 1
ATOM 3264 C CA . LEU B 1 73 ? 14.945 -12.477 4.969 1 97.62 73 LEU B CA 1
ATOM 3265 C C . LEU B 1 73 ? 14.422 -11.891 6.277 1 97.62 73 LEU B C 1
ATOM 3267 O O . LEU B 1 73 ? 14.484 -10.68 6.488 1 97.62 73 LEU B O 1
ATOM 3271 N N . GLU B 1 74 ? 13.828 -12.75 7.137 1 96.12 74 GLU B N 1
ATOM 3272 C CA . GLU B 1 74 ? 13.289 -12.344 8.43 1 96.12 74 GLU B CA 1
ATOM 3273 C C . GLU B 1 74 ? 12.227 -11.266 8.273 1 96.12 74 GLU B C 1
ATOM 3275 O O . GLU B 1 74 ? 12.273 -10.234 8.938 1 96.12 74 GLU B O 1
ATOM 3280 N N . LEU B 1 75 ? 11.359 -11.5 7.375 1 95.38 75 LEU B N 1
ATOM 3281 C CA . LEU B 1 75 ? 10.219 -10.617 7.148 1 95.38 75 LEU B CA 1
ATOM 3282 C C . LEU B 1 75 ? 8.984 -11.109 7.895 1 95.38 75 LEU B C 1
ATOM 3284 O O . LEU B 1 75 ? 8.266 -11.984 7.398 1 95.38 75 LEU B O 1
ATOM 3288 N N . PRO B 1 76 ? 8.711 -10.555 9 1 89.94 76 PRO B N 1
ATOM 3289 C CA . PRO B 1 76 ? 7.59 -11.07 9.781 1 89.94 76 PRO B CA 1
ATOM 3290 C C . PRO B 1 76 ? 6.234 -10.648 9.219 1 89.94 76 PRO B C 1
ATOM 3292 O O . PRO B 1 76 ? 6.145 -9.664 8.484 1 89.94 76 PRO B O 1
ATOM 3295 N N . ALA B 1 77 ? 5.219 -11.438 9.641 1 90.5 77 ALA B N 1
ATOM 3296 C CA . ALA B 1 77 ? 3.848 -11.016 9.352 1 90.5 77 ALA B CA 1
ATOM 3297 C C . ALA B 1 77 ? 3.529 -9.68 10.016 1 90.5 77 ALA B C 1
ATOM 3299 O O . ALA B 1 77 ? 4.051 -9.375 11.086 1 90.5 77 ALA B O 1
ATOM 3300 N N . MET B 1 78 ? 2.766 -8.891 9.359 1 90.81 78 MET B N 1
ATOM 3301 C CA . MET B 1 78 ? 2.377 -7.598 9.906 1 90.81 78 MET B CA 1
ATOM 3302 C C . MET B 1 78 ? 1.6 -7.766 11.211 1 90.81 78 MET B C 1
ATOM 3304 O O . MET B 1 78 ? 1.741 -6.961 12.133 1 90.81 78 MET B O 1
ATOM 3308 N N . VAL B 1 79 ? 0.741 -8.695 11.25 1 86.19 79 VAL B N 1
ATOM 3309 C CA . VAL B 1 79 ? -0.014 -9.047 12.453 1 86.19 79 VAL B CA 1
ATOM 3310 C C . VAL B 1 79 ? 0.221 -10.508 12.805 1 86.19 79 VAL B C 1
ATOM 3312 O O . VAL B 1 79 ? 0.19 -11.383 11.93 1 86.19 79 VAL B O 1
ATOM 3315 N N . ARG B 1 80 ? 0.461 -10.664 14.094 1 77.44 80 ARG B N 1
ATOM 3316 C CA . ARG B 1 80 ? 0.657 -12.047 14.523 1 77.44 80 ARG B CA 1
ATOM 3317 C C . ARG B 1 80 ? -0.583 -12.891 14.242 1 77.44 80 ARG B C 1
ATOM 3319 O O . ARG B 1 80 ? -1.705 -12.469 14.531 1 77.44 80 ARG B O 1
ATOM 3326 N N . GLY B 1 81 ? -0.392 -13.977 13.734 1 62.94 81 GLY B N 1
ATOM 3327 C CA . GLY B 1 81 ? -1.473 -14.906 13.461 1 62.94 81 GLY B CA 1
ATOM 3328 C C . GLY B 1 81 ? -2.193 -14.609 12.156 1 62.94 81 GLY B C 1
ATOM 3329 O O . GLY B 1 81 ? -3.152 -15.297 11.797 1 62.94 81 GLY B O 1
ATOM 3330 N N . ASN B 1 82 ? -1.795 -13.453 11.594 1 60.12 82 ASN B N 1
ATOM 3331 C CA . ASN B 1 82 ? -2.402 -13.094 10.312 1 60.12 82 ASN B CA 1
ATOM 3332 C C . ASN B 1 82 ? -1.979 -14.055 9.203 1 60.12 82 ASN B C 1
ATOM 3334 O O . ASN B 1 82 ? -0.864 -14.578 9.219 1 60.12 82 ASN B O 1
ATOM 3338 N N . GLY B 1 83 ? -2.893 -14.625 8.305 1 49.19 83 GLY B N 1
ATOM 3339 C CA . GLY B 1 83 ? -2.635 -15.578 7.23 1 49.19 83 GLY B CA 1
ATOM 3340 C C . GLY B 1 83 ? -3.342 -16.906 7.43 1 49.19 83 GLY B C 1
ATOM 3341 O O . GLY B 1 83 ? -3.332 -17.75 6.539 1 49.19 83 GLY B O 1
ATOM 3342 N N . SER B 1 84 ? -3.736 -16.984 8.688 1 42.41 84 SER B N 1
ATOM 3343 C CA . SER B 1 84 ? -4.457 -18.219 8.93 1 42.41 84 SER B CA 1
ATOM 3344 C C . SER B 1 84 ? -5.848 -18.188 8.297 1 42.41 84 SER B C 1
ATOM 3346 O O . SER B 1 84 ? -6.445 -19.234 8.047 1 42.41 84 SER B O 1
ATOM 3348 N N . SER B 1 85 ? -6.336 -16.875 8.18 1 47.03 85 SER B N 1
ATOM 3349 C CA . SER B 1 85 ? -7.668 -16.828 7.586 1 47.03 85 SER B CA 1
ATOM 3350 C C . SER B 1 85 ? -7.602 -16.547 6.09 1 47.03 85 SER B C 1
ATOM 3352 O O . SER B 1 85 ? -6.672 -15.891 5.617 1 47.03 85 SER B O 1
ATOM 3354 N N . THR B 1 86 ? -8.312 -17.281 5.336 1 48.06 86 THR B N 1
ATOM 3355 C CA . THR B 1 86 ? -8.477 -17.125 3.893 1 48.06 86 THR B CA 1
ATOM 3356 C C . THR B 1 86 ? -8.938 -15.719 3.539 1 48.06 86 THR B C 1
ATOM 3358 O O . THR B 1 86 ? -8.883 -15.312 2.377 1 48.06 86 THR B O 1
ATOM 3361 N N . THR B 1 87 ? -9.266 -14.883 4.625 1 54.78 87 THR B N 1
ATOM 3362 C CA . THR B 1 87 ? -9.969 -13.656 4.262 1 54.78 87 THR B CA 1
ATOM 3363 C C . THR B 1 87 ? -9.062 -12.445 4.434 1 54.78 87 THR B C 1
ATOM 3365 O O . THR B 1 87 ? -9.383 -11.344 3.975 1 54.78 87 THR B O 1
ATOM 3368 N N . THR B 1 88 ? -7.922 -12.766 5.055 1 62.38 88 THR B N 1
ATOM 3369 C CA . THR B 1 88 ? -7.07 -11.602 5.285 1 62.38 88 THR B CA 1
ATOM 3370 C C . THR B 1 88 ? -5.742 -11.75 4.551 1 62.38 88 THR B C 1
ATOM 3372 O O . THR B 1 88 ? -5.129 -12.812 4.57 1 62.38 88 THR B O 1
ATOM 3375 N N . PRO B 1 89 ? -5.434 -10.656 3.957 1 72.31 89 PRO B N 1
ATOM 3376 C CA . PRO B 1 89 ? -4.16 -10.75 3.24 1 72.31 89 PRO B CA 1
ATOM 3377 C C . PRO B 1 89 ? -2.98 -11.039 4.164 1 72.31 89 PRO B C 1
ATOM 3379 O O . PRO B 1 89 ? -2.936 -10.531 5.289 1 72.31 89 PRO B O 1
ATOM 3382 N N . ALA B 1 90 ? -2.16 -11.797 3.756 1 87.25 90 ALA B N 1
ATOM 3383 C CA . ALA B 1 90 ? -0.994 -12.18 4.547 1 87.25 90 ALA B CA 1
ATOM 3384 C C . ALA B 1 90 ? 0.132 -11.164 4.395 1 87.25 90 ALA B C 1
ATOM 3386 O O . ALA B 1 90 ? 1.259 -11.516 4.043 1 87.25 90 ALA B O 1
ATOM 3387 N N . PHE B 1 91 ? -0.17 -9.93 4.793 1 93.81 91 PHE B N 1
ATOM 3388 C CA . PHE B 1 91 ? 0.796 -8.844 4.668 1 93.81 91 PHE B CA 1
ATOM 3389 C C . PHE B 1 91 ? 1.946 -9.031 5.652 1 93.81 91 PHE B C 1
ATOM 3391 O O . PHE B 1 91 ? 1.73 -9.422 6.801 1 93.81 91 PHE B O 1
ATOM 3398 N N . GLY B 1 92 ? 3.074 -8.789 5.172 1 94.5 92 GLY B N 1
ATOM 3399 C CA . GLY B 1 92 ? 4.219 -8.617 6.055 1 94.5 92 GLY B CA 1
ATOM 3400 C C . GLY B 1 92 ? 4.531 -7.16 6.348 1 94.5 92 GLY B C 1
ATOM 3401 O O . GLY B 1 92 ? 3.914 -6.262 5.773 1 94.5 92 GLY B O 1
ATOM 3402 N N . VAL B 1 93 ? 5.461 -7.039 7.266 1 94.19 93 VAL B N 1
ATOM 3403 C CA . VAL B 1 93 ? 5.98 -5.707 7.551 1 94.19 93 VAL B CA 1
ATOM 3404 C C . VAL B 1 93 ? 6.617 -5.121 6.293 1 94.19 93 VAL B C 1
ATOM 3406 O O . VAL B 1 93 ? 7.418 -5.785 5.629 1 94.19 93 VAL B O 1
ATOM 3409 N N . GLY B 1 94 ? 6.191 -3.836 5.984 1 95.88 94 GLY B N 1
ATOM 3410 C CA . GLY B 1 94 ? 6.742 -3.193 4.801 1 95.88 94 GLY B CA 1
ATOM 3411 C C . GLY B 1 94 ? 8.242 -3.014 4.859 1 95.88 94 GLY B C 1
ATOM 3412 O O . GLY B 1 94 ? 8.812 -2.844 5.941 1 95.88 94 GLY B O 1
ATOM 3413 N N . VAL B 1 95 ? 8.852 -2.957 3.658 1 96.81 95 VAL B N 1
ATOM 3414 C CA . VAL B 1 95 ? 10.305 -2.871 3.623 1 96.81 95 VAL B CA 1
ATOM 3415 C C . VAL B 1 95 ? 10.742 -1.929 2.502 1 96.81 95 VAL B C 1
ATOM 3417 O O . VAL B 1 95 ? 9.969 -1.648 1.584 1 96.81 95 VAL B O 1
ATOM 3420 N N . ASP B 1 96 ? 11.953 -1.429 2.607 1 96.75 96 ASP B N 1
ATOM 3421 C CA . ASP B 1 96 ? 12.703 -0.751 1.558 1 96.75 96 ASP B CA 1
ATOM 3422 C C . ASP B 1 96 ? 14.125 -1.312 1.45 1 96.75 96 ASP B C 1
ATOM 3424 O O . ASP B 1 96 ? 14.672 -1.813 2.432 1 96.75 96 ASP B O 1
ATOM 3428 N N . ALA B 1 97 ? 14.672 -1.265 0.237 1 97.69 97 ALA B N 1
ATOM 3429 C CA . ALA B 1 97 ? 16.109 -1.503 0.135 1 97.69 97 ALA B CA 1
ATOM 3430 C C . ALA B 1 97 ? 16.891 -0.484 0.957 1 97.69 97 ALA B C 1
ATOM 3432 O O . ALA B 1 97 ? 16.547 0.697 0.994 1 97.69 97 ALA B O 1
ATOM 3433 N N . VAL B 1 98 ? 17.969 -0.919 1.562 1 95.69 98 VAL B N 1
ATOM 3434 C CA . VAL B 1 98 ? 18.797 -0.025 2.363 1 95.69 98 VAL B CA 1
ATOM 3435 C C . VAL B 1 98 ? 19.594 0.908 1.447 1 95.69 98 VAL B C 1
ATOM 3437 O O . VAL B 1 98 ? 19.75 2.09 1.752 1 95.69 98 VAL B O 1
ATOM 3440 N N . ALA B 1 99 ? 20.016 0.373 0.406 1 95.75 99 ALA B N 1
ATOM 3441 C CA . ALA B 1 99 ? 20.875 1.141 -0.495 1 95.75 99 ALA B CA 1
ATOM 3442 C C . ALA B 1 99 ? 20.203 1.358 -1.844 1 95.75 99 ALA B C 1
ATOM 3444 O O . ALA B 1 99 ? 19.438 0.507 -2.307 1 95.75 99 ALA B O 1
ATOM 3445 N N . GLY B 1 100 ? 20.469 2.537 -2.416 1 95.06 100 GLY B N 1
ATOM 3446 C CA . GLY B 1 100 ? 20.016 2.801 -3.773 1 95.06 100 GLY B CA 1
ATOM 3447 C C . GLY B 1 100 ? 18.594 3.33 -3.842 1 95.06 100 GLY B C 1
ATOM 3448 O O . GLY B 1 100 ? 17.938 3.213 -4.875 1 95.06 100 GLY B O 1
ATOM 3449 N N . VAL B 1 101 ? 18.078 3.75 -2.693 1 94.5 101 VAL B N 1
ATOM 3450 C CA . VAL B 1 101 ? 16.734 4.312 -2.691 1 94.5 101 VAL B CA 1
ATOM 3451 C C . VAL B 1 101 ? 16.75 5.672 -2.002 1 94.5 101 VAL B C 1
ATOM 3453 O O . VAL B 1 101 ? 17.656 5.973 -1.219 1 94.5 101 VAL B O 1
ATOM 3456 N N . GLY B 1 102 ? 15.844 6.523 -2.379 1 92.06 102 GLY B N 1
ATOM 3457 C CA . GLY B 1 102 ? 15.594 7.785 -1.699 1 92.06 102 GLY B CA 1
ATOM 3458 C C . GLY B 1 102 ? 14.523 7.684 -0.634 1 92.06 102 GLY B C 1
ATOM 3459 O O . GLY B 1 102 ? 14.719 7.039 0.396 1 92.06 102 GLY B O 1
ATOM 3460 N N . THR B 1 103 ? 13.328 8.172 -0.916 1 90.25 103 THR B N 1
ATOM 3461 C CA . THR B 1 103 ? 12.211 8.125 0.022 1 90.25 103 THR B CA 1
ATOM 3462 C C . THR B 1 103 ? 11.656 6.711 0.131 1 90.25 103 THR B C 1
ATOM 3464 O O . THR B 1 103 ? 10.938 6.391 1.083 1 90.25 103 THR B O 1
ATOM 3467 N N . GLY B 1 104 ? 11.938 5.938 -0.821 1 95 104 GLY B N 1
ATOM 3468 C CA . GLY B 1 104 ? 11.43 4.578 -0.872 1 95 104 GLY B CA 1
ATOM 3469 C C . GLY B 1 104 ? 10.102 4.465 -1.598 1 95 104 GLY B C 1
ATOM 3470 O O . GLY B 1 104 ? 9.648 3.359 -1.906 1 95 104 GLY B O 1
ATOM 3471 N N . ILE B 1 105 ? 9.5 5.566 -1.979 1 96.5 105 ILE B N 1
ATOM 3472 C CA . ILE B 1 105 ? 8.102 5.531 -2.393 1 96.5 105 ILE B CA 1
ATOM 3473 C C . ILE B 1 105 ? 8.008 5.641 -3.912 1 96.5 105 ILE B C 1
ATOM 3475 O O . ILE B 1 105 ? 6.984 5.297 -4.504 1 96.5 105 ILE B O 1
ATOM 3479 N N . SER B 1 106 ? 9.039 6.133 -4.637 1 97.19 106 SER B N 1
ATOM 3480 C CA . SER B 1 106 ? 9.016 6.293 -6.086 1 97.19 106 SER B CA 1
ATOM 3481 C C . SER B 1 106 ? 9.016 4.941 -6.793 1 97.19 106 SER B C 1
ATOM 3483 O O . SER B 1 106 ? 9.305 3.912 -6.18 1 97.19 106 SER B O 1
ATOM 3485 N N . ALA B 1 107 ? 8.656 4.961 -8.094 1 98.5 107 ALA B N 1
ATOM 3486 C CA . ALA B 1 107 ? 8.695 3.725 -8.867 1 98.5 107 ALA B CA 1
ATOM 3487 C C . ALA B 1 107 ? 10.117 3.17 -8.93 1 98.5 107 ALA B C 1
ATOM 3489 O O . ALA B 1 107 ? 10.32 1.955 -8.859 1 98.5 107 ALA B O 1
ATOM 3490 N N . THR B 1 108 ? 11.062 4.062 -9.078 1 98.25 108 THR B N 1
ATOM 3491 C CA . THR B 1 108 ? 12.461 3.648 -9.102 1 98.25 108 THR B CA 1
ATOM 3492 C C . THR B 1 108 ? 12.844 2.977 -7.789 1 98.25 108 THR B C 1
ATOM 3494 O O . THR B 1 108 ? 13.453 1.904 -7.789 1 98.25 108 THR B O 1
ATOM 3497 N N . ASP B 1 109 ? 12.516 3.59 -6.73 1 97.94 109 ASP B N 1
ATOM 3498 C CA . ASP B 1 109 ? 12.875 3.057 -5.422 1 97.94 109 ASP B CA 1
ATOM 3499 C C . ASP B 1 109 ? 12.172 1.726 -5.16 1 97.94 109 ASP B C 1
ATOM 3501 O O . ASP B 1 109 ? 12.797 0.774 -4.684 1 97.94 109 ASP B O 1
ATOM 3505 N N . ARG B 1 110 ? 10.883 1.641 -5.477 1 98.69 110 ARG B N 1
ATOM 3506 C CA . ARG B 1 110 ? 10.125 0.427 -5.176 1 98.69 110 ARG B CA 1
ATOM 3507 C C . ARG B 1 110 ? 10.516 -0.706 -6.121 1 98.69 110 ARG B C 1
ATOM 3509 O O . ARG B 1 110 ? 10.492 -1.877 -5.734 1 98.69 110 ARG B O 1
ATOM 3516 N N . SER B 1 111 ? 10.938 -0.384 -7.379 1 98.75 111 SER B N 1
ATOM 3517 C CA . SER B 1 111 ? 11.477 -1.42 -8.258 1 98.75 111 SER B CA 1
ATOM 3518 C C . SER B 1 111 ? 12.805 -1.955 -7.727 1 98.75 111 SER B C 1
ATOM 3520 O O . SER B 1 111 ? 13.07 -3.156 -7.809 1 98.75 111 SER B O 1
ATOM 3522 N N . ARG B 1 112 ? 13.625 -1.098 -7.18 1 98.56 112 ARG B N 1
ATOM 3523 C CA . ARG B 1 112 ? 14.875 -1.522 -6.566 1 98.56 112 ARG B CA 1
ATOM 3524 C C . ARG B 1 112 ? 14.617 -2.439 -5.379 1 98.56 112 ARG B C 1
ATOM 3526 O O . ARG B 1 112 ? 15.273 -3.473 -5.23 1 98.56 112 ARG B O 1
ATOM 3533 N N . THR B 1 113 ? 13.711 -2.043 -4.551 1 98.69 113 THR B N 1
ATOM 3534 C CA . THR B 1 113 ? 13.359 -2.869 -3.402 1 98.69 113 THR B CA 1
ATOM 3535 C C . THR B 1 113 ? 12.875 -4.242 -3.852 1 98.69 113 THR B C 1
ATOM 3537 O O . THR B 1 113 ? 13.242 -5.262 -3.264 1 98.69 113 THR B O 1
ATOM 3540 N N . ALA B 1 114 ? 12.078 -4.25 -4.914 1 98.81 114 ALA B N 1
ATOM 3541 C CA . ALA B 1 114 ? 11.586 -5.516 -5.453 1 98.81 114 ALA B CA 1
ATOM 3542 C C . ALA B 1 114 ? 12.734 -6.41 -5.891 1 98.81 114 ALA B C 1
ATOM 3544 O O . ALA B 1 114 ? 12.75 -7.605 -5.59 1 98.81 114 ALA B O 1
ATOM 3545 N N . ARG B 1 115 ? 13.688 -5.848 -6.574 1 98.75 115 ARG B N 1
ATOM 3546 C CA . ARG B 1 115 ? 14.836 -6.621 -7.047 1 98.75 115 ARG B CA 1
ATOM 3547 C C . ARG B 1 115 ? 15.656 -7.152 -5.879 1 98.75 115 ARG B C 1
ATOM 3549 O O . ARG B 1 115 ? 16.172 -8.273 -5.93 1 98.75 115 ARG B O 1
ATOM 3556 N N . VAL B 1 116 ? 15.789 -6.383 -4.863 1 98.75 116 VAL B N 1
ATOM 3557 C CA . VAL B 1 116 ? 16.531 -6.816 -3.678 1 98.75 116 VAL B CA 1
ATOM 3558 C C . VAL B 1 116 ? 15.797 -7.992 -3.021 1 98.75 116 VAL B C 1
ATOM 3560 O O . VAL B 1 116 ? 16.438 -8.969 -2.607 1 98.75 116 VAL B O 1
ATOM 3563 N N . LEU B 1 117 ? 14.508 -7.961 -2.957 1 98.75 117 LEU B N 1
ATOM 3564 C CA . LEU B 1 117 ? 13.703 -9.031 -2.367 1 98.75 117 LEU B CA 1
ATOM 3565 C C . LEU B 1 117 ? 13.844 -10.32 -3.17 1 98.75 117 LEU B C 1
ATOM 3567 O O . LEU B 1 117 ? 13.781 -11.414 -2.607 1 98.75 117 LEU B O 1
ATOM 3571 N N . ALA B 1 118 ? 14.055 -10.188 -4.465 1 98.5 118 ALA B N 1
ATOM 3572 C CA . ALA B 1 118 ? 14.07 -11.344 -5.359 1 98.5 118 ALA B CA 1
ATOM 3573 C C . ALA B 1 118 ? 15.469 -11.945 -5.453 1 98.5 118 ALA B C 1
ATOM 3575 O O . ALA B 1 118 ? 15.633 -13.086 -5.887 1 98.5 118 ALA B O 1
ATOM 3576 N N . SER B 1 119 ? 16.5 -11.211 -5.082 1 97.94 119 SER B N 1
ATOM 3577 C CA . SER B 1 119 ? 17.875 -11.656 -5.227 1 97.94 119 SER B CA 1
ATOM 3578 C C . SER B 1 119 ? 18.234 -12.703 -4.176 1 97.94 119 SER B C 1
ATOM 3580 O O . SER B 1 119 ? 18.016 -12.492 -2.982 1 97.9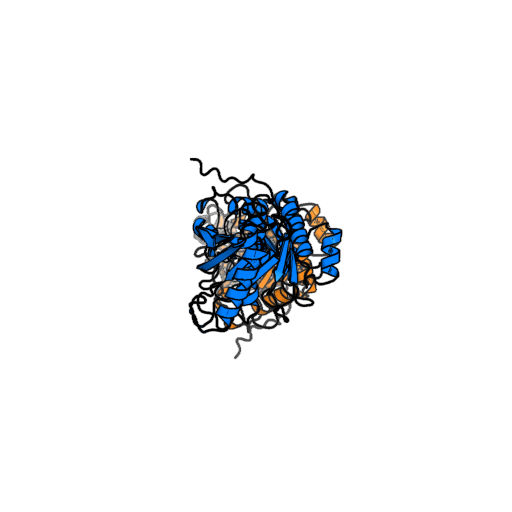4 119 SER B O 1
ATOM 3582 N N . PRO B 1 120 ? 18.875 -13.766 -4.613 1 95.31 120 PRO B N 1
ATOM 3583 C CA . PRO B 1 120 ? 19.281 -14.789 -3.652 1 95.31 120 PRO B CA 1
ATOM 3584 C C . PRO B 1 120 ? 20.406 -14.328 -2.734 1 95.31 120 PRO B C 1
ATOM 3586 O O . PRO B 1 120 ? 20.656 -14.945 -1.696 1 95.31 120 PRO B O 1
ATOM 3589 N N . GLN B 1 121 ? 21 -13.266 -3.004 1 97 121 GLN B N 1
ATOM 3590 C CA . GLN B 1 121 ? 22.125 -12.781 -2.229 1 97 121 GLN B CA 1
ATOM 3591 C C . GLN B 1 121 ? 21.672 -11.82 -1.129 1 97 121 GLN B C 1
ATOM 3593 O O . GLN B 1 121 ? 22.453 -11.484 -0.237 1 97 121 GLN B O 1
ATOM 3598 N N . THR B 1 122 ? 20.469 -11.492 -1.239 1 97.88 122 THR B N 1
ATOM 3599 C CA . THR B 1 122 ? 19.984 -10.508 -0.282 1 97.88 122 THR B CA 1
ATOM 3600 C C . THR B 1 122 ? 19.969 -11.086 1.13 1 97.88 122 THR B C 1
ATOM 3602 O O . THR B 1 122 ? 19.562 -12.234 1.331 1 97.88 122 THR B O 1
ATOM 3605 N N . ARG B 1 123 ? 20.5 -10.328 2.1 1 97.5 123 ARG B N 1
ATOM 3606 C CA . ARG B 1 123 ? 20.453 -10.625 3.529 1 97.5 123 ARG B CA 1
ATOM 3607 C C . ARG B 1 123 ? 19.453 -9.727 4.242 1 97.5 123 ARG B C 1
ATOM 3609 O O . ARG B 1 123 ? 19.094 -8.664 3.738 1 97.5 123 ARG B O 1
ATOM 3616 N N . PRO B 1 124 ? 19 -10.102 5.426 1 97.38 124 PRO B N 1
ATOM 3617 C CA . PRO B 1 124 ? 18.047 -9.289 6.168 1 97.38 124 PRO B CA 1
ATOM 3618 C C . PRO B 1 124 ? 18.5 -7.844 6.344 1 97.38 124 PRO B C 1
ATOM 3620 O O . PRO B 1 124 ? 17.688 -6.918 6.254 1 97.38 124 PRO B O 1
ATOM 3623 N N . VAL B 1 125 ? 19.75 -7.547 6.492 1 96.62 125 VAL B N 1
ATOM 3624 C CA . VAL B 1 125 ? 20.297 -6.23 6.793 1 96.62 125 VAL B CA 1
ATOM 3625 C C . VAL B 1 125 ? 20.234 -5.344 5.547 1 96.62 125 VAL B C 1
ATOM 3627 O O . VAL B 1 125 ? 20.359 -4.121 5.641 1 96.62 125 VAL B O 1
ATOM 3630 N N . ASP B 1 126 ? 19.953 -5.93 4.43 1 97.5 126 ASP B N 1
ATOM 3631 C CA . ASP B 1 126 ? 19.875 -5.176 3.184 1 97.5 126 ASP B CA 1
ATOM 3632 C C . ASP B 1 126 ? 18.516 -4.523 3.018 1 97.5 126 ASP B C 1
ATOM 3634 O O . ASP B 1 126 ? 18.266 -3.826 2.029 1 97.5 126 ASP B O 1
ATOM 3638 N N . LEU B 1 127 ? 17.625 -4.723 4.016 1 96.75 127 LEU B N 1
ATOM 3639 C CA . LEU B 1 127 ? 16.266 -4.184 3.986 1 96.75 127 LEU B CA 1
ATOM 3640 C C . LEU B 1 127 ? 15.977 -3.381 5.25 1 96.75 127 LEU B C 1
ATOM 3642 O O . LEU B 1 127 ? 16.359 -3.783 6.348 1 96.75 127 LEU B O 1
ATOM 3646 N N . THR B 1 128 ? 15.375 -2.252 5.035 1 93.31 128 THR B N 1
ATOM 3647 C CA . THR B 1 128 ? 14.867 -1.502 6.18 1 93.31 128 THR B CA 1
ATOM 3648 C C . THR B 1 128 ? 13.43 -1.897 6.488 1 93.31 128 THR B C 1
ATOM 3650 O O . THR B 1 128 ? 12.703 -2.355 5.605 1 93.31 128 THR B O 1
ATOM 3653 N N . ARG B 1 129 ? 13.008 -1.699 7.719 1 92 129 ARG B N 1
ATOM 3654 C CA . ARG B 1 129 ? 11.656 -1.906 8.227 1 92 129 ARG B CA 1
ATOM 3655 C C . ARG B 1 129 ? 11.242 -0.768 9.148 1 92 129 ARG B C 1
ATOM 3657 O O . ARG B 1 129 ? 12 -0.372 10.039 1 92 129 ARG B O 1
ATOM 3664 N N . PRO B 1 130 ? 10.141 -0.171 8.945 1 93.38 130 PRO B N 1
ATOM 3665 C CA . PRO B 1 130 ? 9.156 -0.397 7.883 1 93.38 130 PRO B CA 1
ATOM 3666 C C . PRO B 1 130 ? 9.57 0.233 6.555 1 93.38 130 PRO B C 1
ATOM 3668 O O . PRO B 1 130 ? 10.617 0.875 6.473 1 93.38 130 PRO B O 1
ATOM 3671 N N . GLY B 1 131 ? 8.781 -0.036 5.52 1 94.94 131 GLY B N 1
ATOM 3672 C CA . GLY B 1 131 ? 9.031 0.547 4.211 1 94.94 131 GLY B CA 1
ATOM 3673 C C . GLY B 1 131 ? 7.812 0.555 3.312 1 94.94 131 GLY B C 1
ATOM 3674 O O . GLY B 1 131 ? 6.68 0.504 3.795 1 94.94 131 GLY B O 1
ATOM 3675 N N . HIS B 1 132 ? 8.062 0.663 1.989 1 97.38 132 HIS B N 1
ATOM 3676 C CA . HIS B 1 132 ? 6.988 1.08 1.095 1 97.38 132 HIS B CA 1
ATOM 3677 C C . HIS B 1 132 ? 6.535 -0.071 0.204 1 97.38 132 HIS B C 1
ATOM 3679 O O . HIS B 1 132 ? 5.617 0.088 -0.604 1 97.38 132 HIS B O 1
ATOM 3685 N N . VAL B 1 133 ? 7.176 -1.205 0.332 1 98.31 133 VAL B N 1
ATOM 3686 C CA . VAL B 1 133 ? 6.742 -2.422 -0.345 1 98.31 133 VAL B CA 1
ATOM 3687 C C . VAL B 1 133 ? 6.336 -3.473 0.688 1 98.31 133 VAL B C 1
ATOM 3689 O O . VAL B 1 133 ? 7.109 -3.785 1.598 1 98.31 133 VAL B O 1
ATOM 3692 N N . LEU B 1 134 ? 5.137 -4.008 0.529 1 97.75 134 LEU B N 1
ATOM 3693 C CA . LEU B 1 134 ? 4.625 -4.934 1.533 1 97.75 134 LEU B CA 1
ATOM 3694 C C . LEU B 1 134 ? 4.824 -6.379 1.09 1 97.75 134 LEU B C 1
ATOM 3696 O O . LEU B 1 134 ? 4.238 -6.816 0.097 1 97.75 134 LEU B O 1
ATOM 3700 N N . PRO B 1 135 ? 5.625 -7.133 1.832 1 97.5 135 PRO B N 1
ATOM 3701 C CA . PRO B 1 135 ? 5.703 -8.562 1.53 1 97.5 135 PRO B CA 1
ATOM 3702 C C . PRO B 1 135 ? 4.367 -9.281 1.713 1 97.5 135 PRO B C 1
ATOM 3704 O O . PRO B 1 135 ? 3.607 -8.945 2.627 1 97.5 135 PRO B O 1
ATOM 3707 N N . LEU B 1 136 ? 4.078 -10.156 0.857 1 96.81 136 LEU B N 1
ATOM 3708 C CA . LEU B 1 136 ? 2.924 -11.047 0.935 1 96.81 136 LEU B CA 1
ATOM 3709 C C . LEU B 1 136 ? 3.365 -12.508 0.968 1 96.81 136 LEU B C 1
ATOM 3711 O O . LEU B 1 136 ? 3.908 -13.023 -0.014 1 96.81 136 LEU B O 1
ATOM 3715 N N . ARG B 1 137 ? 3.088 -13.156 2.053 1 93.88 137 ARG B N 1
ATOM 3716 C CA . ARG B 1 137 ? 3.51 -14.547 2.201 1 93.88 137 ARG B CA 1
ATOM 3717 C C . ARG B 1 137 ? 2.535 -15.492 1.507 1 93.88 137 ARG B C 1
ATOM 3719 O O . ARG B 1 137 ? 1.319 -15.367 1.674 1 93.88 137 ARG B O 1
ATOM 3726 N N . THR B 1 138 ? 3.094 -16.375 0.757 1 93 138 THR B N 1
ATOM 3727 C CA . THR B 1 138 ? 2.258 -17.328 0.033 1 93 138 THR B CA 1
ATOM 3728 C C . THR B 1 138 ? 2.484 -18.75 0.544 1 93 138 THR B C 1
ATOM 3730 O O . THR B 1 138 ? 3.48 -19.016 1.222 1 93 138 THR B O 1
ATOM 3733 N N . ALA B 1 139 ? 1.559 -19.578 0.227 1 84.38 139 ALA B N 1
ATOM 3734 C CA . ALA B 1 139 ? 1.632 -20.984 0.621 1 84.38 139 ALA B CA 1
ATOM 3735 C C . ALA B 1 139 ? 2.785 -21.703 -0.083 1 84.38 139 ALA B C 1
ATOM 3737 O O . ALA B 1 139 ? 3.123 -21.359 -1.222 1 84.38 139 ALA B O 1
ATOM 3738 N N . SER B 1 140 ? 3.32 -22.688 0.582 1 80.31 140 SER B N 1
ATOM 3739 C CA . SER B 1 140 ? 4.504 -23.406 0.097 1 80.31 140 SER B CA 1
ATOM 3740 C C . SER B 1 140 ? 4.219 -24.109 -1.222 1 80.31 140 SER B C 1
ATOM 3742 O O . SER B 1 140 ? 5.094 -24.203 -2.084 1 80.31 140 SER B O 1
ATOM 3744 N N . ARG B 1 141 ? 3.016 -24.547 -1.425 1 76.81 141 ARG B N 1
ATOM 3745 C CA . ARG B 1 141 ? 2.682 -25.281 -2.643 1 76.81 141 ARG B CA 1
ATOM 3746 C C . ARG B 1 141 ? 1.905 -24.406 -3.615 1 76.81 141 ARG B C 1
ATOM 3748 O O . ARG B 1 141 ? 1.215 -24.906 -4.504 1 76.81 141 ARG B O 1
ATOM 3755 N N . GLY B 1 142 ? 1.924 -23.078 -3.293 1 88.88 142 GLY B N 1
ATOM 3756 C CA . GLY B 1 142 ? 1.312 -22.125 -4.203 1 88.88 142 GLY B CA 1
ATOM 3757 C C . GLY B 1 142 ? -0.186 -22.328 -4.352 1 88.88 142 GLY B C 1
ATOM 3758 O O . GLY B 1 142 ? -0.895 -22.516 -3.361 1 88.88 142 GLY B O 1
ATOM 3759 N N . VAL B 1 143 ? -0.671 -22.266 -5.551 1 89.56 143 VAL B N 1
ATOM 3760 C CA . VAL B 1 143 ? -2.1 -22.281 -5.852 1 89.56 143 VAL B CA 1
ATOM 3761 C C . VAL B 1 143 ? -2.676 -23.656 -5.559 1 89.56 143 VAL B C 1
ATOM 3763 O O . VAL B 1 143 ? -3.896 -23.828 -5.488 1 89.56 143 VAL B O 1
ATOM 3766 N N . LEU B 1 144 ? -1.851 -24.641 -5.441 1 75.69 144 LEU B N 1
ATOM 3767 C CA . LEU B 1 144 ? -2.35 -25.969 -5.117 1 75.69 144 LEU B CA 1
ATOM 3768 C C . LEU B 1 144 ? -2.795 -26.047 -3.662 1 75.69 144 LEU B C 1
ATOM 3770 O O . LEU B 1 144 ? -3.564 -26.938 -3.291 1 75.69 144 LEU B O 1
ATOM 3774 N N . GLU B 1 145 ? -2.248 -25.188 -2.873 1 76.19 145 GLU B N 1
ATOM 3775 C CA . GLU B 1 145 ? -2.613 -25.125 -1.46 1 76.19 145 GLU B CA 1
ATOM 3776 C C . GLU B 1 145 ? -3.613 -24 -1.197 1 76.19 145 GLU B C 1
ATOM 3778 O O . GLU B 1 145 ? -4.582 -24.188 -0.458 1 76.19 145 GLU B O 1
ATOM 3783 N N . ARG B 1 146 ? -3.32 -22.859 -1.704 1 82.5 146 ARG B N 1
ATOM 3784 C CA . ARG B 1 146 ? -4.176 -21.688 -1.566 1 82.5 146 ARG B CA 1
ATOM 3785 C C . ARG B 1 146 ? -4.402 -21 -2.916 1 82.5 146 ARG B C 1
ATOM 3787 O O . ARG B 1 146 ? -3.459 -20.5 -3.529 1 82.5 146 ARG B O 1
ATOM 3794 N N . ARG B 1 147 ? -5.648 -20.969 -3.391 1 87.12 147 ARG B N 1
ATOM 3795 C CA . ARG B 1 147 ? -5.98 -20.531 -4.742 1 87.12 147 ARG B CA 1
ATOM 3796 C C . ARG B 1 147 ? -6.223 -19.031 -4.785 1 87.12 147 ARG B C 1
ATOM 3798 O O . ARG B 1 147 ? -7.301 -18.578 -5.18 1 87.12 147 ARG B O 1
ATOM 3805 N N . ASN B 1 148 ? -5.16 -18.281 -4.461 1 92.12 148 ASN B N 1
ATOM 3806 C CA . ASN B 1 148 ? -5.227 -16.812 -4.465 1 92.12 148 ASN B CA 1
ATOM 3807 C C . ASN B 1 148 ? -4.285 -16.219 -5.508 1 92.12 148 ASN B C 1
ATOM 3809 O O . ASN B 1 148 ? -3.41 -16.906 -6.031 1 92.12 148 ASN B O 1
ATOM 3813 N N . SER B 1 149 ? -4.488 -14.938 -5.75 1 95.75 149 SER B N 1
ATOM 3814 C CA . SER B 1 149 ? -3.693 -14.211 -6.734 1 95.75 149 SER B CA 1
ATOM 3815 C C . SER B 1 149 ? -2.219 -14.188 -6.352 1 95.75 149 SER B C 1
ATOM 3817 O O . SER B 1 149 ? -1.345 -14.289 -7.211 1 95.75 149 SER B O 1
ATOM 3819 N N . ALA B 1 150 ? -1.957 -14.062 -5.102 1 96.31 150 ALA B N 1
ATOM 3820 C CA . ALA B 1 150 ? -0.57 -14.008 -4.645 1 96.31 150 ALA B CA 1
ATOM 3821 C C . ALA B 1 150 ? 0.164 -15.312 -4.965 1 96.31 150 ALA B C 1
ATOM 3823 O O . ALA B 1 150 ? 1.288 -15.281 -5.473 1 96.31 150 ALA B O 1
ATOM 3824 N N . GLU B 1 151 ? -0.501 -16.469 -4.66 1 93.81 151 GLU B N 1
ATOM 3825 C CA . GLU B 1 151 ? 0.075 -17.766 -4.977 1 93.81 151 GLU B CA 1
ATOM 3826 C C . GLU B 1 151 ? 0.288 -17.922 -6.477 1 93.81 151 GLU B C 1
ATOM 3828 O O . GLU B 1 151 ? 1.336 -18.406 -6.914 1 93.81 151 GLU B O 1
ATOM 3833 N N . ALA B 1 152 ? -0.707 -17.469 -7.219 1 96.25 152 ALA B N 1
ATOM 3834 C CA . ALA B 1 152 ? -0.615 -17.594 -8.672 1 96.25 152 ALA B CA 1
ATOM 3835 C C . ALA B 1 152 ? 0.545 -16.766 -9.211 1 96.25 152 ALA B C 1
ATOM 3837 O O . ALA B 1 152 ? 1.252 -17.188 -10.125 1 96.25 152 ALA B O 1
ATOM 3838 N N . ALA B 1 153 ? 0.752 -15.57 -8.703 1 98.06 153 ALA B N 1
ATOM 3839 C CA . ALA B 1 153 ? 1.824 -14.688 -9.141 1 98.06 153 ALA B CA 1
ATOM 3840 C C . ALA B 1 153 ? 3.191 -15.328 -8.93 1 98.06 153 ALA B C 1
ATOM 3842 O O . ALA B 1 153 ? 4.035 -15.312 -9.828 1 98.06 153 ALA B O 1
ATOM 3843 N N . VAL B 1 154 ? 3.369 -15.898 -7.793 1 97.12 154 VAL B N 1
ATOM 3844 C CA . VAL B 1 154 ? 4.641 -16.531 -7.457 1 97.12 154 VAL B CA 1
ATOM 3845 C C . VAL B 1 154 ? 4.855 -17.766 -8.328 1 97.12 154 VAL B C 1
ATOM 3847 O O . VAL B 1 154 ? 5.945 -17.969 -8.867 1 97.12 154 VAL B O 1
ATOM 3850 N N . ASP B 1 155 ? 3.801 -18.609 -8.492 1 93.88 155 ASP B N 1
ATOM 3851 C CA . ASP B 1 155 ? 3.875 -19.797 -9.328 1 93.88 155 ASP B CA 1
ATOM 3852 C C . ASP B 1 155 ? 4.262 -19.438 -10.766 1 93.88 155 ASP B C 1
ATOM 3854 O O . ASP B 1 155 ? 5.102 -20.109 -11.367 1 93.88 155 ASP B O 1
ATOM 3858 N N . LEU B 1 156 ? 3.691 -18.344 -11.258 1 96.12 156 LEU B N 1
ATOM 3859 C CA . LEU B 1 156 ? 3.961 -17.953 -12.641 1 96.12 156 LEU B CA 1
ATOM 3860 C C . LEU B 1 156 ? 5.406 -17.5 -12.797 1 96.12 156 LEU B C 1
ATOM 3862 O O . LEU B 1 156 ? 6.027 -17.75 -13.836 1 96.12 156 LEU B O 1
ATOM 3866 N N . CYS B 1 157 ? 5.934 -16.797 -11.812 1 96.5 157 CYS B N 1
ATOM 3867 C CA . CYS B 1 157 ? 7.352 -16.453 -11.859 1 96.5 157 CYS B CA 1
ATOM 3868 C C . CYS B 1 157 ? 8.211 -17.703 -11.93 1 96.5 157 CYS B C 1
ATOM 3870 O O . CYS B 1 157 ? 9.141 -17.766 -12.742 1 96.5 157 CYS B O 1
ATOM 3872 N N . GLU B 1 158 ? 7.859 -18.688 -11.141 1 91.88 158 GLU B N 1
ATOM 3873 C CA . GLU B 1 158 ? 8.617 -19.938 -11.125 1 91.88 158 GLU B CA 1
ATOM 3874 C C . GLU B 1 158 ? 8.516 -20.656 -12.469 1 91.88 158 GLU B C 1
ATOM 3876 O O . GLU B 1 158 ? 9.523 -21.141 -12.992 1 91.88 158 GLU B O 1
ATOM 3881 N N . ILE B 1 159 ? 7.309 -20.75 -12.969 1 86.56 159 ILE B N 1
ATOM 3882 C CA . ILE B 1 159 ? 7.086 -21.391 -14.258 1 86.56 159 ILE B CA 1
ATOM 3883 C C . ILE B 1 159 ? 7.898 -20.672 -15.336 1 86.56 159 ILE B C 1
ATOM 3885 O O . ILE B 1 159 ? 8.414 -21.312 -16.25 1 86.56 159 ILE B O 1
ATOM 3889 N N . ALA B 1 160 ? 8.086 -19.312 -15.203 1 92.12 160 ALA B N 1
ATOM 3890 C CA . ALA B 1 160 ? 8.828 -18.516 -16.172 1 92.12 160 ALA B CA 1
ATOM 3891 C C . ALA B 1 160 ? 10.328 -18.641 -15.945 1 92.12 160 ALA B C 1
ATOM 3893 O O . ALA B 1 160 ? 11.125 -18.047 -16.672 1 92.12 160 ALA B O 1
ATOM 3894 N N . GLY B 1 161 ? 10.742 -19.406 -14.898 1 89.62 161 GLY B N 1
ATOM 3895 C CA . GLY B 1 161 ? 12.156 -19.641 -14.617 1 89.62 161 GLY B CA 1
ATOM 3896 C C . GLY B 1 161 ? 12.797 -18.5 -13.844 1 89.62 161 GLY B C 1
ATOM 3897 O O . GLY B 1 161 ? 14.008 -18.281 -13.93 1 89.62 161 GLY B O 1
ATOM 3898 N N . LEU B 1 162 ? 12 -17.766 -13.219 1 94.94 162 LEU B N 1
ATOM 3899 C CA . LEU B 1 162 ? 12.484 -16.609 -12.484 1 94.94 162 LEU B CA 1
ATOM 3900 C C . LEU B 1 162 ? 12.367 -16.844 -10.977 1 94.94 162 LEU B C 1
ATOM 3902 O O . LEU B 1 162 ? 11.75 -17.812 -10.539 1 94.94 162 LEU B O 1
ATOM 3906 N N . SER B 1 163 ? 13.039 -15.914 -10.219 1 95.94 163 SER B N 1
ATOM 3907 C CA . SER B 1 163 ? 12.883 -15.93 -8.766 1 95.94 163 SER B CA 1
ATOM 3908 C C . SER B 1 163 ? 11.414 -15.891 -8.367 1 95.94 163 SER B C 1
ATOM 3910 O O . SER B 1 163 ? 10.625 -15.148 -8.953 1 95.94 163 SER B O 1
ATOM 3912 N N . PRO B 1 164 ? 11.07 -16.719 -7.379 1 96.19 164 PRO B N 1
ATOM 3913 C CA . PRO B 1 164 ? 9.664 -16.797 -6.988 1 96.19 164 PRO B CA 1
ATOM 3914 C C . PRO B 1 164 ? 9.219 -15.617 -6.125 1 96.19 164 PRO B C 1
ATOM 3916 O O . PRO B 1 164 ? 8.688 -15.82 -5.031 1 96.19 164 PRO B O 1
ATOM 3919 N N . VAL B 1 165 ? 9.445 -14.461 -6.527 1 98.56 165 VAL B N 1
ATOM 3920 C CA . VAL B 1 165 ? 9.008 -13.203 -5.941 1 98.56 165 VAL B CA 1
ATOM 3921 C C . VAL B 1 165 ? 8.344 -12.336 -7.008 1 98.56 165 VAL B C 1
ATOM 3923 O O . VAL B 1 165 ? 8.906 -12.125 -8.086 1 98.56 165 VAL B O 1
ATOM 3926 N N . ALA B 1 166 ? 7.152 -11.898 -6.715 1 98.81 166 ALA B N 1
ATOM 3927 C CA . ALA B 1 166 ? 6.367 -11.141 -7.684 1 98.81 166 ALA B CA 1
ATOM 3928 C C . ALA B 1 166 ? 5.883 -9.82 -7.086 1 98.81 166 ALA B C 1
ATOM 3930 O O . ALA B 1 166 ? 5.352 -9.797 -5.973 1 98.81 166 ALA B O 1
ATOM 3931 N N . LEU B 1 167 ? 6.18 -8.742 -7.746 1 98.81 167 LEU B N 1
ATOM 3932 C CA . LEU B 1 167 ? 5.559 -7.465 -7.406 1 98.81 167 LEU B CA 1
ATOM 3933 C C . LEU B 1 167 ? 4.117 -7.41 -7.906 1 98.81 167 LEU B C 1
ATOM 3935 O O . LEU B 1 167 ? 3.857 -7.652 -9.086 1 98.81 167 LEU B O 1
ATOM 3939 N N . THR B 1 168 ? 3.119 -7.148 -7.008 1 98.5 168 THR B N 1
ATOM 3940 C CA . THR B 1 168 ? 1.709 -7.215 -7.375 1 98.5 168 THR B CA 1
ATOM 3941 C C . THR B 1 168 ? 0.941 -6.035 -6.785 1 98.5 168 THR B C 1
ATOM 3943 O O . THR B 1 168 ? 1.365 -5.449 -5.785 1 98.5 168 THR B O 1
ATOM 3946 N N . ALA B 1 169 ? -0.107 -5.633 -7.371 1 98.5 169 ALA B N 1
ATOM 3947 C CA . ALA B 1 169 ? -1.066 -4.641 -6.898 1 98.5 169 ALA B CA 1
ATOM 3948 C C . ALA B 1 169 ? -2.398 -4.77 -7.633 1 98.5 169 ALA B C 1
ATOM 3950 O O . ALA B 1 169 ? -2.436 -5.168 -8.797 1 98.5 169 ALA B O 1
ATOM 3951 N N . THR B 1 170 ? -3.451 -4.418 -6.961 1 98.19 170 THR B N 1
ATOM 3952 C CA . THR B 1 170 ? -4.785 -4.613 -7.52 1 98.19 170 THR B CA 1
ATOM 3953 C C . THR B 1 170 ? -5.105 -3.533 -8.547 1 98.19 170 THR B C 1
ATOM 3955 O O . THR B 1 170 ? -4.898 -2.344 -8.297 1 98.19 170 THR B O 1
ATOM 3958 N N . LEU B 1 171 ? -5.598 -3.939 -9.68 1 98.25 171 LEU B N 1
ATOM 3959 C CA . LEU B 1 171 ? -5.969 -3.053 -10.773 1 98.25 171 LEU B CA 1
ATOM 3960 C C . LEU B 1 171 ? -7.238 -2.273 -10.438 1 98.25 171 LEU B C 1
ATOM 3962 O O . LEU B 1 171 ? -8.234 -2.859 -10.016 1 98.25 171 LEU B O 1
ATOM 3966 N N . LEU B 1 172 ? -7.172 -0.994 -10.617 1 97.88 172 LEU B N 1
ATOM 3967 C CA . LEU B 1 172 ? -8.32 -0.125 -10.406 1 97.88 172 LEU B CA 1
ATOM 3968 C C . LEU B 1 172 ? -8.547 0.78 -11.609 1 97.88 172 LEU B C 1
ATOM 3970 O O . LEU B 1 172 ? -7.586 1.22 -12.25 1 97.88 172 LEU B O 1
ATOM 3974 N N . GLY B 1 173 ? -9.836 1.043 -11.867 1 96.69 173 GLY B N 1
ATOM 3975 C CA . GLY B 1 173 ? -10.125 2.135 -12.781 1 96.69 173 GLY B CA 1
ATOM 3976 C C . GLY B 1 173 ? -9.828 3.502 -12.195 1 96.69 173 GLY B C 1
ATOM 3977 O O . GLY B 1 173 ? -9.594 3.629 -10.992 1 96.69 173 GLY B O 1
ATOM 3978 N N . ASP B 1 174 ? -9.883 4.504 -13.102 1 95.19 174 ASP B N 1
ATOM 3979 C CA . ASP B 1 174 ? -9.586 5.863 -12.656 1 95.19 174 ASP B CA 1
ATOM 3980 C C . ASP B 1 174 ? -10.625 6.344 -11.641 1 95.19 174 ASP B C 1
ATOM 3982 O O . ASP B 1 174 ? -10.367 7.277 -10.875 1 95.19 174 ASP B O 1
ATOM 3986 N N . ASP B 1 175 ? -11.711 5.715 -11.602 1 96.38 175 ASP B N 1
ATOM 3987 C CA . ASP B 1 175 ? -12.75 6.086 -10.641 1 96.38 175 ASP B CA 1
ATOM 3988 C C . ASP B 1 175 ? -12.57 5.336 -9.328 1 96.38 175 ASP B C 1
ATOM 3990 O O . ASP B 1 175 ? -13.383 5.48 -8.406 1 96.38 175 ASP B O 1
ATOM 3994 N N . GLY B 1 176 ? -11.547 4.52 -9.234 1 96.69 176 GLY B N 1
ATOM 3995 C CA . GLY B 1 176 ? -11.188 3.867 -7.98 1 96.69 176 GLY B CA 1
ATOM 3996 C C . GLY B 1 176 ? -11.898 2.543 -7.777 1 96.69 176 GLY B C 1
ATOM 3997 O O . GLY B 1 176 ? -11.797 1.937 -6.711 1 96.69 176 GLY B O 1
ATOM 3998 N N . THR B 1 177 ? -12.625 2.096 -8.781 1 96.19 177 THR B N 1
ATOM 3999 C CA . THR B 1 177 ? -13.32 0.821 -8.672 1 96.19 177 THR B CA 1
ATOM 4000 C C . THR B 1 177 ? -12.484 -0.309 -9.258 1 96.19 177 THR B C 1
ATOM 4002 O O . THR B 1 177 ? -11.578 -0.064 -10.055 1 96.19 177 THR B O 1
ATOM 4005 N N . LEU B 1 178 ? -12.828 -1.506 -8.852 1 96.06 178 LEU B N 1
ATOM 4006 C CA . LEU B 1 178 ? -12.172 -2.68 -9.414 1 96.06 178 LEU B CA 1
ATOM 4007 C C . LEU B 1 178 ? -12.492 -2.832 -10.891 1 96.06 178 LEU B C 1
ATOM 4009 O O . LEU B 1 178 ? -13.648 -2.684 -11.305 1 96.06 178 LEU B O 1
ATOM 4013 N N . LEU B 1 179 ? -11.484 -3.059 -11.664 1 94.69 179 LEU B N 1
ATOM 4014 C CA . LEU B 1 179 ? -11.719 -3.32 -13.078 1 94.69 179 LEU B CA 1
ATOM 4015 C C . LEU B 1 179 ? -12.156 -4.766 -13.297 1 94.69 179 LEU B C 1
ATOM 4017 O O . LEU B 1 179 ? -11.477 -5.699 -12.867 1 94.69 179 LEU B O 1
ATOM 4021 N N . GLN B 1 180 ? -13.305 -4.914 -14.008 1 93.75 180 GLN B N 1
ATOM 4022 C CA . GLN B 1 180 ? -13.883 -6.242 -14.172 1 93.75 180 GLN B CA 1
ATOM 4023 C C . GLN B 1 180 ? -14.508 -6.406 -15.547 1 93.75 180 GLN B C 1
ATOM 4025 O O . GLN B 1 180 ? -14.664 -5.434 -16.297 1 93.75 180 GLN B O 1
ATOM 4030 N N . GLY B 1 181 ? -14.719 -7.613 -15.922 1 91.38 181 GLY B N 1
ATOM 4031 C CA . GLY B 1 181 ? -15.484 -7.941 -17.109 1 91.38 181 GLY B CA 1
ATOM 4032 C C . GLY B 1 181 ? -14.914 -7.332 -18.375 1 91.38 181 GLY B C 1
ATOM 4033 O O . GLY B 1 181 ? -13.719 -7.484 -18.656 1 91.38 181 GLY B O 1
ATOM 4034 N N . THR B 1 182 ? -15.781 -6.59 -19.062 1 92 182 THR B N 1
ATOM 4035 C CA . THR B 1 182 ? -15.438 -6.047 -20.375 1 92 182 THR B CA 1
ATOM 4036 C C . THR B 1 182 ? -14.367 -4.965 -20.234 1 92 182 THR B C 1
ATOM 4038 O O . THR B 1 182 ? -13.516 -4.82 -21.125 1 92 182 THR B O 1
ATOM 4041 N N . GLU B 1 183 ? -14.422 -4.246 -19.203 1 94 183 GLU B N 1
ATOM 4042 C CA . GLU B 1 183 ? -13.43 -3.195 -19 1 94 183 GLU B CA 1
ATOM 4043 C C . GLU B 1 183 ? -12.039 -3.785 -18.766 1 94 183 GLU B C 1
ATOM 4045 O O . GLU B 1 183 ? -11.039 -3.236 -19.234 1 94 183 GLU B O 1
ATOM 4050 N N . LEU B 1 184 ? -12.031 -4.84 -18 1 95.56 184 LEU B N 1
ATOM 4051 C CA . LEU B 1 184 ? -10.766 -5.531 -17.766 1 95.56 184 LEU B CA 1
ATOM 4052 C C . LEU B 1 184 ? -10.203 -6.086 -19.078 1 95.56 184 LEU B C 1
ATOM 4054 O O . LEU B 1 184 ? -9.008 -5.945 -19.344 1 95.56 184 LEU B O 1
ATOM 4058 N N . ALA B 1 185 ? -11.07 -6.707 -19.859 1 93.75 185 ALA B N 1
ATOM 4059 C CA . ALA B 1 185 ? -10.641 -7.25 -21.141 1 93.75 185 ALA B CA 1
ATOM 4060 C C . ALA B 1 185 ? -10.117 -6.145 -22.062 1 93.75 185 ALA B C 1
ATOM 4062 O O . ALA B 1 185 ? -9.102 -6.324 -22.734 1 93.75 185 ALA B O 1
ATOM 4063 N N . ALA B 1 186 ? -10.773 -5.055 -22.125 1 96.25 186 ALA B N 1
ATOM 4064 C CA . ALA B 1 186 ? -10.352 -3.912 -22.922 1 96.25 186 ALA B CA 1
ATOM 4065 C C . ALA B 1 186 ? -9 -3.375 -22.453 1 96.25 186 ALA B C 1
ATOM 4067 O O . ALA B 1 186 ? -8.141 -3.035 -23.266 1 96.25 186 ALA B O 1
ATOM 4068 N N . PHE B 1 187 ? -8.891 -3.314 -21.172 1 97.44 187 PHE B N 1
ATOM 4069 C CA . PHE B 1 187 ? -7.633 -2.854 -20.594 1 97.44 187 PHE B CA 1
ATOM 4070 C C . PHE B 1 187 ? -6.477 -3.74 -21.047 1 97.44 187 PHE B C 1
ATOM 4072 O O . PHE B 1 187 ? -5.441 -3.24 -21.484 1 97.44 187 PHE B O 1
ATOM 4079 N N . ALA B 1 188 ? -6.633 -5.027 -20.859 1 97.06 188 ALA B N 1
ATOM 4080 C CA . ALA B 1 188 ? -5.602 -5.992 -21.234 1 97.06 188 ALA B CA 1
ATOM 4081 C C . ALA B 1 188 ? -5.227 -5.84 -22.703 1 97.06 188 ALA B C 1
ATOM 4083 O O . ALA B 1 188 ? -4.047 -5.902 -23.062 1 97.06 188 ALA B O 1
ATOM 4084 N N . GLN B 1 189 ? -6.207 -5.637 -23.516 1 95.94 189 GLN B N 1
ATOM 4085 C CA . GLN B 1 189 ? -5.988 -5.484 -24.953 1 95.94 189 GLN B CA 1
ATOM 4086 C C . GLN B 1 189 ? -5.242 -4.188 -25.266 1 95.94 189 GLN B C 1
ATOM 4088 O O . GLN B 1 189 ? -4.242 -4.199 -25.984 1 95.94 189 GLN B O 1
ATOM 4093 N N . VAL B 1 190 ? -5.656 -3.076 -24.734 1 97.31 190 VAL B N 1
ATOM 4094 C CA . VAL B 1 190 ? -5.098 -1.755 -24.984 1 97.31 190 VAL B CA 1
ATOM 4095 C C . VAL B 1 190 ? -3.641 -1.71 -24.531 1 97.31 190 VAL B C 1
ATOM 4097 O O . VAL B 1 190 ? -2.795 -1.106 -25.203 1 97.31 190 VAL B O 1
ATOM 4100 N N . HIS B 1 191 ? -3.365 -2.332 -23.422 1 97.62 191 HIS B N 1
ATOM 4101 C CA . HIS B 1 191 ? -2.02 -2.271 -22.875 1 97.62 191 HIS B CA 1
ATOM 4102 C C . HIS B 1 191 ? -1.178 -3.459 -23.328 1 97.62 191 HIS B C 1
ATOM 4104 O O . HIS B 1 191 ? -0.002 -3.564 -22.969 1 97.62 191 HIS B O 1
ATOM 4110 N N . SER B 1 192 ? -1.762 -4.43 -24.094 1 97.06 192 SER B N 1
ATOM 4111 C CA . SER B 1 192 ? -1.083 -5.613 -24.625 1 97.06 192 SER B CA 1
ATOM 4112 C C . SER B 1 192 ? -0.436 -6.418 -23.5 1 97.06 192 SER B C 1
ATOM 4114 O O . SER B 1 192 ? 0.747 -6.758 -23.578 1 97.06 192 SER B O 1
ATOM 4116 N N . VAL B 1 193 ? -1.181 -6.676 -22.469 1 98.06 193 VAL B N 1
ATOM 4117 C CA . VAL B 1 193 ? -0.718 -7.465 -21.328 1 98.06 193 VAL B CA 1
ATOM 4118 C C . VAL B 1 193 ? -1.543 -8.742 -21.219 1 98.06 193 VAL B C 1
ATOM 4120 O O . VAL B 1 193 ? -2.775 -8.695 -21.234 1 98.06 193 VAL B O 1
ATOM 4123 N N . PRO B 1 194 ? -0.881 -9.914 -21.188 1 97.56 194 PRO B N 1
ATOM 4124 C CA . PRO B 1 194 ? -1.643 -11.156 -21.062 1 97.56 194 PRO B CA 1
ATOM 4125 C C . PRO B 1 194 ? -2.348 -11.281 -19.703 1 97.56 194 PRO B C 1
ATOM 4127 O O . PRO B 1 194 ? -1.827 -10.82 -18.688 1 97.56 194 PRO B O 1
ATOM 4130 N N . ALA B 1 195 ? -3.518 -11.898 -19.75 1 96.56 195 ALA B N 1
ATOM 4131 C CA . ALA B 1 195 ? -4.301 -12.141 -18.531 1 96.56 195 ALA B CA 1
ATOM 4132 C C . ALA B 1 195 ? -4.543 -13.633 -18.328 1 96.56 195 ALA B C 1
ATOM 4134 O O . ALA B 1 195 ? -4.828 -14.359 -19.281 1 96.56 195 ALA B O 1
ATOM 4135 N N . VAL B 1 196 ? -4.332 -14.062 -17.078 1 95.5 196 VAL B N 1
ATOM 4136 C CA . VAL B 1 196 ? -4.547 -15.461 -16.734 1 95.5 196 VAL B CA 1
ATOM 4137 C C . VAL B 1 196 ? -5.445 -15.562 -15.5 1 95.5 196 VAL B C 1
ATOM 4139 O O . VAL B 1 196 ? -5.336 -14.75 -14.578 1 95.5 196 VAL B O 1
ATOM 4142 N N . GLN B 1 197 ? -6.293 -16.547 -15.508 1 93.88 197 GLN B N 1
ATOM 4143 C CA . GLN B 1 197 ? -7.098 -16.844 -14.328 1 93.88 197 GLN B CA 1
ATOM 4144 C C . GLN B 1 197 ? -6.309 -17.672 -13.32 1 93.88 197 GLN B C 1
ATOM 4146 O O . GLN B 1 197 ? -5.496 -18.531 -13.703 1 93.88 197 GLN B O 1
ATOM 4151 N N . VAL B 1 198 ? -6.602 -17.422 -12.047 1 94.06 198 VAL B N 1
ATOM 4152 C CA . VAL B 1 198 ? -5.98 -18.25 -11.016 1 94.06 198 VAL B CA 1
ATOM 4153 C C . VAL B 1 198 ? -6.242 -19.719 -11.312 1 94.06 198 VAL B C 1
ATOM 4155 O O . VAL B 1 198 ? -5.348 -20.562 -11.172 1 94.06 198 VAL B O 1
ATOM 4158 N N . GLN B 1 199 ? -7.406 -20.031 -11.844 1 86.31 199 GLN B N 1
ATOM 4159 C CA . GLN B 1 199 ? -7.793 -21.406 -12.148 1 86.31 199 GLN B CA 1
ATOM 4160 C C . GLN B 1 199 ? -6.934 -21.984 -13.266 1 86.31 199 GLN B C 1
ATOM 4162 O O . GLN B 1 199 ? -6.668 -23.188 -13.297 1 86.31 199 GLN B O 1
ATOM 4167 N N . ASP B 1 200 ? -6.543 -21.094 -14.211 1 84.94 200 ASP B N 1
ATOM 4168 C CA . ASP B 1 200 ? -5.633 -21.531 -15.258 1 84.94 200 ASP B CA 1
ATOM 4169 C C . ASP B 1 200 ? -4.301 -22 -14.672 1 84.94 200 ASP B C 1
ATOM 4171 O O . ASP B 1 200 ? -3.73 -23 -15.133 1 84.94 200 ASP B O 1
ATOM 4175 N N . VAL B 1 201 ? -3.848 -21.328 -13.68 1 90.81 201 VAL B N 1
ATOM 4176 C CA . VAL B 1 201 ? -2.57 -21.656 -13.055 1 90.81 201 VAL B CA 1
ATOM 4177 C C . VAL B 1 201 ? -2.695 -22.969 -12.281 1 90.81 201 VAL B C 1
ATOM 4179 O O . VAL B 1 201 ? -1.793 -23.812 -12.32 1 90.81 201 VAL B O 1
ATOM 4182 N N . VAL B 1 202 ? -3.818 -23.109 -11.578 1 82.56 202 VAL B N 1
ATOM 4183 C CA . VAL B 1 202 ? -4.082 -24.359 -10.852 1 82.56 202 VAL B CA 1
ATOM 4184 C C . VAL B 1 202 ? -4.047 -25.531 -11.82 1 82.56 202 VAL B C 1
ATOM 4186 O O . VAL B 1 202 ? -3.342 -26.516 -11.586 1 82.56 202 VAL B O 1
ATOM 4189 N N . HIS B 1 203 ? -4.777 -25.328 -12.883 1 74.5 203 HIS B N 1
ATOM 4190 C CA . HIS B 1 203 ? -4.863 -26.391 -13.883 1 74.5 203 HIS B CA 1
ATOM 4191 C C . HIS B 1 203 ? -3.49 -26.719 -14.453 1 74.5 203 HIS B C 1
ATOM 4193 O O . HIS B 1 203 ? -3.139 -27.906 -14.586 1 74.5 203 HIS B O 1
ATOM 4199 N N . TYR B 1 204 ? -2.797 -25.734 -14.75 1 79.75 204 TYR B N 1
ATOM 4200 C CA . TYR B 1 204 ? -1.469 -25.922 -15.328 1 79.75 204 TYR B CA 1
ATOM 4201 C C . TYR B 1 204 ? -0.555 -26.656 -14.359 1 79.75 204 TYR B C 1
ATOM 4203 O O . TYR B 1 204 ? 0.14 -27.609 -14.742 1 79.75 204 TYR B O 1
ATOM 4211 N N . ARG B 1 205 ? -0.547 -26.234 -13.109 1 78.81 205 ARG B N 1
ATOM 4212 C CA . ARG B 1 205 ? 0.321 -26.844 -12.102 1 78.81 205 ARG B CA 1
ATOM 4213 C C . ARG B 1 205 ? -0.066 -28.297 -11.836 1 78.81 205 ARG B C 1
ATOM 4215 O O . ARG B 1 205 ? 0.796 -29.125 -11.562 1 78.81 205 ARG B O 1
ATOM 4222 N N . LEU B 1 206 ? -1.316 -28.531 -11.867 1 67.81 206 LEU B N 1
ATOM 4223 C CA . LEU B 1 206 ? -1.796 -29.891 -11.625 1 67.81 206 LEU B CA 1
ATOM 4224 C C . LEU B 1 206 ? -1.345 -30.828 -12.742 1 67.81 206 LEU B C 1
ATOM 4226 O O . LEU B 1 206 ? -1.044 -31.984 -12.492 1 67.81 206 LEU B O 1
ATOM 4230 N N . HIS B 1 207 ? -1.306 -30.266 -13.898 1 62.75 207 HIS B N 1
ATOM 4231 C CA . HIS B 1 207 ? -1.088 -31.125 -15.047 1 62.75 207 HIS B CA 1
ATOM 4232 C C . HIS B 1 207 ? 0.371 -31.109 -15.492 1 62.75 207 HIS B C 1
ATOM 4234 O O . HIS B 1 207 ? 0.867 -32.062 -16.062 1 62.75 207 HIS B O 1
ATOM 4240 N N . HIS B 1 208 ? 1.003 -30 -15.312 1 62.53 208 HIS B N 1
ATOM 4241 C CA . HIS B 1 208 ? 2.357 -29.844 -15.828 1 62.53 208 HIS B CA 1
ATOM 4242 C C . HIS B 1 208 ? 3.371 -29.719 -14.695 1 62.53 208 HIS B C 1
ATOM 4244 O O . HIS B 1 208 ? 4.574 -29.891 -14.914 1 62.53 208 HIS B O 1
ATOM 4250 N N . GLY B 1 209 ? 2.834 -29.828 -13.367 1 53.78 209 GLY B N 1
ATOM 4251 C CA . GLY B 1 209 ? 3.709 -29.688 -12.211 1 53.78 209 GLY B CA 1
ATOM 4252 C C . GLY B 1 209 ? 4.348 -28.312 -12.117 1 53.78 209 GLY B C 1
ATOM 4253 O O . GLY B 1 209 ? 3.754 -27.312 -12.539 1 53.78 209 GLY B O 1
ATOM 4254 N N . ASP B 1 210 ? 5.266 -28.109 -10.984 1 50.56 210 ASP B N 1
ATOM 4255 C CA . ASP B 1 210 ? 6.055 -26.891 -10.891 1 50.56 210 ASP B CA 1
ATOM 4256 C C . ASP B 1 210 ? 7.141 -26.859 -11.961 1 50.56 210 ASP B C 1
ATOM 4258 O O . ASP B 1 210 ? 8.109 -26.094 -11.844 1 50.56 210 ASP B O 1
ATOM 4262 N N . GLY B 1 211 ? 6.852 -27.531 -12.945 1 42.41 211 GLY B N 1
ATOM 4263 C CA . GLY B 1 211 ? 7.984 -27.719 -13.828 1 42.41 211 GLY B CA 1
ATOM 4264 C C . GLY B 1 211 ? 9.055 -28.609 -13.25 1 42.41 211 GLY B C 1
ATOM 4265 O O . GLY B 1 211 ? 9.531 -29.547 -13.914 1 42.41 211 GLY B O 1
ATOM 4266 N N . HIS B 1 212 ? 9.805 -28.172 -11.93 1 40.16 212 HIS B N 1
ATOM 4267 C CA . HIS B 1 212 ? 11.023 -28.812 -11.453 1 40.16 212 HIS B CA 1
ATOM 4268 C C . HIS B 1 212 ? 10.688 -30 -10.539 1 40.16 212 HIS B C 1
ATOM 4270 O O . HIS B 1 212 ? 11.453 -30.953 -10.453 1 40.16 212 HIS B O 1
ATOM 4276 N N . VAL B 1 213 ? 9.781 -29.766 -9.477 1 46.78 213 VAL B N 1
ATOM 4277 C CA . VAL B 1 213 ? 9.711 -30.844 -8.508 1 46.78 213 VAL B CA 1
ATOM 4278 C C . VAL B 1 213 ? 8.422 -31.641 -8.719 1 46.78 213 VAL B C 1
ATOM 4280 O O . VAL B 1 213 ? 7.344 -31.062 -8.875 1 46.78 213 VAL B O 1
ATOM 4283 N N . GLY B 1 214 ? 8.523 -32.844 -9.281 1 55.41 214 GLY B N 1
ATOM 4284 C CA . GLY B 1 214 ? 7.48 -33.781 -9.648 1 55.41 214 GLY B CA 1
ATOM 4285 C C . GLY B 1 214 ? 6.492 -34.031 -8.531 1 55.41 214 GLY B C 1
ATOM 4286 O O . GLY B 1 214 ? 6.852 -34 -7.355 1 55.41 214 GLY B O 1
ATOM 4287 N N . ARG B 1 215 ? 5.168 -33.781 -8.609 1 69.06 215 ARG B N 1
ATOM 4288 C CA . ARG B 1 215 ? 4.051 -34.125 -7.738 1 69.06 215 ARG B CA 1
ATOM 4289 C C . ARG B 1 215 ? 4.148 -35.562 -7.273 1 69.06 215 ARG B C 1
ATOM 4291 O O . ARG B 1 215 ? 3.779 -35.906 -6.145 1 69.06 215 ARG B O 1
ATOM 4298 N N . VAL B 1 216 ? 4.785 -36.344 -8.094 1 76.75 216 VAL B N 1
ATOM 4299 C CA . VAL B 1 216 ? 4.848 -37.75 -7.746 1 76.75 216 VAL B CA 1
ATOM 4300 C C . VAL B 1 216 ? 6.305 -38.188 -7.621 1 76.75 216 VAL B C 1
ATOM 4302 O O . VAL B 1 216 ? 7.184 -37.656 -8.289 1 76.75 216 VAL B O 1
ATOM 4305 N N . ARG B 1 217 ? 6.562 -38.969 -6.602 1 81.88 217 ARG B N 1
ATOM 4306 C CA . ARG B 1 217 ? 7.855 -39.625 -6.414 1 81.88 217 ARG B CA 1
ATOM 4307 C C . ARG B 1 217 ? 7.754 -41.125 -6.656 1 81.88 217 ARG B C 1
ATOM 4309 O O . ARG B 1 217 ? 6.93 -41.812 -6.039 1 81.88 217 ARG B O 1
ATOM 4316 N N . GLN B 1 218 ? 8.641 -41.594 -7.586 1 87.69 218 GLN B N 1
ATOM 4317 C CA . GLN B 1 218 ? 8.688 -43.031 -7.816 1 87.69 218 GLN B CA 1
ATOM 4318 C C . GLN B 1 218 ? 9.289 -43.781 -6.617 1 87.69 218 GLN B C 1
ATOM 4320 O O . GLN B 1 218 ? 10.367 -43.406 -6.145 1 87.69 218 GLN B O 1
ATOM 4325 N N . THR B 1 219 ? 8.555 -44.688 -6.098 1 90.75 219 THR B N 1
ATOM 4326 C CA . THR B 1 219 ? 9 -45.375 -4.875 1 90.75 219 THR B CA 1
ATOM 4327 C C . THR B 1 219 ? 9.516 -46.75 -5.18 1 90.75 219 THR B C 1
ATOM 4329 O O . THR B 1 219 ? 10.383 -47.281 -4.473 1 90.75 219 THR B O 1
ATOM 4332 N N . ALA B 1 220 ? 8.961 -47.438 -6.105 1 87.88 220 ALA B N 1
ATOM 4333 C CA . ALA B 1 220 ? 9.383 -48.781 -6.445 1 87.88 220 ALA B CA 1
ATOM 4334 C C . ALA B 1 220 ? 9.086 -49.125 -7.91 1 87.88 220 ALA B C 1
ATOM 4336 O O . ALA B 1 220 ? 8.211 -48.5 -8.516 1 87.88 220 ALA B O 1
ATOM 4337 N N . THR B 1 221 ? 9.961 -49.938 -8.477 1 89.5 221 THR B N 1
ATOM 4338 C CA . THR B 1 221 ? 9.734 -50.5 -9.805 1 89.5 221 THR B CA 1
ATOM 4339 C C . THR B 1 221 ? 9.953 -52 -9.789 1 89.5 221 THR B C 1
ATOM 4341 O O . THR B 1 221 ? 10.898 -52.5 -9.172 1 89.5 221 THR B O 1
ATOM 4344 N N . ARG B 1 222 ? 8.977 -52.688 -10.367 1 85.19 222 ARG B N 1
ATOM 4345 C CA . ARG B 1 222 ? 9.141 -54.125 -10.492 1 85.19 222 ARG B CA 1
ATOM 4346 C C . ARG B 1 222 ? 8.656 -54.594 -11.859 1 85.19 222 ARG B C 1
ATOM 4348 O O . ARG B 1 222 ? 7.867 -53.938 -12.516 1 85.19 222 ARG B O 1
ATOM 4355 N N . ILE B 1 223 ? 9.266 -55.75 -12.281 1 83.88 223 ILE B N 1
ATOM 4356 C CA . ILE B 1 223 ? 8.82 -56.406 -13.5 1 83.88 223 ILE B CA 1
ATOM 4357 C C . ILE B 1 223 ? 7.992 -57.625 -13.156 1 83.88 223 ILE B C 1
ATOM 4359 O O . ILE B 1 223 ? 8.391 -58.438 -12.297 1 83.88 223 ILE B O 1
ATOM 4363 N N . VAL B 1 224 ? 6.812 -57.656 -13.664 1 81.06 224 VAL B N 1
ATOM 4364 C CA . VAL B 1 224 ? 5.941 -58.812 -13.484 1 81.06 224 VAL B CA 1
ATOM 4365 C C . VAL B 1 224 ? 5.91 -59.625 -14.766 1 81.06 224 VAL B C 1
ATOM 4367 O O . VAL B 1 224 ? 5.559 -59.125 -15.836 1 81.06 224 VAL B O 1
ATOM 4370 N N . ASP B 1 225 ? 6.309 -60.875 -14.562 1 77.94 225 ASP B N 1
ATOM 4371 C CA . ASP B 1 225 ? 6.309 -61.781 -15.703 1 77.94 225 ASP B CA 1
ATOM 4372 C C . ASP B 1 225 ? 4.922 -62.375 -15.93 1 77.94 225 ASP B C 1
ATOM 4374 O O . ASP B 1 225 ? 4.273 -62.844 -14.984 1 77.94 225 ASP B O 1
ATOM 4378 N N . LEU B 1 226 ? 4.543 -62.125 -17.078 1 72.75 226 LEU B N 1
ATOM 4379 C CA . LEU B 1 226 ? 3.346 -62.812 -17.562 1 72.75 226 LEU B CA 1
ATOM 4380 C C . LEU B 1 226 ? 3.711 -63.938 -18.547 1 72.75 226 LEU B C 1
ATOM 4382 O O . LEU B 1 226 ? 4.84 -63.969 -19.047 1 72.75 226 LEU B O 1
ATOM 4386 N N . PRO B 1 227 ? 2.988 -65 -18.641 1 66 227 PRO B N 1
ATOM 4387 C CA . PRO B 1 227 ? 3.377 -66.125 -19.469 1 66 227 PRO B CA 1
ATOM 4388 C C . PRO B 1 227 ? 4.023 -65.688 -20.781 1 66 227 PRO B C 1
ATOM 4390 O O . PRO B 1 227 ? 5.016 -66.312 -21.203 1 66 227 PRO B O 1
ATOM 4393 N N . ASP B 1 228 ? 3.643 -64.812 -21.562 1 63.22 228 ASP B N 1
ATOM 4394 C CA . ASP B 1 228 ? 4.191 -64.438 -22.859 1 63.22 228 ASP B CA 1
ATOM 4395 C C . ASP B 1 228 ? 4.68 -63.031 -22.891 1 63.22 228 ASP B C 1
ATOM 4397 O O . ASP B 1 228 ? 5.09 -62.531 -23.953 1 63.22 228 ASP B O 1
ATOM 4401 N N . ARG B 1 229 ? 4.68 -62.469 -21.844 1 75.5 229 ARG B N 1
ATOM 4402 C CA . ARG B 1 229 ? 5.062 -61.062 -21.859 1 75.5 229 ARG B CA 1
ATOM 4403 C C . ARG B 1 229 ? 5.41 -60.562 -20.469 1 75.5 229 ARG B C 1
ATOM 4405 O O . ARG B 1 229 ? 5.48 -61.344 -19.516 1 75.5 229 ARG B O 1
ATOM 4412 N N . CYS B 1 230 ? 6.027 -59.438 -20.422 1 77.56 230 CYS B N 1
ATOM 4413 C CA . CYS B 1 230 ? 6.305 -58.844 -19.125 1 77.56 230 CYS B CA 1
ATOM 4414 C C . CYS B 1 230 ? 5.664 -57.469 -19 1 77.56 230 CYS B C 1
ATOM 4416 O O . CYS B 1 230 ? 5.215 -56.906 -20 1 77.56 230 CYS B O 1
ATOM 4418 N N . MET B 1 231 ? 5.418 -57.156 -17.844 1 86.44 231 MET B N 1
ATOM 4419 C CA . MET B 1 231 ? 4.875 -55.844 -17.516 1 86.44 231 MET B CA 1
ATOM 4420 C C . MET B 1 231 ? 5.723 -55.125 -16.469 1 86.44 231 MET B C 1
ATOM 4422 O O . MET B 1 231 ? 6.242 -55.781 -15.555 1 86.44 231 MET B O 1
ATOM 4426 N N . ARG B 1 232 ? 5.98 -53.875 -16.719 1 89.69 232 ARG B N 1
ATOM 4427 C CA . ARG B 1 232 ? 6.656 -53.062 -15.727 1 89.69 232 ARG B CA 1
ATOM 4428 C C . ARG B 1 232 ? 5.648 -52.375 -14.789 1 89.69 232 ARG B C 1
ATOM 4430 O O . ARG B 1 232 ? 4.66 -51.812 -15.242 1 89.69 232 ARG B O 1
ATOM 4437 N N . VAL B 1 233 ? 5.836 -52.562 -13.492 1 90.56 233 VAL B N 1
ATOM 4438 C CA . VAL B 1 233 ? 4.98 -51.938 -12.469 1 90.56 233 VAL B CA 1
ATOM 4439 C C . VAL B 1 233 ? 5.766 -50.906 -11.688 1 90.56 233 VAL B C 1
ATOM 4441 O O . VAL B 1 233 ? 6.836 -51.188 -11.148 1 90.56 233 VAL B O 1
ATOM 4444 N N . VAL B 1 234 ? 5.293 -49.719 -11.719 1 93 234 VAL B N 1
ATOM 4445 C CA . VAL B 1 234 ? 5.973 -48.594 -11.062 1 93 234 VAL B CA 1
ATOM 4446 C C . VAL B 1 234 ? 5.066 -47.969 -10 1 93 234 VAL B C 1
ATOM 4448 O O . VAL B 1 234 ? 3.922 -47.625 -10.281 1 93 234 VAL B O 1
ATOM 4451 N N . ASP B 1 235 ? 5.551 -47.844 -8.789 1 92.38 235 ASP B N 1
ATOM 4452 C CA . ASP B 1 235 ? 4.809 -47.25 -7.68 1 92.38 235 ASP B CA 1
ATOM 4453 C C . ASP B 1 235 ? 5.215 -45.812 -7.457 1 92.38 235 ASP B C 1
ATOM 4455 O O . ASP B 1 235 ? 6.395 -45.469 -7.562 1 92.38 235 ASP B O 1
ATOM 4459 N N . PHE B 1 236 ? 4.207 -45 -7.188 1 89.69 236 PHE B N 1
ATOM 4460 C CA . PHE B 1 236 ? 4.414 -43.594 -6.992 1 89.69 236 PHE B CA 1
ATOM 4461 C C . PHE B 1 236 ? 3.777 -43.125 -5.684 1 89.69 236 PHE B C 1
ATOM 4463 O O . PHE B 1 236 ? 2.68 -43.562 -5.336 1 89.69 236 PHE B O 1
ATOM 4470 N N . ASP B 1 237 ? 4.5 -42.25 -4.988 1 86.75 237 ASP B N 1
ATOM 4471 C CA . ASP B 1 237 ? 3.904 -41.469 -3.908 1 86.75 237 ASP B CA 1
ATOM 4472 C C . ASP B 1 237 ? 3.512 -40.062 -4.395 1 86.75 237 ASP B C 1
ATOM 4474 O O . ASP B 1 237 ? 4.32 -39.375 -5.008 1 86.75 237 ASP B O 1
ATOM 4478 N N . ASP B 1 238 ? 2.27 -39.781 -4.238 1 80.69 238 ASP B N 1
ATOM 4479 C CA . ASP B 1 238 ? 1.799 -38.438 -4.527 1 80.69 238 ASP B CA 1
ATOM 4480 C C . ASP B 1 238 ? 2.072 -37.5 -3.355 1 80.69 238 ASP B C 1
ATOM 4482 O O . ASP B 1 238 ? 1.427 -37.594 -2.309 1 80.69 238 ASP B O 1
ATOM 4486 N N . GLU B 1 239 ? 2.938 -36.625 -3.617 1 74.12 239 GLU B N 1
ATOM 4487 C CA . GLU B 1 239 ? 3.4 -35.75 -2.525 1 74.12 239 GLU B CA 1
ATOM 4488 C C . GLU B 1 239 ? 2.352 -34.719 -2.156 1 74.12 239 GLU B C 1
ATOM 4490 O O . GLU B 1 239 ? 2.391 -34.156 -1.062 1 74.12 239 GLU B O 1
ATOM 4495 N N . LEU B 1 240 ? 1.474 -34.5 -3.039 1 70.31 240 LEU B N 1
ATOM 4496 C CA . LEU B 1 240 ? 0.419 -33.531 -2.758 1 70.31 240 LEU B CA 1
ATOM 4497 C C . LEU B 1 240 ? -0.703 -34.156 -1.945 1 70.31 240 LEU B C 1
ATOM 4499 O O . LEU B 1 240 ? -1.164 -33.594 -0.957 1 70.31 240 LEU B O 1
ATOM 4503 N N . THR B 1 241 ? -1.171 -35.312 -2.332 1 72 241 THR B N 1
ATOM 4504 C CA . THR B 1 241 ? -2.344 -35.906 -1.718 1 72 241 THR B CA 1
ATOM 4505 C C . THR B 1 241 ? -1.931 -36.938 -0.673 1 72 241 THR B C 1
ATOM 4507 O O . THR B 1 241 ? -2.744 -37.375 0.156 1 72 241 THR B O 1
ATOM 4510 N N . GLY B 1 242 ? -0.748 -37.312 -0.738 1 75.81 242 GLY B N 1
ATOM 4511 C CA . GLY B 1 242 ? -0.285 -38.375 0.133 1 75.81 242 GLY B CA 1
ATOM 4512 C C . GLY B 1 242 ? -0.675 -39.781 -0.358 1 75.81 242 GLY B C 1
ATOM 4513 O O . GLY B 1 242 ? -0.32 -40.781 0.258 1 75.81 242 GLY B O 1
ATOM 4514 N N . ALA B 1 243 ? -1.338 -39.875 -1.413 1 80.06 243 ALA B N 1
ATOM 4515 C CA . ALA B 1 243 ? -1.807 -41.156 -1.941 1 80.06 243 ALA B CA 1
ATOM 4516 C C . ALA B 1 243 ? -0.67 -41.906 -2.609 1 80.06 243 ALA B C 1
ATOM 4518 O O . ALA B 1 243 ? 0.352 -41.312 -2.975 1 80.06 243 ALA B O 1
ATOM 4519 N N . HIS B 1 244 ? -0.897 -43.25 -2.621 1 87.69 244 HIS B N 1
ATOM 4520 C CA . HIS B 1 244 ? 0.028 -44.156 -3.314 1 87.69 244 HIS B CA 1
ATOM 4521 C C . HIS B 1 244 ? -0.595 -44.719 -4.59 1 87.69 244 HIS B C 1
ATOM 4523 O O . HIS B 1 244 ? -1.644 -45.344 -4.539 1 87.69 244 HIS B O 1
ATOM 4529 N N . HIS B 1 245 ? 0.026 -44.375 -5.68 1 89.38 245 HIS B N 1
ATOM 4530 C CA . HIS B 1 245 ? -0.5 -44.812 -6.965 1 89.38 245 HIS B CA 1
ATOM 4531 C C . HIS B 1 245 ? 0.448 -45.812 -7.633 1 89.38 245 HIS B C 1
ATOM 4533 O O . HIS B 1 245 ? 1.607 -45.938 -7.234 1 89.38 245 HIS B O 1
ATOM 4539 N N . THR B 1 246 ? -0.136 -46.562 -8.625 1 90.56 246 THR B N 1
ATOM 4540 C CA . THR B 1 246 ? 0.672 -47.531 -9.352 1 90.56 246 THR B CA 1
ATOM 4541 C C . THR B 1 246 ? 0.418 -47.438 -10.859 1 90.56 246 THR B C 1
ATOM 4543 O O . THR B 1 246 ? -0.727 -47.281 -11.289 1 90.56 246 THR B O 1
ATOM 4546 N N . ALA B 1 247 ? 1.47 -47.438 -11.578 1 93.88 247 ALA B N 1
ATOM 4547 C CA . ALA B 1 247 ? 1.356 -47.531 -13.031 1 93.88 247 ALA B CA 1
ATOM 4548 C C . ALA B 1 247 ? 1.79 -48.906 -13.523 1 93.88 247 ALA B C 1
ATOM 4550 O O . ALA B 1 247 ? 2.82 -49.438 -13.094 1 93.88 247 ALA B O 1
ATOM 4551 N N . PHE B 1 248 ? 0.94 -49.531 -14.414 1 90.56 248 PHE B N 1
ATOM 4552 C CA . PHE B 1 248 ? 1.262 -50.781 -15.117 1 90.56 248 PHE B CA 1
ATOM 4553 C C . PHE B 1 248 ? 1.563 -50.5 -16.594 1 90.56 248 PHE B C 1
ATOM 4555 O O . PHE B 1 248 ? 0.735 -49.906 -17.297 1 90.56 248 PHE B O 1
ATOM 4562 N N . ILE B 1 249 ? 2.73 -50.906 -17 1 93 249 ILE B N 1
ATOM 4563 C CA . ILE B 1 249 ? 3.162 -50.594 -18.344 1 93 249 ILE B CA 1
ATOM 4564 C C . ILE B 1 249 ? 3.457 -51.875 -19.109 1 93 249 ILE B C 1
ATOM 4566 O O . ILE B 1 249 ? 4.352 -52.625 -18.734 1 93 249 ILE B O 1
ATOM 4570 N N . GLY B 1 250 ? 2.723 -52.031 -20.203 1 89.81 250 GLY B N 1
ATOM 4571 C CA . GLY B 1 250 ? 2.996 -53.188 -21.047 1 89.81 250 GLY B CA 1
ATOM 4572 C C . GLY B 1 250 ? 4.363 -53.156 -21.703 1 89.81 250 GLY B C 1
ATOM 4573 O O . GLY B 1 250 ? 4.871 -52.062 -22 1 89.81 250 GLY B O 1
ATOM 4574 N N . SER B 1 251 ? 4.957 -54.25 -21.969 1 84.19 251 SER B N 1
ATOM 4575 C CA . SER B 1 251 ? 6.312 -54.375 -22.5 1 84.19 251 SER B CA 1
ATOM 4576 C C . SER B 1 251 ? 6.387 -53.844 -23.922 1 84.19 251 SER B C 1
ATOM 4578 O O . SER B 1 251 ? 7.449 -53.406 -24.375 1 84.19 251 SER B O 1
ATOM 4580 N N . THR B 1 252 ? 5.258 -53.844 -24.609 1 85.81 252 THR B N 1
ATOM 4581 C CA . THR B 1 252 ? 5.266 -53.406 -26 1 85.81 252 THR B CA 1
ATOM 4582 C C . THR B 1 252 ? 4.645 -52.031 -26.125 1 85.81 252 THR B C 1
ATOM 4584 O O . THR B 1 252 ? 4.211 -51.625 -27.219 1 85.81 252 THR B O 1
ATOM 4587 N N . THR B 1 253 ? 4.555 -51.312 -25 1 90.94 253 THR B N 1
ATOM 4588 C CA . THR B 1 253 ? 3.947 -49.969 -25.016 1 90.94 253 THR B CA 1
ATOM 4589 C C . THR B 1 253 ? 4.746 -49.031 -25.906 1 90.94 253 THR B C 1
ATOM 4591 O O . THR B 1 253 ? 5.961 -48.906 -25.75 1 90.94 253 THR B O 1
ATOM 4594 N N . PRO B 1 254 ? 4.055 -48.406 -26.859 1 88.56 254 PRO B N 1
ATOM 4595 C CA . PRO B 1 254 ? 4.773 -47.438 -27.703 1 88.56 254 PRO B CA 1
ATOM 4596 C C . PRO B 1 254 ? 5.203 -46.188 -26.938 1 88.56 254 PRO B C 1
ATOM 4598 O O . PRO B 1 254 ? 4.539 -45.781 -25.969 1 88.56 254 PRO B O 1
ATOM 4601 N N . ALA B 1 255 ? 6.293 -45.656 -27.406 1 82 255 ALA B N 1
ATOM 4602 C CA . ALA B 1 255 ? 6.785 -44.438 -26.781 1 82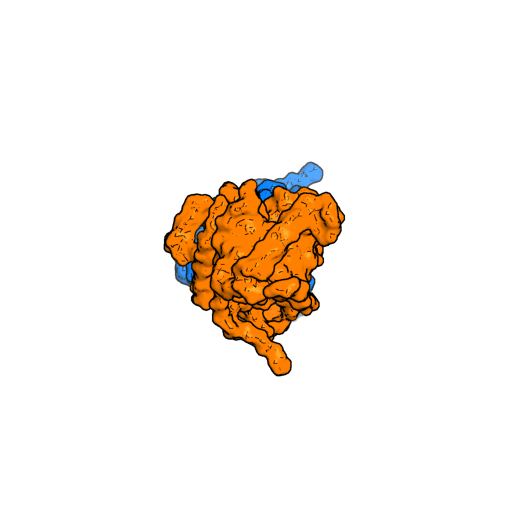 255 ALA B CA 1
ATOM 4603 C C . ALA B 1 255 ? 5.898 -43.25 -27.141 1 82 255 ALA B C 1
ATOM 4605 O O . ALA B 1 255 ? 5.75 -42.312 -26.344 1 82 255 ALA B O 1
ATOM 4606 N N . ALA B 1 256 ? 5.359 -43.344 -28.344 1 84.19 256 ALA B N 1
ATOM 4607 C CA . ALA B 1 256 ? 4.559 -42.219 -28.812 1 84.19 256 ALA B CA 1
ATOM 4608 C C . ALA B 1 256 ? 3.066 -42.531 -28.672 1 84.19 256 ALA B C 1
ATOM 4610 O O . ALA B 1 256 ? 2.566 -43.5 -29.219 1 84.19 256 ALA B O 1
ATOM 4611 N N . ALA B 1 257 ? 2.334 -41.75 -27.953 1 86.81 257 ALA B N 1
ATOM 4612 C CA . ALA B 1 257 ? 0.882 -41.688 -27.797 1 86.81 257 ALA B CA 1
ATOM 4613 C C . ALA B 1 257 ? 0.31 -43 -27.344 1 86.81 257 ALA B C 1
ATOM 4615 O O . ALA B 1 257 ? -0.629 -43.531 -27.953 1 86.81 257 ALA B O 1
ATOM 4616 N N . PRO B 1 258 ? 0.869 -43.562 -26.297 1 91.38 258 PRO B N 1
ATOM 4617 C CA . PRO B 1 258 ? 0.279 -44.812 -25.797 1 91.38 258 PRO B CA 1
ATOM 4618 C C . PRO B 1 258 ? -1.141 -44.656 -25.266 1 91.38 258 PRO B C 1
ATOM 4620 O O . PRO B 1 258 ? -1.521 -43.531 -24.891 1 91.38 258 PRO B O 1
ATOM 4623 N N . THR B 1 259 ? -1.898 -45.75 -25.359 1 92 259 THR B N 1
ATOM 4624 C CA . THR B 1 259 ? -3.199 -45.781 -24.703 1 92 259 THR B CA 1
ATOM 4625 C C . THR B 1 259 ? -3.037 -45.938 -23.188 1 92 259 THR B C 1
ATOM 4627 O O . THR B 1 259 ? -2.252 -46.75 -22.734 1 92 259 THR B O 1
ATOM 4630 N N . VAL B 1 260 ? -3.744 -45.031 -22.469 1 92.38 260 VAL B N 1
ATOM 4631 C CA . VAL B 1 260 ? -3.697 -45.062 -21 1 92.38 260 VAL B CA 1
ATOM 4632 C C . VAL B 1 260 ? -5.094 -45.344 -20.453 1 92.38 260 VAL B C 1
ATOM 4634 O O . VAL B 1 260 ? -6.055 -44.656 -20.812 1 92.38 260 VAL B O 1
ATOM 4637 N N . TYR B 1 261 ? -5.211 -46.344 -19.594 1 89.12 261 TYR B N 1
ATOM 4638 C CA . TYR B 1 261 ? -6.453 -46.594 -18.891 1 89.12 261 TYR B CA 1
ATOM 4639 C C . TYR B 1 261 ? -6.352 -46.156 -17.422 1 89.12 261 TYR B C 1
ATOM 4641 O O . TYR B 1 261 ? -5.418 -46.562 -16.719 1 89.12 261 TYR B O 1
ATOM 4649 N N . ILE B 1 262 ? -7.336 -45.344 -17.047 1 87.69 262 ILE B N 1
ATOM 4650 C CA . ILE B 1 262 ? -7.379 -44.938 -15.656 1 87.69 262 ILE B CA 1
ATOM 4651 C C . ILE B 1 262 ? -8.281 -45.906 -14.867 1 87.69 262 ILE B C 1
ATOM 4653 O O . ILE B 1 262 ? -9.438 -46.094 -15.234 1 87.69 262 ILE B O 1
ATOM 4657 N N . VAL B 1 263 ? -7.711 -46.438 -13.844 1 82.31 263 VAL B N 1
ATOM 4658 C CA . VAL B 1 263 ? -8.477 -47.344 -12.984 1 82.31 263 VAL B CA 1
ATOM 4659 C C . VAL B 1 263 ? -8.414 -46.844 -11.539 1 82.31 263 VAL B C 1
ATOM 4661 O O . VAL B 1 263 ? -7.336 -46.531 -11.031 1 82.31 263 VAL B O 1
ATOM 4664 N N . PHE B 1 264 ? -9.547 -46.719 -10.93 1 79.88 264 PHE B N 1
ATOM 4665 C CA . PHE B 1 264 ? -9.609 -46.281 -9.539 1 79.88 264 PHE B CA 1
ATOM 4666 C C . PHE B 1 264 ? -9.703 -47.5 -8.602 1 79.88 264 PHE B C 1
ATOM 4668 O O . PHE B 1 264 ? -10.305 -48.5 -8.945 1 79.88 264 PHE B O 1
ATOM 4675 N N . GLU B 1 265 ? -9.016 -47.219 -7.457 1 75.5 265 GLU B N 1
ATOM 4676 C CA . GLU B 1 265 ? -9.086 -48.25 -6.441 1 75.5 265 GLU B CA 1
ATOM 4677 C C . GLU B 1 265 ? -10.531 -48.531 -6.031 1 75.5 265 GLU B C 1
ATOM 4679 O O . GLU B 1 265 ? -11.328 -47.594 -5.879 1 75.5 265 GLU B O 1
ATOM 4684 N N . CYS B 1 266 ? -10.859 -49.781 -6.043 1 64.25 266 CYS B N 1
ATOM 4685 C CA . CYS B 1 266 ? -12.195 -50.219 -5.66 1 64.25 266 CYS B CA 1
ATOM 4686 C C . CYS B 1 266 ? -12.469 -49.938 -4.191 1 64.25 266 CYS B C 1
ATOM 4688 O O . CYS B 1 266 ? -11.547 -49.938 -3.369 1 64.25 266 CYS B O 1
ATOM 4690 N N . SER B 1 267 ? -13.633 -49.25 -3.922 1 58.12 267 SER B N 1
ATOM 4691 C CA . SER B 1 267 ? -14.031 -49 -2.541 1 58.12 267 SER B CA 1
ATOM 4692 C C . SER B 1 267 ? -13.781 -50.219 -1.659 1 58.12 267 SER B C 1
ATOM 4694 O O . SER B 1 267 ? -13.609 -50.094 -0.446 1 58.12 267 SER B O 1
ATOM 4696 N N . HIS B 1 268 ? -13.797 -51.406 -2.279 1 56 268 HIS B N 1
ATOM 4697 C CA . HIS B 1 268 ? -13.602 -52.594 -1.484 1 56 268 HIS B CA 1
ATOM 4698 C C . HIS B 1 268 ? -12.117 -52.875 -1.251 1 56 268 HIS B C 1
ATOM 4700 O O . HIS B 1 268 ? -11.758 -53.75 -0.49 1 56 268 HIS B O 1
ATOM 4706 N N . ARG B 1 269 ? -11.172 -51.812 -1.374 1 55.53 269 ARG B N 1
ATOM 4707 C CA . ARG B 1 269 ? -9.789 -51.531 -1.01 1 55.53 269 ARG B CA 1
ATOM 4708 C C . ARG B 1 269 ? -8.82 -52.344 -1.879 1 55.53 269 ARG B C 1
ATOM 4710 O O . ARG B 1 269 ? -7.621 -52.062 -1.896 1 55.53 269 ARG B O 1
ATOM 4717 N N . ASP B 1 270 ? -9.016 -53.75 -2.107 1 47.5 270 ASP B N 1
ATOM 4718 C CA . ASP B 1 270 ? -8 -54.531 -2.803 1 47.5 270 ASP B CA 1
ATOM 4719 C C . ASP B 1 270 ? -8.461 -54.906 -4.207 1 47.5 270 ASP B C 1
ATOM 4721 O O . ASP B 1 270 ? -9.344 -55.75 -4.367 1 47.5 270 ASP B O 1
ATOM 4725 N N . PRO B 1 271 ? -8.203 -54.062 -5.207 1 49.34 271 PRO B N 1
ATOM 4726 C CA . PRO B 1 271 ? -8.633 -54.438 -6.555 1 49.34 271 PRO B CA 1
ATOM 4727 C C . PRO B 1 271 ? -8.195 -55.875 -6.945 1 49.34 271 PRO B C 1
ATOM 4729 O O . PRO B 1 271 ? -8.672 -56.406 -7.945 1 49.34 271 PRO B O 1
ATOM 4732 N N . LEU B 1 272 ? -7.109 -56.312 -6.305 1 47.94 272 LEU B N 1
ATOM 4733 C CA . LEU B 1 272 ? -6.66 -57.656 -6.594 1 47.94 272 LEU B CA 1
ATOM 4734 C C . LEU B 1 272 ? -7.508 -58.688 -5.844 1 47.94 272 LEU B C 1
ATOM 4736 O O . LEU B 1 272 ? -7.246 -59.875 -5.918 1 47.94 272 LEU B O 1
ATOM 4740 N N . ALA B 1 273 ? -8.469 -58.062 -5.219 1 50.41 273 ALA B N 1
ATOM 4741 C CA . ALA B 1 273 ? -9.328 -59 -4.516 1 50.41 273 ALA B CA 1
ATOM 4742 C C . ALA B 1 273 ? -10.328 -59.656 -5.469 1 50.41 273 ALA B C 1
ATOM 4744 O O . ALA B 1 273 ? -10.773 -59.031 -6.434 1 50.41 273 ALA B O 1
ATOM 4745 N N . PRO B 1 274 ? -10.625 -60.875 -5.469 1 56.56 274 PRO B N 1
ATOM 4746 C CA . PRO B 1 274 ? -11.203 -61.781 -6.465 1 56.56 274 PRO B CA 1
ATOM 4747 C C . PRO B 1 274 ? -12.602 -61.344 -6.902 1 56.56 274 PRO B C 1
ATOM 4749 O O . PRO B 1 274 ? -13 -61.594 -8.047 1 56.56 274 PRO B O 1
ATOM 4752 N N . ASP B 1 275 ? -13.547 -60.625 -6.09 1 59.59 275 ASP B N 1
ATOM 4753 C CA . ASP B 1 275 ? -14.953 -60.719 -6.488 1 59.59 275 ASP B CA 1
ATOM 4754 C C . ASP B 1 275 ? -15.523 -59.344 -6.828 1 59.59 275 ASP B C 1
ATOM 4756 O O . ASP B 1 275 ? -16.734 -59.156 -6.797 1 59.59 275 ASP B O 1
ATOM 4760 N N . CYS B 1 276 ? -14.867 -58.375 -7.145 1 63.97 276 CYS B N 1
ATOM 4761 C CA . CYS B 1 276 ? -15.602 -57.156 -7.457 1 63.97 276 CYS B CA 1
ATOM 4762 C C . CYS B 1 276 ? -15.422 -56.75 -8.914 1 63.97 276 CYS B C 1
ATOM 4764 O O . CYS B 1 276 ? -14.445 -57.156 -9.562 1 63.97 276 CYS B O 1
ATOM 4766 N N . GLY B 1 277 ? -16.484 -56.312 -9.609 1 68.69 277 GLY B N 1
ATOM 4767 C CA . GLY B 1 277 ? -16.453 -55.812 -10.977 1 68.69 277 GLY B CA 1
ATOM 4768 C C . GLY B 1 277 ? -15.227 -54.969 -11.281 1 68.69 277 GLY B C 1
ATOM 4769 O O . GLY B 1 277 ? -14.688 -55.031 -12.391 1 68.69 277 GLY B O 1
ATOM 4770 N N . CYS B 1 278 ? -14.773 -54.438 -10.297 1 73.12 278 CYS B N 1
ATOM 4771 C CA . CYS B 1 278 ? -13.594 -53.594 -10.477 1 73.12 278 CYS B CA 1
ATOM 4772 C C . CYS B 1 278 ? -12.375 -54.438 -10.812 1 73.12 278 CYS B C 1
ATOM 4774 O O . CYS B 1 278 ? -11.547 -54.062 -11.641 1 73.12 278 CYS B O 1
ATOM 4776 N N . ARG B 1 279 ? -12.359 -55.5 -10.25 1 73.94 279 ARG B N 1
ATOM 4777 C CA . ARG B 1 279 ? -11.234 -56.406 -10.492 1 73.94 279 ARG B CA 1
ATOM 4778 C C . ARG B 1 279 ? -11.273 -56.938 -11.922 1 73.94 279 ARG B C 1
ATOM 4780 O O . ARG B 1 279 ? -10.227 -57.062 -12.57 1 73.94 279 ARG B O 1
ATOM 4787 N N . GLN B 1 280 ? -12.539 -57.344 -12.234 1 76.44 280 GLN B N 1
ATOM 4788 C CA . GLN B 1 280 ? -12.672 -57.844 -13.586 1 76.44 280 GLN B CA 1
ATOM 4789 C C . GLN B 1 280 ? -12.25 -56.812 -14.625 1 76.44 280 GLN B C 1
ATOM 4791 O O . GLN B 1 280 ? -11.57 -57.156 -15.594 1 76.44 280 GLN B O 1
ATOM 4796 N N . GLU B 1 281 ? -12.641 -55.688 -14.375 1 78.81 281 GLU B N 1
ATOM 4797 C CA . GLU B 1 281 ? -12.266 -54.594 -15.289 1 78.81 281 GLU B CA 1
ATOM 4798 C C . GLU B 1 281 ? -10.75 -54.406 -15.32 1 78.81 281 GLU B C 1
ATOM 4800 O O . GLU B 1 281 ? -10.164 -54.25 -16.391 1 78.81 281 GLU B O 1
ATOM 4805 N N . PHE B 1 282 ? -10.195 -54.406 -14.242 1 84.5 282 PHE B N 1
ATOM 4806 C CA . PHE B 1 282 ? -8.75 -54.281 -14.148 1 84.5 282 PHE B CA 1
ATOM 4807 C C . PHE B 1 282 ? -8.039 -55.375 -14.891 1 84.5 282 PHE B C 1
ATOM 4809 O O . PHE B 1 282 ? -7.121 -55.125 -15.68 1 84.5 282 PHE B O 1
ATOM 4816 N N . GLU B 1 283 ? -8.523 -56.562 -14.602 1 82.62 283 GLU B N 1
ATOM 4817 C CA . GLU B 1 283 ? -7.875 -57.719 -15.227 1 82.62 283 GLU B CA 1
ATOM 4818 C C . GLU B 1 283 ? -8.008 -57.656 -16.75 1 82.62 283 GLU B C 1
ATOM 4820 O O . GLU B 1 283 ? -7.07 -58 -17.469 1 82.62 283 GLU B O 1
ATOM 4825 N N . THR B 1 284 ? -9.141 -57.25 -17.109 1 84.69 284 THR B N 1
ATOM 4826 C CA . THR B 1 284 ? -9.359 -57.125 -18.547 1 84.69 284 THR B CA 1
ATOM 4827 C C . THR B 1 284 ? -8.391 -56.125 -19.156 1 84.69 284 THR B C 1
ATOM 4829 O O . THR B 1 284 ? -7.77 -56.375 -20.188 1 84.69 284 THR B O 1
ATOM 4832 N N . ARG B 1 285 ? -8.219 -55.062 -18.5 1 87.94 285 ARG B N 1
ATOM 4833 C CA . ARG B 1 285 ? -7.32 -54 -19 1 87.94 285 ARG B CA 1
ATOM 4834 C C . ARG B 1 285 ? -5.867 -54.469 -18.906 1 87.94 285 ARG B C 1
ATOM 4836 O O . ARG B 1 285 ? -5.062 -54.156 -19.797 1 87.94 285 ARG B O 1
ATOM 4843 N N . ARG B 1 286 ? -5.621 -55.094 -17.875 1 87.62 286 ARG B N 1
ATOM 4844 C CA . ARG B 1 286 ? -4.266 -55.594 -17.672 1 87.62 286 ARG B CA 1
ATOM 4845 C C . ARG B 1 286 ? -3.865 -56.562 -18.797 1 87.62 286 ARG B C 1
ATOM 4847 O O . ARG B 1 286 ? -2.76 -56.469 -19.344 1 87.62 286 ARG B O 1
ATOM 4854 N N . THR B 1 287 ? -4.801 -57.406 -19.141 1 85.38 287 THR B N 1
ATOM 4855 C CA . THR B 1 287 ? -4.551 -58.344 -20.219 1 85.38 287 THR B CA 1
ATOM 4856 C C . THR B 1 287 ? -4.359 -57.625 -21.547 1 85.38 287 THR B C 1
ATOM 4858 O O . THR B 1 287 ? -3.471 -57.969 -22.328 1 85.38 287 THR B O 1
ATOM 4861 N N . ARG B 1 288 ? -5.109 -56.688 -21.703 1 88.44 288 ARG B N 1
ATOM 4862 C CA . ARG B 1 288 ? -5.055 -55.938 -22.938 1 88.44 288 ARG B CA 1
ATOM 4863 C C . ARG B 1 288 ? -3.715 -55.219 -23.078 1 88.44 288 ARG B C 1
ATOM 4865 O O . ARG B 1 288 ? -3.074 -55.281 -24.141 1 88.44 288 ARG B O 1
ATOM 4872 N N . ILE B 1 289 ? -3.258 -54.562 -22.078 1 90.38 289 ILE B N 1
ATOM 4873 C CA . ILE B 1 289 ? -2.033 -53.812 -22.203 1 90.38 289 ILE B CA 1
ATOM 4874 C C . ILE B 1 289 ? -0.83 -54.75 -22.281 1 90.38 289 ILE B C 1
ATOM 4876 O O . ILE B 1 289 ? 0.195 -54.406 -22.875 1 90.38 289 ILE B O 1
ATOM 4880 N N . ALA B 1 290 ? -0.997 -55.844 -21.656 1 85.06 290 ALA B N 1
ATOM 4881 C CA . ALA B 1 290 ? 0.069 -56.844 -21.766 1 85.06 290 ALA B CA 1
ATOM 4882 C C . ALA B 1 290 ? 0.228 -57.312 -23.219 1 85.06 290 ALA B C 1
ATOM 4884 O O . ALA B 1 290 ? 1.347 -57.531 -23.688 1 85.06 290 ALA B O 1
ATOM 4885 N N . ALA B 1 291 ? -0.879 -57.406 -23.891 1 85.38 291 ALA B N 1
ATOM 4886 C CA . ALA B 1 291 ? -0.893 -57.938 -25.25 1 85.38 291 ALA B CA 1
ATOM 4887 C C . ALA B 1 291 ? -0.565 -56.844 -26.266 1 85.38 291 ALA B C 1
ATOM 4889 O O . ALA B 1 291 ? 0.218 -57.062 -27.203 1 85.38 291 ALA B O 1
ATOM 4890 N N . GLU B 1 292 ? -1.114 -55.719 -26.156 1 87.69 292 GLU B N 1
ATOM 4891 C CA . GLU B 1 292 ? -1.084 -54.719 -27.219 1 87.69 292 GLU B CA 1
ATOM 4892 C C . GLU B 1 292 ? -0.224 -53.531 -26.812 1 87.69 292 GLU B C 1
ATOM 4894 O O . GLU B 1 292 ? 0.075 -52.656 -27.656 1 87.69 292 GLU B O 1
ATOM 4899 N N . GLY B 1 293 ? 0.179 -53.594 -25.703 1 90.06 293 GLY B N 1
ATOM 4900 C CA . GLY B 1 293 ? 0.84 -52.406 -25.203 1 90.06 293 GLY B CA 1
ATOM 4901 C C . GLY B 1 293 ? -0.125 -51.375 -24.641 1 90.06 293 GLY B C 1
ATOM 4902 O O . GLY B 1 293 ? -1.288 -51.312 -25.047 1 90.06 293 GLY B O 1
ATOM 4903 N N . GLY B 1 294 ? 0.336 -50.594 -23.703 1 94.25 294 GLY B N 1
ATOM 4904 C CA . GLY B 1 294 ? -0.455 -49.594 -23.031 1 94.25 294 GLY B CA 1
ATOM 4905 C C . GLY B 1 294 ? -0.073 -49.406 -21.562 1 94.25 294 GLY B C 1
ATOM 4906 O O . GLY B 1 294 ? 0.92 -50 -21.109 1 94.25 294 GLY B O 1
ATOM 4907 N N . ILE B 1 295 ? -0.783 -48.469 -20.953 1 94.25 295 ILE B N 1
ATOM 4908 C CA . ILE B 1 295 ? -0.487 -48.125 -19.562 1 94.25 295 ILE B CA 1
ATOM 4909 C C . ILE B 1 295 ? -1.776 -48.156 -18.75 1 94.25 295 ILE B C 1
ATOM 4911 O O . ILE B 1 295 ? -2.822 -47.688 -19.219 1 94.25 295 ILE B O 1
ATOM 4915 N N . ILE B 1 296 ? -1.756 -48.75 -17.578 1 92.31 296 ILE B N 1
ATOM 4916 C CA . ILE B 1 296 ? -2.807 -48.562 -16.594 1 92.31 296 ILE B CA 1
ATOM 4917 C C . ILE B 1 296 ? -2.287 -47.688 -15.453 1 92.31 296 ILE B C 1
ATOM 4919 O O . ILE B 1 296 ? -1.234 -47.969 -14.875 1 92.31 296 ILE B O 1
ATOM 4923 N N . VAL B 1 297 ? -2.926 -46.625 -15.242 1 91.75 297 VAL B N 1
ATOM 4924 C CA . VAL B 1 297 ? -2.68 -45.844 -14.031 1 91.75 297 VAL B CA 1
ATOM 4925 C C . VAL B 1 297 ? -3.742 -46.188 -12.984 1 91.75 297 VAL B C 1
ATOM 4927 O O . VAL B 1 297 ? -4.918 -45.844 -13.156 1 91.75 297 VAL B O 1
ATOM 4930 N N . TYR B 1 298 ? -3.277 -46.875 -11.961 1 89.19 298 TYR B N 1
ATOM 4931 C CA . TYR B 1 298 ? -4.141 -47.281 -10.859 1 89.19 298 TYR B CA 1
ATOM 4932 C C . TYR B 1 298 ? -4.074 -46.25 -9.711 1 89.19 298 TYR B C 1
ATOM 4934 O O . TYR B 1 298 ? -3.066 -46.188 -9.008 1 89.19 298 TYR B O 1
ATOM 4942 N N . LEU B 1 299 ? -5.098 -45.531 -9.562 1 85.56 299 LEU B N 1
ATOM 4943 C CA . LEU B 1 299 ? -5.145 -44.469 -8.547 1 85.56 299 LEU B CA 1
ATOM 4944 C C . LEU B 1 299 ? -5.742 -45 -7.246 1 85.56 299 LEU B C 1
ATOM 4946 O O . LEU B 1 299 ? -6.844 -45.562 -7.246 1 85.56 299 LEU B O 1
ATOM 4950 N N . ARG B 1 300 ? -4.875 -44.875 -6.152 1 75.19 300 ARG B N 1
ATOM 4951 C CA . ARG B 1 300 ? -5.34 -45.344 -4.852 1 75.19 300 ARG B CA 1
ATOM 4952 C C . ARG B 1 300 ? -5.895 -44.219 -4.016 1 75.19 300 ARG B C 1
ATOM 4954 O O . ARG B 1 300 ? -5.391 -43.094 -4.086 1 75.19 300 ARG B O 1
ATOM 4961 N N . SER B 1 301 ? -7.098 -44.094 -3.764 1 59.19 301 SER B N 1
ATOM 4962 C CA . SER B 1 301 ? -7.785 -43.031 -3.055 1 59.19 301 SER B CA 1
ATOM 4963 C C . SER B 1 301 ? -7.43 -43.031 -1.572 1 59.19 301 SER B C 1
ATOM 4965 O O . SER B 1 301 ? -7.336 -44.094 -0.95 1 59.19 301 SER B O 1
ATOM 4967 N N . ASN B 1 302 ? -6.371 -42.469 -1.104 1 50.47 302 ASN B N 1
ATOM 4968 C CA . ASN B 1 302 ? -6.641 -42.375 0.324 1 50.47 302 ASN B CA 1
ATOM 4969 C C . ASN B 1 302 ? -7.992 -41.688 0.59 1 50.47 302 ASN B C 1
ATOM 4971 O O . ASN B 1 302 ? -8.367 -40.75 -0.095 1 50.47 302 ASN B O 1
ATOM 4975 N N . PRO B 1 303 ? -8.734 -41.75 2.127 1 43.06 303 PRO B N 1
ATOM 4976 C CA . PRO B 1 303 ? -10.188 -41.906 2.174 1 43.06 303 PRO B CA 1
ATOM 4977 C C . PRO B 1 303 ? -10.867 -41.531 0.86 1 43.06 303 PRO B C 1
ATOM 4979 O O . PRO B 1 303 ? -10.383 -40.625 0.151 1 43.06 303 PRO B O 1
ATOM 4982 N N . ARG B 1 304 ? -11.391 -42.594 0.175 1 41.84 304 ARG B N 1
ATOM 4983 C CA . ARG B 1 304 ? -12.289 -42.156 -0.882 1 41.84 304 ARG B CA 1
ATOM 4984 C C . ARG B 1 304 ? -12.836 -40.75 -0.584 1 41.84 304 ARG B C 1
ATOM 4986 O O . ARG B 1 304 ? -13.609 -40.562 0.359 1 41.84 304 ARG B O 1
ATOM 4993 N N . PRO B 1 305 ? -12.117 -39.812 -0.647 1 36.38 305 PRO B N 1
ATOM 4994 C CA . PRO B 1 305 ? -12.984 -38.688 -0.221 1 36.38 305 PRO B CA 1
ATOM 4995 C C . PRO B 1 305 ? -14.406 -38.812 -0.759 1 36.38 305 PRO B C 1
ATOM 4997 O O . PRO B 1 305 ? -14.602 -39.188 -1.924 1 36.38 305 PRO B O 1
ATOM 5000 N N . ALA B 1 306 ? -15.305 -39.25 0.052 1 38.41 306 ALA B N 1
ATOM 5001 C CA . ALA B 1 306 ? -16.703 -39.094 -0.327 1 38.41 306 ALA B CA 1
ATOM 5002 C C . ALA B 1 306 ? -16.844 -38.094 -1.469 1 38.41 306 ALA B C 1
ATOM 5004 O O . ALA B 1 306 ? -17.844 -38.094 -2.189 1 38.41 306 ALA B O 1
ATOM 5005 N N . ASN B 1 307 ? -15.891 -37.25 -1.642 1 37.78 307 ASN B N 1
ATOM 5006 C CA . ASN B 1 307 ? -15.906 -36.062 -2.479 1 37.78 307 ASN B CA 1
ATOM 5007 C C . ASN B 1 307 ? -15.172 -36.281 -3.795 1 37.78 307 ASN B C 1
ATOM 5009 O O . ASN B 1 307 ? -14.719 -35.312 -4.43 1 37.78 307 ASN B O 1
ATOM 5013 N N . GLN B 1 308 ? -14.648 -37.5 -4.184 1 45.66 308 GLN B N 1
ATOM 5014 C CA . GLN B 1 308 ? -14.086 -37.812 -5.496 1 45.66 308 GLN B CA 1
ATOM 5015 C C . GLN B 1 308 ? -15.008 -37.312 -6.609 1 45.66 308 GLN B C 1
ATOM 5017 O O . GLN B 1 308 ? -14.578 -37.156 -7.754 1 45.66 308 GLN B O 1
ATOM 5022 N N . TYR B 1 309 ? -16.141 -37.219 -6.18 1 45.75 309 TYR B N 1
ATOM 5023 C CA . TYR B 1 309 ? -17.188 -36.781 -7.094 1 45.75 309 TYR B CA 1
ATOM 5024 C C . TYR B 1 309 ? -17.266 -35.25 -7.113 1 45.75 309 TYR B C 1
ATOM 5026 O O . TYR B 1 309 ? -18.094 -34.688 -7.816 1 45.75 309 TYR B O 1
ATOM 5034 N N . THR B 1 310 ? -16.203 -34.812 -6.258 1 54.38 310 THR B N 1
ATOM 5035 C CA . THR B 1 310 ? -16.234 -33.375 -6.328 1 54.38 310 THR B CA 1
ATOM 5036 C C . THR B 1 310 ? -15.258 -32.844 -7.371 1 54.38 310 THR B C 1
ATOM 5038 O O . THR B 1 310 ? -14.367 -33.562 -7.809 1 54.38 310 THR B O 1
ATOM 5041 N N . VAL B 1 311 ? -15.508 -31.812 -7.941 1 53.38 311 VAL B N 1
ATOM 5042 C CA . VAL B 1 311 ? -14.672 -31.109 -8.906 1 53.38 311 VAL B CA 1
ATOM 5043 C C . VAL B 1 311 ? -13.227 -31.062 -8.406 1 53.38 311 VAL B C 1
ATOM 5045 O O . VAL B 1 311 ? -12.289 -31.281 -9.172 1 53.38 311 VAL B O 1
ATOM 5048 N N . GLN B 1 312 ? -13.141 -30.953 -7.18 1 60.56 312 GLN B N 1
ATOM 5049 C CA . GLN B 1 312 ? -11.805 -30.875 -6.598 1 60.56 312 GLN B CA 1
ATOM 5050 C C . GLN B 1 312 ? -11.102 -32.219 -6.66 1 60.56 312 GLN B C 1
ATOM 5052 O O . GLN B 1 312 ? -9.898 -32.281 -6.949 1 60.56 312 GLN B O 1
ATOM 5057 N N . GLY B 1 313 ? -11.969 -33.219 -6.453 1 65.69 313 GLY B N 1
ATOM 5058 C CA . GLY B 1 313 ? -11.398 -34.562 -6.531 1 65.69 313 GLY B CA 1
ATOM 5059 C C . GLY B 1 313 ? -10.93 -34.938 -7.926 1 65.69 313 GLY B C 1
ATOM 5060 O O . GLY B 1 313 ? -9.844 -35.5 -8.086 1 65.69 313 GLY B O 1
ATOM 5061 N N . HIS B 1 314 ? -11.672 -34.5 -8.852 1 71.12 314 HIS B N 1
ATOM 5062 C CA . HIS B 1 314 ? -11.305 -34.781 -10.234 1 71.12 314 HIS B CA 1
ATOM 5063 C C . HIS B 1 314 ? -10.008 -34.062 -10.602 1 71.12 314 HIS B C 1
ATOM 5065 O O . HIS B 1 314 ? -9.125 -34.656 -11.227 1 71.12 314 HIS B O 1
ATOM 5071 N N . GLU B 1 315 ? -9.969 -32.969 -10.164 1 71.88 315 GLU B N 1
ATOM 5072 C CA . GLU B 1 315 ? -8.789 -32.188 -10.508 1 71.88 315 GLU B CA 1
ATOM 5073 C C . GLU B 1 315 ? -7.527 -32.75 -9.891 1 71.88 315 GLU B C 1
ATOM 5075 O O . GLU B 1 315 ? -6.477 -32.812 -10.531 1 71.88 315 GLU B O 1
ATOM 5080 N N . LEU B 1 316 ? -7.695 -33.219 -8.703 1 73.81 316 LEU B N 1
ATOM 5081 C CA . LEU B 1 316 ? -6.555 -33.812 -8.023 1 73.81 316 LEU B CA 1
ATOM 5082 C C . LEU B 1 316 ? -6.109 -35.094 -8.734 1 73.81 316 LEU B C 1
ATOM 5084 O O . LEU B 1 316 ? -4.914 -35.312 -8.93 1 73.81 316 LEU B O 1
ATOM 5088 N N . ALA B 1 317 ? -7.133 -35.875 -9.086 1 77.06 317 ALA B N 1
ATOM 5089 C CA . ALA B 1 317 ? -6.828 -37.094 -9.789 1 77.06 317 ALA B CA 1
ATOM 5090 C C . ALA B 1 317 ? -6.16 -36.812 -11.133 1 77.06 317 ALA B C 1
ATOM 5092 O O . ALA B 1 317 ? -5.191 -37.5 -11.5 1 77.06 317 ALA B O 1
ATOM 5093 N N . GLN B 1 318 ? -6.703 -35.906 -11.805 1 76.94 318 GLN B N 1
ATOM 5094 C CA . GLN B 1 318 ? -6.129 -35.5 -13.086 1 76.94 318 GLN B CA 1
ATOM 5095 C C . GLN B 1 318 ? -4.664 -35.094 -12.938 1 76.94 318 GLN B C 1
ATOM 5097 O O . GLN B 1 318 ? -3.82 -35.469 -13.75 1 76.94 318 GLN B O 1
ATOM 5102 N N . GLY B 1 319 ? -4.496 -34.438 -11.945 1 78.06 319 GLY B N 1
ATOM 5103 C CA . GLY B 1 319 ? -3.127 -34.031 -11.656 1 78.06 319 GLY B CA 1
ATOM 5104 C C . GLY B 1 319 ? -2.207 -35.219 -11.383 1 78.06 319 GLY B C 1
ATOM 5105 O O . GLY B 1 319 ? -1.068 -35.219 -11.852 1 78.06 319 GLY B O 1
ATOM 5106 N N . SER B 1 320 ? -2.707 -36.156 -10.602 1 79.69 320 SER B N 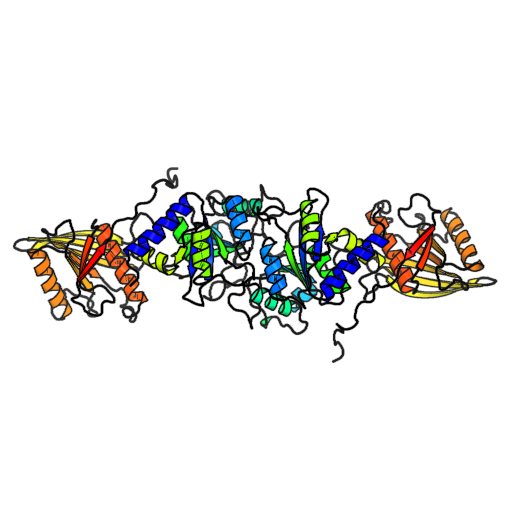1
ATOM 5107 C CA . SER B 1 320 ? -1.921 -37.344 -10.32 1 79.69 320 SER B CA 1
ATOM 5108 C C . SER B 1 320 ? -1.569 -38.094 -11.602 1 79.69 320 SER B C 1
ATOM 5110 O O . SER B 1 320 ? -0.416 -38.469 -11.805 1 79.69 320 SER B O 1
ATOM 5112 N N . ILE B 1 321 ? -2.525 -38.219 -12.406 1 82.44 321 ILE B N 1
ATOM 5113 C CA . ILE B 1 321 ? -2.367 -38.969 -13.656 1 82.44 321 ILE B CA 1
ATOM 5114 C C . ILE B 1 321 ? -1.331 -38.281 -14.539 1 82.44 321 ILE B C 1
ATOM 5116 O O . ILE B 1 321 ? -0.388 -38.906 -15.016 1 82.44 321 ILE B O 1
ATOM 5120 N N . SER B 1 322 ? -1.554 -37 -14.664 1 79.62 322 SER B N 1
ATOM 5121 C CA . SER B 1 322 ? -0.642 -36.25 -15.516 1 79.62 322 SER B CA 1
ATOM 5122 C C . SER B 1 322 ? 0.786 -36.312 -14.984 1 79.62 322 SER B C 1
ATOM 5124 O O . SER B 1 322 ? 1.735 -36.469 -15.758 1 79.62 322 SER B O 1
ATOM 5126 N N . SER B 1 323 ? 0.92 -36.188 -13.711 1 79.5 323 SER B N 1
ATOM 5127 C CA . SER B 1 323 ? 2.244 -36.219 -13.102 1 79.5 323 SER B CA 1
ATOM 5128 C C . SER B 1 323 ? 2.914 -37.562 -13.258 1 79.5 323 SER B C 1
ATOM 5130 O O . SER B 1 323 ? 4.117 -37.656 -13.523 1 79.5 323 SER B O 1
ATOM 5132 N N . ILE B 1 324 ? 2.189 -38.594 -13.109 1 84.44 324 ILE B N 1
ATOM 5133 C CA . ILE B 1 324 ? 2.715 -39.938 -13.25 1 84.44 324 ILE B CA 1
ATOM 5134 C C . ILE B 1 324 ? 3.18 -40.188 -14.688 1 84.44 324 ILE B C 1
ATOM 5136 O O . ILE B 1 324 ? 4.301 -40.625 -14.922 1 84.44 324 ILE B O 1
ATOM 5140 N N . LEU B 1 325 ? 2.365 -39.781 -15.617 1 84.75 325 LEU B N 1
ATOM 5141 C CA . LEU B 1 325 ? 2.668 -40 -17.016 1 84.75 325 LEU B CA 1
ATOM 5142 C C . LEU B 1 325 ? 3.85 -39.156 -17.469 1 84.75 325 LEU B C 1
ATOM 5144 O O . LEU B 1 325 ? 4.699 -39.625 -18.234 1 84.75 325 LEU B O 1
ATOM 5148 N N . THR B 1 326 ? 3.875 -37.938 -16.953 1 79.25 326 THR B N 1
ATOM 5149 C CA . THR B 1 326 ? 5.027 -37.094 -17.234 1 79.25 326 THR B CA 1
ATOM 5150 C C . THR B 1 326 ? 6.301 -37.688 -16.656 1 79.25 326 THR B C 1
ATOM 5152 O O . THR B 1 326 ? 7.344 -37.688 -17.312 1 79.25 326 THR B O 1
ATOM 5155 N N . HIS B 1 327 ? 6.188 -38.094 -15.438 1 80.31 327 HIS B N 1
ATOM 5156 C CA . HIS B 1 327 ? 7.328 -38.75 -14.797 1 80.31 327 HIS B CA 1
ATOM 5157 C C . HIS B 1 327 ? 7.82 -39.938 -15.609 1 80.31 327 HIS B C 1
ATOM 5159 O O . HIS B 1 327 ? 9.023 -40.188 -15.703 1 80.31 327 HIS B O 1
ATOM 5165 N N . LEU B 1 328 ? 6.926 -40.656 -16.219 1 84.94 328 LEU B N 1
ATOM 5166 C CA . LEU B 1 328 ? 7.258 -41.844 -17 1 84.94 328 LEU B CA 1
ATOM 5167 C C . LEU B 1 328 ? 7.812 -41.469 -18.359 1 84.94 328 LEU B C 1
ATOM 5169 O O . LEU B 1 328 ? 8.242 -42.312 -19.141 1 84.94 328 LEU B O 1
ATOM 5173 N N . GLY B 1 329 ? 7.73 -40.125 -18.641 1 78.19 329 GLY B N 1
ATOM 5174 C CA . GLY B 1 329 ? 8.414 -39.594 -19.812 1 78.19 329 GLY B CA 1
ATOM 5175 C C . GLY B 1 329 ? 7.496 -39.438 -21.016 1 78.19 329 GLY B C 1
ATOM 5176 O O . GLY B 1 329 ? 7.965 -39.25 -22.141 1 78.19 329 GLY B O 1
ATOM 5177 N N . PHE B 1 330 ? 6.293 -39.625 -20.828 1 81.62 330 PHE B N 1
ATOM 5178 C CA . PHE B 1 330 ? 5.379 -39.5 -21.969 1 81.62 330 PHE B CA 1
ATOM 5179 C C . PHE B 1 330 ? 5.031 -38.031 -22.219 1 81.62 330 PHE B C 1
ATOM 5181 O O . PHE B 1 330 ? 4.879 -37.25 -21.281 1 81.62 330 PHE B O 1
ATOM 5188 N N . THR B 1 331 ? 4.875 -37.656 -23.484 1 76.56 331 THR B N 1
ATOM 5189 C CA . THR B 1 331 ? 4.547 -36.281 -23.859 1 76.56 331 THR B CA 1
ATOM 5190 C C . THR B 1 331 ? 3.121 -36.188 -24.391 1 76.56 331 THR B C 1
ATOM 5192 O O . THR B 1 331 ? 2.461 -35.156 -24.234 1 76.56 331 THR B O 1
ATOM 5195 N N . THR B 1 332 ? 2.732 -37.219 -25.125 1 81.69 332 THR B N 1
ATOM 5196 C CA . THR B 1 332 ? 1.363 -37.344 -25.609 1 81.69 332 THR B CA 1
ATOM 5197 C C . THR B 1 332 ? 0.803 -38.75 -25.328 1 81.69 332 THR B C 1
ATOM 5199 O O . THR B 1 332 ? 1.503 -39.75 -25.484 1 81.69 332 THR B O 1
ATOM 5202 N N . VAL B 1 333 ? -0.458 -38.688 -24.812 1 85.38 333 VAL B N 1
ATOM 5203 C CA . VAL B 1 333 ? -1.081 -39.969 -24.516 1 85.38 333 VAL B CA 1
ATOM 5204 C C . VAL B 1 333 ? -2.559 -39.938 -24.891 1 85.38 333 VAL B C 1
ATOM 5206 O O . VAL B 1 333 ? -3.123 -38.875 -25.094 1 85.38 333 VAL B O 1
ATOM 5209 N N . ILE B 1 334 ? -3.109 -41.125 -25.141 1 86.44 334 ILE B N 1
ATOM 5210 C CA . ILE B 1 334 ? -4.551 -41.281 -25.312 1 86.44 334 ILE B CA 1
ATOM 5211 C C . ILE B 1 334 ? -5.152 -41.906 -24.062 1 86.44 334 ILE B C 1
ATOM 5213 O O . ILE B 1 334 ? -4.906 -43.094 -23.781 1 86.44 334 ILE B O 1
ATOM 5217 N N . VAL B 1 335 ? -5.93 -41.094 -23.312 1 87.44 335 VAL B N 1
ATOM 5218 C CA . VAL B 1 335 ? -6.375 -41.562 -22 1 87.44 335 VAL B CA 1
ATOM 5219 C C . VAL B 1 335 ? -7.852 -41.938 -22.062 1 87.44 335 VAL B C 1
ATOM 5221 O O . VAL B 1 335 ? -8.664 -41.219 -22.656 1 87.44 335 VAL B O 1
ATOM 5224 N N . SER B 1 336 ? -8.141 -43.094 -21.5 1 85.38 336 SER B N 1
ATOM 5225 C CA . SER B 1 336 ? -9.516 -43.5 -21.266 1 85.38 336 SER B CA 1
ATOM 5226 C C . SER B 1 336 ? -9.844 -43.531 -19.781 1 85.38 336 SER B C 1
ATOM 5228 O O . SER B 1 336 ? -9.023 -43.969 -18.969 1 85.38 336 SER B O 1
ATOM 5230 N N . GLY B 1 337 ? -11.023 -42.969 -19.453 1 79.38 337 GLY B N 1
ATOM 5231 C CA . GLY B 1 337 ? -11.445 -42.938 -18.062 1 79.38 337 GLY B CA 1
ATOM 5232 C C . GLY B 1 337 ? -10.961 -41.719 -17.312 1 79.38 337 GLY B C 1
ATOM 5233 O O . GLY B 1 337 ? -10.664 -41.781 -16.125 1 79.38 337 GLY B O 1
ATOM 5234 N N . TRP B 1 338 ? -10.828 -40.719 -18.031 1 77.56 338 TRP B N 1
ATOM 5235 C CA . TRP B 1 338 ? -10.398 -39.438 -17.438 1 77.56 338 TRP B CA 1
ATOM 5236 C C . TRP B 1 338 ? -11.391 -38.969 -16.391 1 77.56 338 TRP B C 1
ATOM 5238 O O . TRP B 1 338 ? -12.602 -38.938 -16.641 1 77.56 338 TRP B O 1
ATOM 5248 N N . PRO B 1 339 ? -10.758 -38.656 -15.18 1 74.31 339 PRO B N 1
ATOM 5249 C CA . PRO B 1 339 ? -11.688 -38.219 -14.133 1 74.31 339 PRO B CA 1
ATOM 5250 C C . PRO B 1 339 ? -12.555 -37.031 -14.586 1 74.31 339 PRO B C 1
ATOM 5252 O O . PRO B 1 339 ? -12.039 -36.031 -15.062 1 74.31 339 PRO B O 1
ATOM 5255 N N . GLY B 1 340 ? -13.867 -37.188 -14.312 1 71.12 340 GLY B N 1
ATOM 5256 C CA . GLY B 1 340 ? -14.805 -36.125 -14.68 1 71.12 340 GLY B CA 1
ATOM 5257 C C . GLY B 1 340 ? -15.508 -36.406 -16 1 71.12 340 GLY B C 1
ATOM 5258 O O . GLY B 1 340 ? -16.516 -35.75 -16.312 1 71.12 340 GLY B O 1
ATOM 5259 N N . ASP B 1 341 ? -14.93 -37.281 -16.812 1 69.69 341 ASP B N 1
ATOM 5260 C CA . ASP B 1 341 ? -15.586 -37.594 -18.062 1 69.69 341 ASP B CA 1
ATOM 5261 C C . ASP B 1 341 ? -16.906 -38.344 -17.828 1 69.69 341 ASP B C 1
ATOM 5263 O O . ASP B 1 341 ? -17.016 -39.125 -16.891 1 69.69 341 ASP B O 1
ATOM 5267 N N . GLN B 1 342 ? -17.906 -37.906 -18.562 1 62.03 342 GLN B N 1
ATOM 5268 C CA . GLN B 1 342 ? -19.25 -38.469 -18.422 1 62.03 342 GLN B CA 1
ATOM 5269 C C . GLN B 1 342 ? -19.25 -39.938 -18.891 1 62.03 342 GLN B C 1
ATOM 5271 O O . GLN B 1 342 ? -20 -40.75 -18.344 1 62.03 342 GLN B O 1
ATOM 5276 N N . HIS B 1 343 ? -18.453 -40.219 -19.969 1 62.22 343 HIS B N 1
ATOM 5277 C CA . HIS B 1 343 ? -18.453 -41.594 -20.469 1 62.22 343 HIS B CA 1
ATOM 5278 C C . HIS B 1 343 ? -17.125 -42.281 -20.156 1 62.22 343 HIS B C 1
ATOM 5280 O O . HIS B 1 343 ? -16.062 -41.812 -20.578 1 62.22 343 HIS B O 1
ATOM 5286 N N . PRO B 1 344 ? -17.172 -43.281 -19.375 1 57.91 344 PRO B N 1
ATOM 5287 C CA . PRO B 1 344 ? -15.953 -43.969 -18.953 1 57.91 344 PRO B CA 1
ATOM 5288 C C . PRO B 1 344 ? -15.109 -44.469 -20.125 1 57.91 344 PRO B C 1
ATOM 5290 O O . PRO B 1 344 ? -13.898 -44.656 -19.984 1 57.91 344 PRO B O 1
ATOM 5293 N N . THR B 1 345 ? -15.695 -44.562 -21.297 1 63.44 345 THR B N 1
ATOM 5294 C CA . THR B 1 345 ? -14.961 -45.125 -22.422 1 63.44 345 THR B CA 1
ATOM 5295 C C . THR B 1 345 ? -14.469 -44.031 -23.359 1 63.44 345 THR B C 1
ATOM 5297 O O . THR B 1 345 ? -13.883 -44.312 -24.406 1 63.44 345 THR B O 1
ATOM 5300 N N . SER B 1 346 ? -14.648 -42.875 -22.969 1 73.06 346 SER B N 1
ATOM 5301 C CA . SER B 1 346 ? -14.195 -41.781 -23.812 1 73.06 346 SER B CA 1
ATOM 5302 C C . SER B 1 346 ? -12.68 -41.625 -23.766 1 73.06 346 SER B C 1
ATOM 5304 O O . SER B 1 346 ? -12.078 -41.688 -22.688 1 73.06 346 SER B O 1
ATOM 5306 N N . ALA B 1 347 ? -12.07 -41.719 -25.047 1 79.56 347 ALA B N 1
ATOM 5307 C CA . ALA B 1 347 ? -10.625 -41.5 -25.156 1 79.56 347 ALA B CA 1
ATOM 5308 C C . ALA B 1 347 ? -10.305 -40.062 -25.484 1 79.56 347 ALA B C 1
ATOM 5310 O O . ALA B 1 347 ? -11.023 -39.406 -26.266 1 79.56 347 ALA B O 1
ATOM 5311 N N . ARG B 1 348 ? -9.367 -39.531 -24.734 1 79.5 348 ARG B N 1
ATOM 5312 C CA . ARG B 1 348 ? -8.938 -38.188 -25.031 1 79.5 348 ARG B CA 1
ATOM 5313 C C . ARG B 1 348 ? -7.414 -38.094 -25.125 1 79.5 348 ARG B C 1
ATOM 5315 O O . ARG B 1 348 ? -6.703 -38.781 -24.391 1 79.5 348 ARG B O 1
ATOM 5322 N N . ALA B 1 349 ? -6.957 -37.219 -26.047 1 80.38 349 ALA B N 1
ATOM 5323 C CA . ALA B 1 349 ? -5.527 -36.969 -26.141 1 80.38 349 ALA B CA 1
ATOM 5324 C C . ALA B 1 349 ? -5.09 -35.938 -25.094 1 80.38 349 ALA B C 1
ATOM 5326 O O . ALA B 1 349 ? -5.766 -34.938 -24.859 1 80.38 349 ALA B O 1
ATOM 5327 N N . LEU B 1 350 ? -4.137 -36.375 -24.328 1 75.81 350 LEU B N 1
ATOM 5328 C CA . LEU B 1 350 ? -3.547 -35.469 -23.344 1 75.81 350 LEU B CA 1
ATOM 5329 C C . LEU B 1 350 ? -2.146 -35.031 -23.766 1 75.81 350 LEU B C 1
ATOM 5331 O O . LEU B 1 350 ? -1.312 -35.875 -24.109 1 75.81 350 LEU B O 1
ATOM 5335 N N . ASP B 1 351 ? -1.864 -33.75 -23.906 1 72.44 351 ASP B N 1
ATOM 5336 C CA . ASP B 1 351 ? -0.536 -33.219 -24.156 1 72.44 351 ASP B CA 1
ATOM 5337 C C . ASP B 1 351 ? 0.179 -32.875 -22.844 1 72.44 351 ASP B C 1
ATOM 5339 O O . ASP B 1 351 ? -0.264 -32.031 -22.094 1 72.44 351 ASP B O 1
ATOM 5343 N N . LEU B 1 352 ? 1.313 -33.594 -22.578 1 69.75 352 LEU B N 1
ATOM 5344 C CA . LEU B 1 352 ? 2.045 -33.469 -21.312 1 69.75 352 LEU B CA 1
ATOM 5345 C C . LEU B 1 352 ? 3.377 -32.75 -21.516 1 69.75 352 LEU B C 1
ATOM 5347 O O . LEU B 1 352 ? 4.254 -32.812 -20.656 1 69.75 352 LEU B O 1
ATOM 5351 N N . THR B 1 353 ? 3.756 -32.156 -22.672 1 60.56 353 THR B N 1
ATOM 5352 C CA . THR B 1 353 ? 5.02 -31.484 -22.969 1 60.56 353 THR B CA 1
ATOM 5353 C C . THR B 1 353 ? 5.301 -30.406 -21.922 1 60.56 353 THR B C 1
ATOM 5355 O O . THR B 1 353 ? 4.453 -29.547 -21.672 1 60.56 353 THR B O 1
ATOM 5358 N N . PRO B 1 354 ? 6.566 -30.75 -21.094 1 53.34 354 PRO B N 1
ATOM 5359 C CA . PRO B 1 354 ? 6.953 -29.688 -20.156 1 53.34 354 PRO B CA 1
ATOM 5360 C C . PRO B 1 354 ? 7.207 -28.344 -20.859 1 53.34 354 PRO B C 1
ATOM 5362 O O . PRO B 1 354 ? 7.637 -28.328 -22.016 1 53.34 354 PRO B O 1
ATOM 5365 N N . THR B 1 355 ? 6.613 -27.359 -20.484 1 46.53 355 THR B N 1
ATOM 5366 C CA . THR B 1 355 ? 7.02 -26.062 -21.031 1 46.53 355 THR B CA 1
ATOM 5367 C C . THR B 1 355 ? 8.414 -25.688 -20.531 1 46.53 355 THR B C 1
ATOM 5369 O O . THR B 1 355 ? 8.633 -25.562 -19.328 1 46.53 355 THR B O 1
ATOM 5372 N N . VAL B 1 356 ? 9.547 -26.391 -20.938 1 40.56 356 VAL B N 1
ATOM 5373 C CA . VAL B 1 356 ? 10.938 -26.234 -20.531 1 40.56 356 VAL B CA 1
ATOM 5374 C C . VAL B 1 356 ? 11.336 -24.766 -20.609 1 40.56 356 VAL B C 1
ATOM 5376 O O . VAL B 1 356 ? 11.367 -24.172 -21.688 1 40.56 356 VAL B O 1
ATOM 5379 N N . ARG B 1 357 ? 10.93 -23.906 -19.812 1 42.12 357 ARG B N 1
ATOM 5380 C CA . ARG B 1 357 ? 11.719 -22.688 -20.016 1 42.12 357 ARG B CA 1
ATOM 5381 C C . ARG B 1 357 ? 13.156 -22.891 -19.547 1 42.12 357 ARG B C 1
ATOM 5383 O O . ARG B 1 357 ? 13.453 -23.859 -18.859 1 42.12 357 ARG B O 1
ATOM 5390 N N . ASN B 1 358 ? 14.039 -21.719 -19.547 1 33.81 358 ASN B N 1
ATOM 5391 C CA . ASN B 1 358 ? 15.477 -21.484 -19.5 1 33.81 358 ASN B CA 1
ATOM 5392 C C . ASN B 1 358 ? 16.062 -21.906 -18.156 1 33.81 358 ASN B C 1
ATOM 5394 O O . ASN B 1 358 ? 15.586 -21.5 -17.094 1 33.81 358 ASN B O 1
ATOM 5398 N N . PRO B 1 359 ? 17.016 -22.906 -18.047 1 34.03 359 PRO B N 1
ATOM 5399 C CA . PRO B 1 359 ? 17.828 -23.453 -16.953 1 34.03 359 PRO B CA 1
ATOM 5400 C C . PRO B 1 359 ? 18.453 -22.375 -16.078 1 34.03 359 PRO B C 1
ATOM 5402 O O . PRO B 1 359 ? 19.219 -22.688 -15.164 1 34.03 359 PRO B O 1
ATOM 5405 N N . ALA B 1 360 ? 18.484 -21.203 -16.469 1 32.09 360 ALA B N 1
ATOM 5406 C CA . ALA B 1 360 ? 19.562 -20.406 -15.898 1 32.09 360 ALA B CA 1
ATOM 5407 C C . ALA B 1 360 ? 19.359 -20.203 -14.398 1 32.09 360 ALA B C 1
ATOM 5409 O O . ALA B 1 360 ? 20.203 -19.609 -13.727 1 32.09 360 ALA B O 1
ATOM 5410 N N . TYR B 1 361 ? 18.188 -20.125 -13.773 1 28.84 361 TYR B N 1
ATOM 5411 C CA . TYR B 1 361 ? 18.359 -19.812 -12.359 1 28.84 361 TYR B CA 1
ATOM 5412 C C . TYR B 1 361 ? 18.875 -21.016 -11.594 1 28.84 361 TYR B C 1
ATOM 5414 O O . TYR B 1 361 ? 18.094 -21.891 -11.195 1 28.84 361 TYR B O 1
ATOM 5422 N N . LYS B 1 362 ? 19.922 -21.828 -11.977 1 28.7 362 LYS B N 1
ATOM 5423 C CA . LYS B 1 362 ? 20.703 -22.688 -11.109 1 28.7 362 LYS B CA 1
ATOM 5424 C C . LYS B 1 362 ? 20.922 -22.062 -9.734 1 28.7 362 LYS B C 1
ATOM 5426 O O . LYS B 1 362 ? 21.469 -20.953 -9.633 1 28.7 362 LYS B O 1
ATOM 5431 N N . ILE B 1 363 ? 20.172 -22.359 -8.766 1 25.58 363 ILE B N 1
ATOM 5432 C CA . ILE B 1 363 ? 20.625 -22.219 -7.387 1 25.58 363 ILE B CA 1
ATOM 5433 C C . ILE B 1 363 ? 22.047 -22.781 -7.262 1 25.58 363 ILE B C 1
ATOM 5435 O O . ILE B 1 363 ? 22.297 -23.953 -7.562 1 25.58 363 ILE B O 1
ATOM 5439 N N . ALA B 1 364 ? 23.094 -22.078 -7.562 1 26.84 364 ALA B N 1
ATOM 5440 C CA . ALA B 1 364 ? 24.438 -22.438 -7.133 1 26.84 364 ALA B CA 1
ATOM 5441 C C . ALA B 1 364 ? 24.422 -23.062 -5.742 1 26.84 364 ALA B C 1
ATOM 5443 O O . ALA B 1 364 ? 24.234 -22.359 -4.742 1 26.84 364 ALA B O 1
ATOM 5444 N N . ALA B 1 365 ? 23.781 -24.141 -5.418 1 21.97 365 ALA B N 1
ATOM 5445 C CA . ALA B 1 365 ? 24.172 -25 -4.301 1 21.97 365 ALA B CA 1
ATOM 5446 C C . ALA B 1 365 ? 25.672 -25.297 -4.336 1 21.97 365 ALA B C 1
ATOM 5448 O O . ALA B 1 365 ? 26.203 -25.938 -3.424 1 21.97 365 ALA B O 1
ATOM 5449 N N . SER B 1 366 ? 26.344 -25.297 -5.484 1 20.36 366 SER B N 1
ATOM 5450 C CA . SER B 1 366 ? 27.609 -26.016 -5.41 1 20.36 366 SER B CA 1
ATOM 5451 C C . SER B 1 366 ? 28.578 -25.328 -4.465 1 20.36 366 SER B C 1
ATOM 5453 O O . SER B 1 366 ? 29.656 -25.859 -4.168 1 20.36 366 SER B O 1
ATOM 5455 N N . LEU B 1 367 ? 28.688 -24.094 -4.051 1 20.39 367 LEU B N 1
ATOM 5456 C CA . LEU B 1 367 ? 29.828 -24.172 -3.143 1 20.39 367 LEU B CA 1
ATOM 5457 C C . LEU B 1 367 ? 29.422 -24.797 -1.812 1 20.39 367 LEU B C 1
ATOM 5459 O O . LEU B 1 367 ? 28.312 -24.547 -1.321 1 20.39 367 LEU B O 1
#

Sequence (734 aa):
MTDVCDVKKRIESATNALATGRPALIVSGADDQEVADVLIPAALAGPRWTAWAVRYTSGLLCAAMRSTRADELELPAMVRGNGSSTTTPAFGVGVDAVAGVGTGISATDRSRTARVLASPQTRPVDLTRPGHVLPLRTASRGVLERRNSAEAAVDLCEIAGLSPVALTATLLGDDGTLLQGTELAAFAQVHSVPAVQVQDVVHYRLHHGDGHVGRVRQTATRIVDLPDRCMRVVDFDDELTGAHHTAFIGSTTPAAAPTVYIVFECSHRDPLAPDCGCRQEFETRRTRIAAEGGIIVYLRSNPRPANQYTVQGHELAQGSISSILTHLGFTTVIVSGWPGDQHPTSARALDLTPTVRNPAYKIAASLMTDVCDVKKRIESATNALATGRPALIVSGADDQEVADVLIPAALAGPRWTAWAVRYTSGLLCAAMRSTRADELELPAMVRGNGSSTTTPAFGVGVDAVAGVGTGISATDRSRTARVLASPQTRPVDLTRPGHVLPLRTASRGVLERRNSAEAAVDLCEIAGLSPVALTATLLGDDGTLLQGTELAAFAQVHSVPAVQVQDVVHYRLHHGDGHVGRVRQTATRIVDLPDRCMRVVDFDDELTGAHHTAFIGSTTPAAAPTVYIVFECSHRDPLAPDCGCRQEFETRRTRIAAEGGIIVYLRSNPRPANQYTVQGHELAQGSISSILTHLGFTTVIVSGWPGDQHPTSARALDLTPTVRNPAYKIAASL

Solvent-accessible surface area (backbone atoms only — not comparable to full-atom values): 36947 Å² total; per-residue (Å²): 126,84,51,67,70,58,39,50,52,38,51,50,51,29,25,56,31,33,64,71,40,36,50,25,35,37,33,35,73,61,66,96,56,32,46,34,28,40,34,30,32,9,61,52,39,39,35,68,61,38,6,48,45,26,50,43,16,36,19,52,39,25,37,18,24,37,42,68,59,34,55,70,40,66,52,50,61,45,36,89,77,56,52,75,47,96,84,43,70,30,43,22,44,22,29,25,40,61,69,88,44,78,91,29,64,35,17,54,23,43,16,48,24,34,27,48,72,28,40,88,80,55,51,44,83,51,42,39,74,59,45,59,36,26,34,27,58,26,48,90,63,17,36,79,69,41,84,39,58,55,14,35,41,18,48,44,25,36,53,38,46,42,46,47,20,16,34,32,28,46,35,30,40,76,73,17,40,68,38,37,64,69,58,35,53,50,47,31,59,76,69,71,33,41,65,38,43,40,64,43,48,38,51,43,42,37,46,53,31,64,54,97,82,61,49,40,37,79,72,46,76,47,77,45,82,44,99,90,39,40,29,42,37,37,31,28,38,30,69,83,80,68,21,56,30,37,36,40,33,17,69,62,36,53,80,71,51,26,48,31,39,51,41,69,55,35,92,86,71,49,51,86,40,88,87,42,73,59,22,55,51,47,50,52,50,50,52,46,17,46,73,67,23,16,34,36,42,38,41,40,63,66,72,65,51,92,46,54,84,29,72,66,35,21,49,52,50,44,15,52,52,40,33,50,43,38,71,75,63,36,38,41,32,33,33,26,32,52,67,81,53,89,50,63,78,46,72,42,80,44,82,44,67,77,80,76,71,76,78,70,65,62,74,79,62,78,116,127,83,49,66,69,56,40,53,52,40,51,49,52,30,26,56,33,34,64,72,40,35,50,26,35,37,33,35,73,61,66,97,58,32,46,32,28,40,34,31,32,8,62,51,40,39,37,67,61,38,6,49,45,25,50,44,16,36,20,52,41,26,36,18,24,37,43,67,58,34,56,72,40,67,50,50,59,44,38,89,78,54,52,75,46,96,83,43,71,32,44,22,44,23,28,26,39,60,68,88,45,78,92,28,63,34,17,55,22,42,16,48,25,34,27,47,72,28,39,89,80,55,49,45,84,50,43,39,73,57,44,62,37,26,35,26,59,27,48,89,64,17,36,79,70,40,85,39,59,54,14,34,42,19,49,44,24,38,57,35,40,41,46,46,22,16,34,31,28,46,34,30,40,77,73,18,41,69,36,38,65,69,60,35,52,49,47,32,59,76,69,70,33,42,63,38,45,41,65,44,50,38,52,44,37,35,41,54,33,66,73,77,62,67,49,43,43,81,73,46,76,46,75,46,80,44,100,89,39,41,28,43,37,38,32,28,38,29,72,79,79,67,24,55,31,37,37,40,31,17,69,59,38,53,80,72,52,29,48,31,39,50,40,70,56,34,92,85,71,50,49,85,41,89,85,41,73,58,20,54,52,47,51,52,50,51,52,46,15,45,73,67,23,15,33,36,43,37,41,39,62,61,73,64,51,91,45,55,83,30,72,66,33,21,49,52,47,45,15,51,52,34,32,49,42,38,73,74,65,38,41,41,32,32,35,26,32,52,66,82,54,88,51,64,78,45,71,42,80,46,81,43,66,69,79,77,57,64,76,72,68,62,76,79,66,75,121